Protein AF-A0A942AJ96-F1 (afdb_monomer_lite)

Secondary structure (DSSP, 8-state):
----------------GGGGSB---TTTTPPPBPP---SEEEPPHHHHHHH--SGGGG--B--HHHHHTT--BS-EETTEE-BB-EEEEEE-SSTTEEEEE-TTS-EEEEETTS--B--EEE---SSS-GGGSHHHHHHHHHHHHHHT-HHHHHHHHHHHTTGGGHHHHHHHHHHHHHHHHHHTT-HHHHHHHHHHTTTSTTHHHHHHHHHHHHHHHHHHTT-HHHHHHHHHHHTTSTTHHHHHHHHHHHTT--EEE--PPPEE--TTS-S---BPP-TTSTTTT---EEEEEES-SEEEE-TTS-EEEEE-TT---EEEEEE-S-TTSGGG-TTEEE--BTT--BTTTTBPS---BS-EEEEEEEETTSPBPPPEEETTGGGGGTSTT---EEE--SSEEEEEEEEEEEEETT--SHHHHEEEEEEEEEEEEEE-----EEEETTT-PBPPTT-EETT-EEEE-TT--SEEEEEEEEEEEEETTEEEEEEEEEEE--TT-EE-SSEEEEEEEEETTT--EEEEEEEES--HHHHHHHHTTS-GGGG-

Radius of gyration: 43.88 Å; chains: 1; bounding box: 105×64×114 Å

Sequence (548 aa):
MRGWCWMCRAAIAPVTLADTAADGNPEWQNTDAEPAETHVFLLSYAQVMQYLPEQEQRKVSGTEYARSRGAKFLGFTTIGIGETDWWLRSPGKESYDACFLDVRGVVGTKCVTEKLGVRPALWMDLSADRNAFPYEQQVQAKQFAEQGDYAEATALLDTLGDYAGSAALAKEYRYQQAQVEAASGNYDAAIALYTELAGYADSDALCRASRYEKAVAAQEAGDYAGTMALFADAGQYADSMARLRECCKQQGISIYYFSEDAVNAGVDTGYAKQDTISGDDKHFGWRLGRFFLTGFTRVTVDENQQPVFIKTLGDSVTLWFDLEQDIDALNGNTQLSLAVDANGYDQQFGIPKTNFGRGTLIVRHTDYQNAKNEPAVYTDYLLAKGTTGANTRIVLHEEGDYEVALDYEVQDSELTHITSKFGNYRIFLSFSIRNGNCMVYPFDLLTGAELQNTSVAEAGFSLDLARSRYLDINVRRAVLVETANGVIEDERFNRPAKDGDRYTQEGIYTISVSNRYTGESTTKTIFVGSQELLETYVRNGFSLERLK

Structure (mmCIF, N/CA/C/O backbone):
data_AF-A0A942AJ96-F1
#
_entry.id   AF-A0A942AJ96-F1
#
loop_
_atom_site.group_PDB
_atom_site.id
_atom_site.type_symbol
_atom_site.label_atom_id
_atom_site.label_alt_id
_atom_site.label_comp_id
_atom_site.label_asym_id
_atom_site.label_entity_id
_atom_site.label_seq_id
_atom_site.pdbx_PDB_ins_code
_atom_site.Cartn_x
_atom_site.Cartn_y
_atom_site.Cartn_z
_atom_site.occupancy
_atom_site.B_iso_or_equiv
_atom_site.auth_seq_id
_atom_site.auth_comp_id
_atom_site.auth_asym_id
_atom_site.auth_atom_id
_atom_site.pdbx_PDB_model_num
ATOM 1 N N . MET A 1 1 ? 24.955 9.465 -53.967 1.00 25.56 1 MET A N 1
ATOM 2 C CA . MET A 1 1 ? 26.329 8.918 -54.049 1.00 25.56 1 MET A CA 1
ATOM 3 C C . MET A 1 1 ? 26.229 7.438 -54.377 1.00 25.56 1 MET A C 1
ATOM 5 O O . MET A 1 1 ? 25.478 6.739 -53.713 1.00 25.56 1 MET A O 1
ATOM 9 N N . ARG A 1 2 ? 26.879 6.990 -55.458 1.00 24.42 2 ARG A N 1
ATOM 10 C CA . ARG A 1 2 ? 26.834 5.603 -55.950 1.00 24.42 2 ARG A CA 1
ATOM 11 C C . ARG A 1 2 ? 27.852 4.757 -55.179 1.00 24.42 2 ARG A C 1
ATOM 13 O O . ARG A 1 2 ? 29.033 4.801 -55.503 1.00 24.42 2 ARG A O 1
ATOM 20 N N . GLY A 1 3 ? 27.393 4.022 -54.170 1.00 23.22 3 GLY A N 1
ATOM 21 C CA . GLY A 1 3 ? 28.163 2.957 -53.528 1.00 23.22 3 GLY A CA 1
ATOM 22 C C . GLY A 1 3 ? 28.086 1.693 -54.379 1.00 23.22 3 GLY A C 1
ATOM 23 O O . GLY A 1 3 ? 27.001 1.180 -54.640 1.00 23.22 3 GLY A O 1
ATOM 24 N N . TRP A 1 4 ? 29.233 1.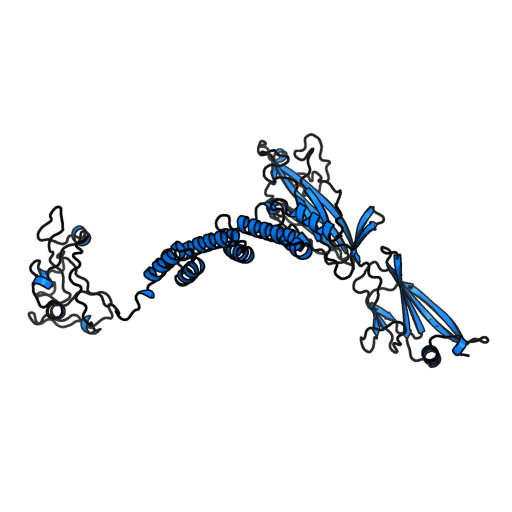236 -54.868 1.00 24.11 4 TRP A N 1
ATOM 25 C CA . TRP A 1 4 ? 29.368 -0.007 -55.614 1.00 24.11 4 TRP A CA 1
ATOM 26 C C . TRP A 1 4 ? 29.247 -1.179 -54.641 1.00 24.11 4 TRP A C 1
ATOM 28 O O . TRP A 1 4 ? 30.168 -1.439 -53.876 1.00 24.11 4 TRP A O 1
ATOM 38 N N . CYS A 1 5 ? 28.122 -1.888 -54.675 1.00 22.58 5 CYS A N 1
ATOM 39 C CA . CYS A 1 5 ? 28.003 -3.196 -54.049 1.00 22.58 5 CYS A CA 1
ATOM 40 C C . CYS A 1 5 ? 28.130 -4.237 -55.165 1.00 22.58 5 CYS A C 1
ATOM 42 O O . CYS A 1 5 ? 27.186 -4.466 -55.919 1.00 22.58 5 CYS A O 1
ATOM 44 N N . TRP A 1 6 ? 29.316 -4.830 -55.314 1.00 26.08 6 TRP A N 1
ATOM 45 C CA . TRP A 1 6 ? 29.497 -6.071 -56.072 1.00 26.08 6 TRP A CA 1
ATOM 46 C C . TRP A 1 6 ? 28.900 -7.229 -55.257 1.00 26.08 6 TRP A C 1
ATOM 48 O O . TRP A 1 6 ? 29.597 -8.117 -54.782 1.00 26.08 6 TRP A O 1
ATOM 58 N N . MET A 1 7 ? 27.582 -7.216 -55.075 1.00 27.22 7 MET A N 1
ATOM 59 C CA . MET A 1 7 ? 26.843 -8.463 -54.971 1.00 27.22 7 MET A CA 1
ATOM 60 C C . MET A 1 7 ? 26.630 -8.916 -56.411 1.00 27.22 7 MET A C 1
ATOM 62 O O . MET A 1 7 ? 26.054 -8.183 -57.216 1.00 27.22 7 MET A O 1
ATOM 66 N N . CYS A 1 8 ? 27.147 -10.097 -56.758 1.00 34.19 8 CYS A N 1
ATOM 67 C CA . CYS A 1 8 ? 26.762 -10.801 -57.979 1.00 34.19 8 CYS A CA 1
ATOM 68 C C . CYS A 1 8 ? 25.247 -10.633 -58.170 1.00 34.19 8 CYS A C 1
ATOM 70 O O . CYS A 1 8 ? 24.521 -10.843 -57.199 1.00 34.19 8 CYS A O 1
ATOM 72 N N . ARG A 1 9 ? 24.773 -10.236 -59.366 1.00 38.31 9 ARG A N 1
ATOM 73 C CA . ARG A 1 9 ? 23.334 -10.219 -59.696 1.00 38.31 9 ARG A CA 1
ATOM 74 C C . ARG A 1 9 ? 22.703 -11.484 -59.109 1.00 38.31 9 ARG A C 1
ATOM 76 O O . ARG A 1 9 ? 23.034 -12.581 -59.556 1.00 38.31 9 ARG A O 1
ATOM 83 N N . ALA A 1 10 ? 21.880 -11.338 -58.073 1.00 48.34 10 ALA A N 1
ATOM 84 C CA . ALA A 1 10 ? 21.179 -12.465 -57.486 1.00 48.34 10 ALA A CA 1
ATOM 85 C C . ALA A 1 10 ? 20.209 -12.972 -58.556 1.00 48.34 10 ALA A C 1
ATOM 87 O O . ALA A 1 10 ? 19.253 -12.283 -58.909 1.00 48.34 10 ALA A O 1
ATOM 88 N N . ALA A 1 11 ? 20.513 -14.122 -59.154 1.00 54.97 11 ALA A N 1
ATOM 89 C CA . ALA A 1 11 ? 19.584 -14.797 -60.041 1.00 54.97 11 ALA A CA 1
ATOM 90 C C . ALA A 1 11 ? 18.508 -15.424 -59.151 1.00 54.97 11 ALA A C 1
ATOM 92 O O . ALA A 1 11 ? 18.771 -16.397 -58.450 1.00 54.97 11 ALA A O 1
ATOM 93 N N . ILE A 1 12 ? 17.328 -14.809 -59.123 1.00 59.09 12 ILE A N 1
ATOM 94 C CA . ILE A 1 12 ? 16.155 -15.364 -58.451 1.00 59.09 12 ILE A CA 1
ATOM 95 C C . ILE A 1 12 ? 15.461 -16.273 -59.463 1.00 59.09 12 ILE A C 1
ATOM 97 O O . ILE A 1 12 ? 14.931 -15.792 -60.464 1.00 59.09 12 ILE A O 1
ATOM 101 N N . ALA A 1 13 ? 15.487 -17.578 -59.210 1.00 60.97 13 ALA A N 1
ATOM 102 C CA . ALA A 1 13 ? 14.778 -18.580 -59.994 1.00 60.97 13 ALA A CA 1
ATOM 103 C C . ALA A 1 13 ? 13.983 -19.499 -59.050 1.00 60.97 13 ALA A C 1
ATOM 105 O O . ALA A 1 13 ? 14.431 -19.727 -57.926 1.00 60.97 13 ALA A O 1
ATOM 106 N N . PRO A 1 14 ? 12.808 -20.006 -59.463 1.00 59.69 14 PRO A N 1
ATOM 107 C CA . PRO A 1 14 ? 12.083 -21.005 -58.688 1.00 59.69 14 PRO A CA 1
ATOM 108 C C . PRO A 1 14 ? 12.906 -22.297 -58.616 1.00 59.69 14 PRO A C 1
ATOM 110 O O . PRO A 1 14 ? 13.309 -22.831 -59.645 1.00 59.69 14 PRO A O 1
ATOM 113 N N . VAL A 1 15 ? 13.146 -22.769 -57.394 1.00 63.09 15 VAL A N 1
ATOM 114 C CA . VAL A 1 15 ? 13.881 -24.000 -57.070 1.00 63.09 15 VAL A CA 1
ATOM 115 C C . VAL A 1 15 ? 12.898 -24.967 -56.401 1.00 63.09 15 VAL A C 1
ATOM 117 O O . VAL A 1 15 ? 12.067 -24.549 -55.595 1.00 63.09 15 VAL A O 1
ATOM 120 N N . THR A 1 16 ? 12.962 -26.247 -56.751 1.00 67.00 16 THR A N 1
ATOM 121 C CA . THR A 1 16 ? 12.123 -27.339 -56.229 1.00 67.00 16 THR A CA 1
ATOM 122 C C . THR A 1 16 ? 12.921 -28.272 -55.314 1.00 67.00 16 THR A C 1
ATOM 124 O O . THR A 1 16 ? 14.141 -28.215 -55.276 1.00 67.00 16 THR A O 1
ATOM 127 N N . LEU A 1 17 ? 12.272 -29.194 -54.595 1.00 62.88 17 LEU A N 1
ATOM 128 C CA . LEU A 1 17 ? 13.005 -30.193 -53.801 1.00 62.88 17 LEU A CA 1
ATOM 129 C C . LEU A 1 17 ? 13.890 -31.110 -54.670 1.00 62.88 17 LEU A C 1
ATOM 131 O O . LEU A 1 17 ? 14.932 -31.565 -54.220 1.00 62.88 17 LEU A O 1
ATOM 135 N N . ALA A 1 18 ? 13.521 -31.350 -55.931 1.00 64.06 18 ALA A N 1
ATOM 136 C CA . ALA A 1 18 ? 14.352 -32.124 -56.855 1.00 64.06 18 ALA A CA 1
ATOM 137 C C . ALA A 1 18 ? 15.699 -31.433 -57.147 1.00 64.06 18 ALA A C 1
ATOM 139 O O . ALA A 1 18 ? 16.691 -32.107 -57.401 1.00 64.06 18 ALA A O 1
ATOM 140 N N . ASP A 1 19 ? 15.768 -30.105 -57.021 1.00 65.44 19 ASP A N 1
ATOM 141 C CA . ASP A 1 19 ? 16.990 -29.325 -57.222 1.00 65.44 19 ASP A CA 1
ATOM 142 C C . ASP A 1 19 ? 18.046 -29.533 -56.119 1.00 65.44 19 ASP A C 1
ATOM 144 O O . ASP A 1 19 ? 19.178 -29.062 -56.242 1.00 65.44 19 ASP A O 1
ATOM 148 N N . THR A 1 20 ? 17.732 -30.238 -55.034 1.00 60.94 20 THR A N 1
ATOM 149 C CA . THR A 1 20 ? 18.719 -30.587 -54.001 1.00 60.94 20 THR A CA 1
ATOM 150 C C . THR A 1 20 ? 19.324 -31.984 -54.201 1.00 60.94 20 THR A C 1
ATOM 152 O O . THR A 1 20 ? 20.311 -32.307 -53.537 1.00 60.94 20 THR A O 1
ATOM 155 N N . ALA A 1 21 ? 18.826 -32.782 -55.159 1.00 62.19 21 ALA A N 1
ATOM 156 C CA . ALA A 1 21 ? 19.347 -34.107 -55.549 1.00 62.19 21 ALA A CA 1
ATOM 157 C C . ALA A 1 21 ? 20.620 -33.977 -56.382 1.00 62.19 21 ALA A C 1
ATOM 159 O O . ALA A 1 21 ? 20.656 -33.102 -57.245 1.00 62.19 21 ALA A O 1
ATOM 160 N N . ALA A 1 22 ? 21.705 -34.705 -56.094 1.00 60.22 22 ALA A N 1
ATOM 161 C CA . ALA A 1 22 ? 22.971 -34.481 -56.806 1.00 60.22 22 ALA A CA 1
ATOM 162 C C . ALA A 1 22 ? 22.794 -34.808 -58.289 1.00 60.22 22 ALA A C 1
ATOM 164 O O . ALA A 1 22 ? 22.678 -35.980 -58.621 1.00 60.22 22 ALA A O 1
ATOM 165 N N . ASP A 1 23 ? 22.797 -33.791 -59.156 1.00 65.44 23 ASP A N 1
ATOM 166 C CA . ASP A 1 23 ? 22.729 -34.035 -60.595 1.00 65.44 23 ASP A CA 1
ATOM 167 C C . ASP A 1 23 ? 24.065 -34.641 -61.034 1.00 65.44 23 ASP A C 1
ATOM 169 O O . ASP A 1 23 ? 25.131 -34.006 -60.923 1.00 65.44 23 ASP A O 1
ATOM 173 N N . GLY A 1 24 ? 24.002 -35.880 -61.509 1.00 62.16 24 GLY A N 1
ATOM 174 C CA . GLY A 1 24 ? 25.080 -36.585 -62.168 1.00 62.16 24 GLY A CA 1
ATOM 175 C C . GLY A 1 24 ? 25.649 -35.750 -63.310 1.00 62.16 24 GLY A C 1
ATOM 176 O O . GLY A 1 24 ? 24.998 -34.868 -63.875 1.00 62.16 24 GLY A O 1
ATOM 177 N N . ASN A 1 25 ? 26.914 -35.991 -63.644 1.00 60.97 25 ASN A N 1
ATOM 178 C CA . ASN A 1 25 ? 27.542 -35.285 -64.750 1.00 60.97 25 ASN A CA 1
ATOM 179 C C . ASN A 1 25 ? 27.409 -36.120 -66.039 1.00 60.97 25 ASN A C 1
ATOM 181 O O . ASN A 1 25 ? 28.051 -37.172 -66.124 1.00 60.97 25 ASN A O 1
ATOM 185 N N . PRO A 1 26 ? 26.637 -35.677 -67.054 1.00 62.53 26 PRO A N 1
ATOM 186 C CA . PRO A 1 26 ? 26.477 -36.417 -68.307 1.00 62.53 26 PRO A CA 1
ATOM 187 C C . PRO A 1 26 ? 27.779 -36.517 -69.115 1.00 62.53 26 PRO A C 1
ATOM 189 O O . PRO A 1 26 ? 27.936 -37.452 -69.896 1.00 62.53 26 PRO A O 1
ATOM 192 N N . GLU A 1 27 ? 28.730 -35.600 -68.903 1.00 65.19 27 GLU A N 1
ATOM 193 C CA . GLU A 1 27 ? 30.071 -35.661 -69.494 1.00 65.19 27 GLU A CA 1
ATOM 194 C C . GLU A 1 27 ? 30.876 -36.860 -68.954 1.00 65.19 27 GLU A C 1
ATOM 196 O O . GLU A 1 27 ? 31.701 -37.418 -69.677 1.00 65.19 27 GLU A O 1
ATOM 201 N N . TRP A 1 28 ? 30.594 -37.307 -67.720 1.00 65.25 28 TRP A N 1
ATOM 202 C CA . TRP A 1 28 ? 31.375 -38.334 -67.009 1.00 65.25 28 TRP A CA 1
ATOM 203 C C . TRP A 1 28 ? 30.575 -39.571 -66.560 1.00 65.25 28 TRP A C 1
ATOM 205 O O . TRP A 1 28 ? 31.145 -40.455 -65.935 1.00 65.25 28 TRP A O 1
ATOM 215 N N . GLN A 1 29 ? 29.288 -39.671 -66.911 1.00 59.31 29 GLN A N 1
ATOM 216 C CA . GLN A 1 29 ? 28.427 -40.852 -66.698 1.00 59.31 29 GLN A CA 1
ATOM 217 C C . GLN A 1 29 ? 28.279 -41.316 -65.230 1.00 59.31 29 GLN A C 1
ATOM 219 O O . GLN A 1 29 ? 28.164 -42.511 -64.961 1.00 59.31 29 GLN A O 1
ATOM 224 N N . ASN A 1 30 ? 28.242 -40.381 -64.277 1.00 62.53 30 ASN A N 1
ATOM 225 C CA . ASN A 1 30 ? 28.020 -40.681 -62.853 1.00 62.53 30 ASN A CA 1
ATOM 226 C C . ASN A 1 30 ? 26.523 -40.637 -62.480 1.00 62.53 30 ASN A C 1
ATOM 228 O O . ASN A 1 30 ? 25.786 -39.827 -63.036 1.00 62.53 30 ASN A O 1
ATOM 232 N N . THR A 1 31 ? 26.085 -41.481 -61.535 1.00 58.94 31 THR A N 1
ATOM 233 C CA . THR A 1 31 ? 24.684 -41.582 -61.066 1.00 58.94 31 THR A CA 1
ATOM 234 C C . THR A 1 31 ? 24.313 -40.531 -60.017 1.00 58.94 31 THR A C 1
ATOM 236 O O . THR A 1 31 ? 25.167 -40.119 -59.230 1.00 58.94 31 THR A O 1
ATOM 239 N N . ASP A 1 32 ? 23.029 -40.166 -59.973 1.00 60.16 32 ASP A N 1
ATOM 240 C CA . ASP A 1 32 ? 22.476 -39.160 -59.059 1.00 60.16 32 ASP A CA 1
ATOM 241 C C . ASP A 1 32 ? 22.453 -39.624 -57.591 1.00 60.16 32 ASP A C 1
ATOM 243 O O . ASP A 1 32 ? 22.367 -40.820 -57.297 1.00 60.16 32 ASP A O 1
ATOM 247 N N . ALA A 1 33 ? 22.493 -38.665 -56.661 1.00 61.16 33 ALA A N 1
ATOM 248 C CA . ALA A 1 33 ? 22.177 -38.902 -55.249 1.00 61.16 33 ALA A CA 1
ATOM 249 C C . ALA A 1 33 ? 20.746 -38.441 -54.939 1.00 61.16 33 ALA A C 1
ATOM 251 O O . ALA A 1 33 ? 20.302 -37.430 -55.482 1.00 61.16 33 ALA A O 1
ATOM 252 N N . GLU A 1 34 ? 20.057 -39.144 -54.036 1.00 60.88 34 GLU A N 1
ATOM 253 C CA . GLU A 1 34 ? 18.670 -38.849 -53.648 1.00 60.88 34 GLU A CA 1
ATOM 254 C C . GLU A 1 34 ? 18.486 -37.397 -53.140 1.00 60.88 34 GLU A C 1
ATOM 256 O O . GLU A 1 34 ? 19.358 -36.887 -52.423 1.00 60.88 34 GLU A O 1
ATOM 261 N N . PRO A 1 35 ? 17.366 -36.722 -53.473 1.00 64.81 35 PRO A N 1
ATOM 262 C CA . PRO A 1 35 ? 17.056 -35.389 -52.960 1.00 64.81 35 PRO A CA 1
ATOM 263 C C . PRO A 1 35 ? 16.956 -35.353 -51.429 1.00 64.81 35 PRO A C 1
ATOM 265 O O . PRO A 1 35 ? 16.460 -36.287 -50.799 1.00 64.81 35 PRO A O 1
ATOM 268 N N . ALA A 1 36 ? 17.364 -34.233 -50.828 1.00 61.38 36 ALA A N 1
ATOM 269 C CA . ALA A 1 36 ? 17.233 -33.973 -49.392 1.00 61.38 36 ALA A CA 1
ATOM 270 C C . ALA A 1 36 ? 16.659 -32.570 -49.143 1.00 61.38 36 ALA A C 1
ATOM 272 O O . ALA A 1 36 ? 17.014 -31.622 -49.840 1.00 61.38 36 ALA A O 1
ATOM 273 N N . GLU A 1 37 ? 15.791 -32.396 -48.145 1.00 66.06 37 GLU A N 1
ATOM 274 C CA . GLU A 1 37 ? 15.260 -31.071 -47.785 1.00 66.06 37 GLU A CA 1
ATOM 275 C C . GLU A 1 37 ? 16.372 -30.180 -47.200 1.00 66.06 37 GLU A C 1
ATOM 277 O O . GLU A 1 37 ? 16.652 -30.191 -46.002 1.00 66.06 37 GLU A O 1
ATOM 282 N N . THR A 1 38 ? 17.040 -29.405 -48.061 1.00 64.56 38 THR A N 1
ATOM 283 C CA . THR A 1 38 ? 18.132 -28.495 -47.686 1.00 64.56 38 THR A CA 1
ATOM 284 C C . THR A 1 38 ? 17.832 -27.064 -48.123 1.00 64.56 38 THR A C 1
ATOM 286 O O . THR A 1 38 ? 17.637 -26.803 -49.306 1.00 64.56 38 THR A O 1
ATOM 289 N N . HIS A 1 39 ? 17.869 -26.119 -47.181 1.00 71.50 39 HIS A N 1
ATOM 290 C CA . HIS A 1 39 ? 17.588 -24.695 -47.430 1.00 71.50 39 HIS A CA 1
ATOM 291 C C . HIS A 1 39 ? 18.836 -23.879 -47.838 1.00 71.50 39 HIS A C 1
ATOM 293 O O . HIS A 1 39 ? 18.719 -22.735 -48.276 1.00 71.50 39 HIS A O 1
ATOM 299 N N . VAL A 1 40 ? 20.032 -24.475 -47.728 1.00 81.25 40 VAL A N 1
ATOM 300 C CA . VAL A 1 40 ? 21.321 -23.936 -48.196 1.00 81.25 40 VAL A CA 1
ATOM 301 C C . VAL A 1 40 ? 22.075 -25.052 -48.916 1.00 81.25 40 VAL A C 1
ATOM 303 O O . VAL A 1 40 ? 22.264 -26.122 -48.338 1.00 81.25 40 VAL A O 1
ATOM 306 N N . PHE A 1 41 ? 22.512 -24.823 -50.154 1.00 78.19 41 PHE A N 1
ATOM 307 C CA . PHE A 1 41 ? 23.150 -25.854 -50.983 1.00 78.19 41 PHE A CA 1
ATOM 308 C C . PHE A 1 41 ? 24.152 -25.266 -51.994 1.00 78.19 41 PHE A C 1
ATOM 310 O O . PHE A 1 41 ? 24.282 -24.053 -52.133 1.00 78.19 41 PHE A O 1
ATOM 317 N N . LEU A 1 42 ? 24.907 -26.127 -52.683 1.00 84.88 42 LEU A N 1
ATOM 318 C CA . LEU A 1 42 ? 25.758 -25.755 -53.822 1.00 84.88 42 LEU A CA 1
ATOM 319 C C . LEU A 1 42 ? 25.019 -26.027 -55.133 1.00 84.88 42 LEU A C 1
ATOM 321 O O . LEU A 1 42 ? 24.312 -27.019 -55.233 1.00 84.88 42 LEU A O 1
ATOM 325 N N . LEU A 1 43 ? 25.210 -25.209 -56.166 1.00 84.88 43 LEU A N 1
ATOM 326 C CA . LEU A 1 43 ? 24.621 -25.512 -57.474 1.00 84.88 43 LEU A CA 1
ATOM 327 C C . LEU A 1 43 ? 25.289 -26.746 -58.105 1.00 84.88 43 LEU A C 1
ATOM 329 O O . LEU A 1 43 ? 26.496 -26.964 -57.960 1.00 84.88 43 LEU A O 1
ATOM 333 N N . SER A 1 44 ? 24.504 -27.559 -58.806 1.00 84.50 44 SER A N 1
ATOM 334 C CA . SER A 1 44 ? 25.002 -28.625 -59.678 1.00 84.50 44 SER A CA 1
ATOM 335 C C . SER A 1 44 ? 25.506 -28.065 -61.011 1.00 84.50 44 SER A C 1
ATOM 337 O O . SER A 1 44 ? 25.287 -26.898 -61.340 1.00 84.50 44 SER A O 1
ATOM 339 N N . TYR A 1 45 ? 26.143 -28.910 -61.823 1.00 85.31 45 TYR A N 1
ATOM 340 C CA . TYR A 1 45 ? 26.479 -28.570 -63.204 1.00 85.31 45 TYR A CA 1
ATOM 341 C C . TYR A 1 45 ? 25.244 -28.124 -63.997 1.00 85.31 45 TYR A C 1
ATOM 343 O O . TYR A 1 45 ? 25.253 -27.037 -64.576 1.00 85.31 45 TYR A O 1
ATOM 351 N N . ALA A 1 46 ? 24.176 -28.930 -63.991 1.00 82.56 46 ALA A N 1
ATOM 352 C CA . ALA A 1 46 ? 22.959 -28.653 -64.752 1.00 82.56 46 ALA A CA 1
ATOM 353 C C . ALA A 1 46 ? 22.319 -27.325 -64.321 1.00 82.56 46 ALA A C 1
ATOM 355 O O . ALA A 1 46 ? 21.986 -26.489 -65.160 1.00 82.56 46 ALA A O 1
ATOM 356 N N . GLN A 1 47 ? 22.263 -27.079 -63.013 1.00 83.56 47 GLN A N 1
ATOM 357 C CA . GLN A 1 47 ? 21.720 -25.852 -62.437 1.00 83.56 47 GLN A CA 1
ATOM 358 C C . GLN A 1 47 ? 22.567 -24.627 -62.758 1.00 83.56 47 GLN A C 1
ATOM 360 O O . GLN A 1 47 ? 22.024 -23.567 -63.054 1.00 83.56 47 GLN A O 1
ATOM 365 N N . VAL A 1 48 ? 23.896 -24.743 -62.748 1.00 87.12 48 VAL A N 1
ATOM 366 C CA . VAL A 1 48 ? 24.759 -23.651 -63.213 1.00 87.12 48 VAL A CA 1
ATOM 367 C C . VAL A 1 48 ? 24.524 -23.376 -64.692 1.00 87.12 48 VAL A C 1
ATOM 369 O O . VAL A 1 48 ? 24.448 -22.212 -65.069 1.00 87.12 48 VAL A O 1
ATOM 372 N N . MET A 1 49 ? 24.381 -24.400 -65.537 1.00 86.81 49 MET A N 1
ATOM 373 C CA . MET A 1 49 ? 24.098 -24.179 -66.960 1.00 86.81 49 MET A CA 1
ATOM 374 C C . MET A 1 49 ? 22.729 -23.520 -67.177 1.00 86.81 49 MET A C 1
ATOM 376 O O . MET A 1 49 ? 22.599 -22.673 -68.058 1.00 86.81 49 MET A O 1
ATOM 380 N N . GLN A 1 50 ? 21.728 -23.879 -66.372 1.00 84.38 50 GLN A N 1
ATOM 381 C CA . GLN A 1 50 ? 20.374 -23.336 -66.456 1.00 84.38 50 GLN A CA 1
ATOM 382 C C . GLN A 1 50 ? 20.275 -21.907 -65.908 1.00 84.38 50 GLN A C 1
ATOM 384 O O . GLN A 1 50 ? 19.739 -21.025 -66.576 1.00 84.38 50 GLN A O 1
ATOM 389 N N . TYR A 1 51 ? 20.770 -21.673 -64.691 1.00 83.94 51 TYR A N 1
ATOM 390 C CA . TYR A 1 51 ? 20.614 -20.402 -63.978 1.00 83.94 51 TYR A CA 1
ATOM 391 C C . TYR A 1 51 ? 21.714 -19.385 -64.313 1.00 83.94 51 TYR A C 1
ATOM 393 O O . TYR A 1 51 ? 21.494 -18.185 -64.160 1.00 83.94 51 TYR A O 1
ATOM 401 N N . LEU A 1 52 ? 22.885 -19.844 -64.773 1.00 88.56 52 LEU A N 1
ATOM 402 C CA . LEU A 1 52 ? 24.040 -19.022 -65.164 1.00 88.56 52 LEU A CA 1
ATOM 403 C C . LEU A 1 52 ? 24.528 -19.414 -66.581 1.00 88.56 52 LEU A C 1
ATOM 405 O O . LEU A 1 52 ? 25.658 -19.899 -66.747 1.00 88.56 52 LEU A O 1
ATOM 409 N N . PRO A 1 53 ? 23.691 -19.249 -67.625 1.00 84.44 53 PRO A N 1
ATOM 410 C CA . PRO A 1 53 ? 23.990 -19.740 -68.972 1.00 84.44 53 PRO A CA 1
ATOM 411 C C . PRO A 1 53 ? 25.215 -19.070 -69.604 1.00 84.44 53 PRO A C 1
ATOM 413 O O . PRO A 1 53 ? 25.937 -19.713 -70.365 1.00 84.44 53 PRO A O 1
ATOM 416 N N . GLU A 1 54 ? 25.503 -17.812 -69.263 1.00 88.19 54 GLU A N 1
ATOM 417 C CA . GLU A 1 54 ? 26.658 -17.087 -69.797 1.00 88.19 54 GLU A CA 1
ATOM 418 C C . GLU A 1 54 ? 27.909 -17.308 -68.938 1.00 88.19 54 GLU A C 1
ATOM 420 O O . GLU A 1 54 ? 27.869 -17.221 -67.710 1.00 88.19 54 GLU A O 1
ATOM 425 N N . GLN A 1 55 ? 29.057 -17.519 -69.586 1.00 87.81 55 GLN A N 1
ATOM 426 C CA . GLN A 1 55 ? 30.334 -17.776 -68.911 1.00 87.81 55 GLN A CA 1
ATOM 427 C C . GLN A 1 55 ? 30.730 -16.668 -67.917 1.00 87.81 55 GLN A C 1
ATOM 429 O O . GLN A 1 55 ? 31.257 -16.957 -66.846 1.00 87.81 55 GLN A O 1
ATOM 434 N N . GLU A 1 56 ? 30.430 -15.403 -68.217 1.00 87.00 56 GLU A N 1
ATOM 435 C CA . GLU A 1 56 ? 30.715 -14.284 -67.308 1.00 87.00 56 GLU A CA 1
ATOM 436 C C . GLU A 1 56 ? 29.903 -14.348 -66.002 1.00 87.00 56 GLU A C 1
ATOM 438 O O . GLU A 1 56 ? 30.406 -13.968 -64.949 1.00 87.00 56 GLU A O 1
ATOM 443 N N . GLN A 1 57 ? 28.680 -14.892 -66.024 1.00 87.44 57 GLN A N 1
ATOM 444 C CA . GLN A 1 57 ? 27.801 -14.992 -64.844 1.00 87.44 57 GLN A CA 1
ATOM 445 C C . GLN A 1 57 ? 28.290 -16.034 -63.820 1.00 87.44 57 GLN A C 1
ATOM 447 O O . GLN A 1 57 ? 27.885 -16.030 -62.650 1.00 87.44 57 GLN A O 1
ATOM 452 N N . ARG A 1 58 ? 29.168 -16.936 -64.272 1.00 89.62 58 ARG A N 1
ATOM 453 C CA . ARG A 1 58 ? 29.760 -18.027 -63.492 1.00 89.62 58 ARG A CA 1
ATOM 454 C C . ARG A 1 58 ? 30.989 -17.596 -62.705 1.00 89.62 58 ARG A C 1
ATOM 456 O O . ARG A 1 58 ? 31.378 -18.303 -61.780 1.00 89.62 58 ARG A O 1
ATOM 463 N N . LYS A 1 59 ? 31.594 -16.457 -63.040 1.00 88.56 59 LYS A N 1
ATOM 464 C CA . LYS A 1 59 ? 32.734 -15.913 -62.297 1.00 88.56 59 LYS A CA 1
ATOM 465 C C . LYS A 1 59 ? 32.281 -15.414 -60.924 1.00 88.56 59 LYS A C 1
ATOM 467 O O . LYS A 1 59 ? 31.166 -14.915 -60.775 1.00 88.56 59 LYS A O 1
ATOM 472 N N . VAL A 1 60 ? 33.144 -15.548 -59.917 1.00 84.44 60 VAL A N 1
ATOM 473 C CA . VAL A 1 60 ? 32.878 -15.059 -58.558 1.00 84.44 60 VAL A CA 1
ATOM 474 C C . VAL A 1 60 ? 34.133 -14.429 -57.962 1.00 84.44 60 VAL A C 1
ATOM 476 O O . VAL A 1 60 ? 35.223 -14.999 -58.027 1.00 84.44 60 VAL A O 1
ATOM 479 N N . SER A 1 61 ? 33.981 -13.239 -57.384 1.00 84.38 61 SER A N 1
ATOM 480 C CA . SER A 1 61 ? 35.047 -12.571 -56.635 1.00 84.38 61 SER A CA 1
ATOM 481 C C . SER A 1 61 ? 35.210 -13.198 -55.252 1.00 84.38 61 SER A C 1
ATOM 483 O O . SER A 1 61 ? 34.237 -13.611 -54.618 1.00 84.38 61 SER A O 1
ATOM 485 N N . GLY A 1 62 ? 36.449 -13.270 -54.774 1.00 80.25 62 GLY A N 1
ATOM 486 C CA . GLY A 1 62 ? 36.764 -13.811 -53.460 1.00 80.25 62 GLY A CA 1
ATOM 487 C C . GLY A 1 62 ? 36.304 -12.947 -52.287 1.00 80.25 62 GLY A C 1
ATOM 488 O O . GLY A 1 62 ? 36.192 -11.729 -52.395 1.00 80.25 62 GLY A O 1
ATOM 489 N N . THR A 1 63 ? 36.122 -13.575 -51.124 1.00 83.62 63 THR A N 1
ATOM 490 C CA . THR A 1 63 ? 35.928 -12.880 -49.841 1.00 83.62 63 THR A CA 1
ATOM 491 C C . THR A 1 63 ? 37.157 -13.035 -48.948 1.00 83.62 63 THR A C 1
ATOM 493 O O . THR A 1 63 ? 37.918 -14.000 -49.070 1.00 83.62 63 THR A O 1
ATOM 496 N N . GLU A 1 64 ? 37.351 -12.112 -48.000 1.00 82.00 64 GLU A N 1
ATOM 497 C CA . GLU A 1 64 ? 38.427 -12.230 -47.004 1.00 82.00 64 GLU A CA 1
ATOM 498 C C . GLU A 1 64 ? 38.311 -13.515 -46.181 1.00 82.00 64 GLU A C 1
ATOM 500 O O . GLU A 1 64 ? 39.327 -14.133 -45.858 1.00 82.00 64 GLU A O 1
ATOM 505 N N . TYR A 1 65 ? 37.078 -13.952 -45.910 1.00 83.31 65 TYR A N 1
ATOM 506 C CA . TYR A 1 65 ? 36.809 -15.223 -45.251 1.00 83.31 65 TYR A CA 1
ATOM 507 C C . TYR A 1 65 ? 37.308 -16.403 -46.091 1.00 83.31 65 TYR A C 1
ATOM 509 O O . TYR A 1 65 ? 38.098 -17.205 -45.607 1.00 83.31 65 TYR A O 1
ATOM 517 N N . ALA A 1 66 ? 36.943 -16.495 -47.375 1.00 83.50 66 ALA A N 1
ATOM 518 C CA . ALA A 1 66 ? 37.434 -17.572 -48.240 1.00 83.50 66 ALA A CA 1
ATOM 519 C C . ALA A 1 66 ? 38.974 -17.596 -48.310 1.00 83.50 66 ALA A C 1
ATOM 521 O O . ALA A 1 66 ? 39.591 -18.665 -48.286 1.00 83.50 66 ALA A O 1
ATOM 522 N N . ARG A 1 67 ? 39.609 -16.416 -48.309 1.00 82.31 67 ARG A N 1
ATOM 523 C CA . ARG A 1 67 ? 41.069 -16.280 -48.278 1.00 82.31 67 ARG A CA 1
ATOM 524 C C . ARG A 1 67 ? 41.686 -16.794 -46.985 1.00 82.31 67 ARG A C 1
ATOM 526 O O . ARG A 1 67 ? 42.650 -17.551 -47.050 1.00 82.31 67 ARG A O 1
ATOM 533 N N . SER A 1 68 ? 41.136 -16.437 -45.826 1.00 84.81 68 SER A N 1
ATOM 534 C CA . SER A 1 68 ? 41.644 -16.932 -44.538 1.00 84.81 68 SER A CA 1
ATOM 535 C C . SER A 1 68 ? 41.479 -18.450 -44.392 1.00 84.81 68 SER A C 1
ATOM 537 O O . SER A 1 68 ? 42.256 -19.095 -43.689 1.00 84.81 68 SER A O 1
ATOM 539 N N . ARG A 1 69 ? 40.519 -19.046 -45.112 1.00 87.56 69 ARG A N 1
ATOM 540 C CA . ARG A 1 69 ? 40.321 -20.502 -45.198 1.00 87.56 69 ARG A CA 1
ATOM 541 C C . ARG A 1 69 ? 41.203 -21.187 -46.254 1.00 87.56 69 ARG A C 1
ATOM 543 O O . ARG A 1 69 ? 41.273 -22.416 -46.273 1.00 87.56 69 ARG A O 1
ATOM 550 N N . GLY A 1 70 ? 41.951 -20.421 -47.052 1.00 85.31 70 GLY A N 1
ATOM 551 C CA . GLY A 1 70 ? 42.988 -20.912 -47.963 1.00 85.31 70 GLY A CA 1
ATOM 552 C C . GLY A 1 70 ? 42.557 -21.107 -49.417 1.00 85.31 70 GLY A C 1
ATOM 553 O O . GLY A 1 70 ? 43.246 -21.833 -50.133 1.00 85.31 70 GLY A O 1
ATOM 554 N N . ALA A 1 71 ? 41.450 -20.496 -49.854 1.00 85.44 71 ALA A N 1
ATOM 555 C CA . ALA A 1 71 ? 41.071 -20.487 -51.267 1.00 85.44 71 ALA A CA 1
ATOM 556 C C . ALA A 1 71 ? 42.126 -19.766 -52.135 1.00 85.44 71 ALA A C 1
ATOM 558 O O . ALA A 1 71 ? 42.813 -18.854 -51.669 1.00 85.44 71 ALA A O 1
ATOM 559 N N . LYS A 1 72 ? 42.277 -20.189 -53.396 1.00 82.44 72 LYS A N 1
ATOM 560 C CA . LYS A 1 72 ? 43.211 -19.590 -54.371 1.00 82.44 72 LYS A CA 1
ATOM 561 C C . LYS A 1 72 ? 42.506 -18.506 -55.202 1.00 82.44 72 LYS A C 1
ATOM 563 O O . LYS A 1 72 ? 41.336 -18.665 -55.541 1.00 82.44 72 LYS A O 1
ATOM 568 N N . PHE A 1 73 ? 43.218 -17.432 -55.557 1.00 82.62 73 PHE A N 1
ATOM 569 C CA . PHE A 1 73 ? 42.670 -16.275 -56.289 1.00 82.62 73 PHE A CA 1
ATOM 570 C C . PHE A 1 73 ? 43.591 -15.841 -57.437 1.00 82.62 73 PHE A C 1
ATOM 572 O O . PHE A 1 73 ? 44.808 -15.993 -57.323 1.00 82.62 73 PHE A O 1
ATOM 579 N N . LEU A 1 74 ? 43.035 -15.236 -58.497 1.00 79.75 74 LEU A N 1
ATOM 580 C CA . LEU A 1 74 ? 43.796 -14.689 -59.642 1.00 79.75 74 LEU A CA 1
ATOM 581 C C . LEU A 1 74 ? 44.642 -13.440 -59.333 1.00 79.75 74 LEU A C 1
ATOM 583 O O . LEU A 1 74 ? 45.318 -12.911 -60.214 1.00 79.75 74 LEU A O 1
ATOM 587 N N . GLY A 1 75 ? 44.634 -12.969 -58.090 1.00 70.81 75 GLY A N 1
ATOM 588 C CA . GLY A 1 75 ? 45.422 -11.832 -57.635 1.00 70.81 75 GLY A CA 1
ATOM 589 C C . GLY A 1 75 ? 44.734 -11.096 -56.491 1.00 70.81 75 GLY A C 1
ATOM 590 O O . GLY A 1 75 ? 43.563 -11.327 -56.186 1.00 70.81 75 GLY A O 1
ATOM 591 N N . PHE A 1 76 ? 45.471 -10.204 -55.842 1.00 66.75 76 PHE A N 1
ATOM 592 C CA . PHE A 1 76 ? 44.937 -9.272 -54.855 1.00 66.75 76 PHE A CA 1
ATOM 593 C C . PHE A 1 76 ? 45.584 -7.910 -55.085 1.00 66.75 76 PHE A C 1
ATOM 595 O O . PHE A 1 76 ? 46.790 -7.807 -55.304 1.00 66.75 76 PHE A O 1
ATOM 602 N N . THR A 1 77 ? 44.772 -6.863 -55.060 1.00 59.12 77 THR A N 1
ATOM 603 C CA . THR A 1 77 ? 45.243 -5.477 -55.116 1.00 59.12 77 THR A CA 1
ATOM 604 C C . THR A 1 77 ? 44.834 -4.773 -53.830 1.00 59.12 77 THR A C 1
ATOM 606 O O . THR A 1 77 ? 44.039 -5.298 -53.051 1.00 59.12 77 THR A O 1
ATOM 609 N N . THR A 1 78 ? 45.325 -3.558 -53.606 1.00 54.91 78 THR A N 1
ATOM 610 C CA . THR A 1 78 ? 44.928 -2.722 -52.461 1.00 54.91 78 THR A CA 1
ATOM 611 C C . THR A 1 78 ? 43.433 -2.363 -52.449 1.00 54.91 78 THR A C 1
ATOM 613 O O . THR A 1 78 ? 42.955 -1.815 -51.463 1.00 54.91 78 THR A O 1
ATOM 616 N N . ILE A 1 79 ? 42.699 -2.650 -53.532 1.00 54.94 79 ILE A N 1
ATOM 617 C CA . ILE A 1 79 ? 41.295 -2.271 -53.747 1.00 54.94 79 ILE A CA 1
ATOM 618 C C . ILE A 1 79 ? 40.336 -3.470 -53.876 1.00 54.94 79 ILE A C 1
ATOM 620 O O . ILE A 1 79 ? 39.138 -3.257 -54.043 1.00 54.94 79 ILE A O 1
ATOM 624 N N . GLY A 1 80 ? 40.811 -4.719 -53.779 1.00 64.69 80 GLY A N 1
ATOM 625 C CA . GLY A 1 80 ? 39.924 -5.889 -53.801 1.00 64.69 80 GLY A CA 1
ATOM 626 C C . GLY A 1 80 ? 40.616 -7.244 -53.982 1.00 64.69 80 GLY A C 1
ATOM 627 O O . GLY A 1 80 ? 41.763 -7.329 -54.434 1.00 64.69 80 GLY A O 1
ATOM 628 N N . ILE A 1 81 ? 39.888 -8.309 -53.629 1.00 75.69 81 ILE A N 1
ATOM 629 C CA . ILE A 1 81 ? 40.269 -9.713 -53.846 1.00 75.69 81 ILE A CA 1
ATOM 630 C C . ILE A 1 81 ? 39.758 -10.144 -55.226 1.00 75.69 81 ILE A C 1
ATOM 632 O O . ILE A 1 81 ? 38.583 -9.947 -55.532 1.00 75.69 81 ILE A O 1
ATOM 636 N N . GLY A 1 82 ? 40.641 -10.712 -56.054 1.00 82.19 82 GLY A N 1
ATOM 637 C CA . GLY A 1 82 ? 40.301 -11.179 -57.399 1.00 82.19 82 GLY A CA 1
ATOM 638 C C . GLY A 1 82 ? 39.375 -12.398 -57.420 1.00 82.19 82 GLY A C 1
ATOM 639 O O . GLY A 1 82 ? 38.918 -12.893 -56.385 1.00 82.19 82 GLY A O 1
ATOM 640 N N . GLU A 1 83 ? 39.096 -12.897 -58.619 1.00 87.25 83 GLU A N 1
ATOM 641 C CA . GLU A 1 83 ? 38.253 -14.067 -58.842 1.00 87.25 83 GLU A CA 1
ATOM 642 C C . GLU A 1 83 ? 38.850 -15.331 -58.214 1.00 87.25 83 GLU A C 1
ATOM 644 O O . GLU A 1 83 ? 40.073 -15.485 -58.114 1.00 87.25 83 GLU A O 1
ATOM 649 N N . THR A 1 84 ? 37.972 -16.252 -57.812 1.00 88.00 84 THR A N 1
ATOM 650 C CA . THR A 1 84 ? 38.337 -17.565 -57.268 1.00 88.00 84 THR A CA 1
ATOM 651 C C . THR A 1 84 ? 37.622 -18.687 -58.005 1.00 88.00 84 THR A C 1
ATOM 653 O O . THR A 1 84 ? 36.496 -18.519 -58.477 1.00 88.00 84 THR A O 1
ATOM 656 N N . ASP A 1 85 ? 38.284 -19.839 -58.079 1.00 91.00 85 ASP A N 1
ATOM 657 C CA . ASP A 1 85 ? 37.634 -21.091 -58.447 1.00 91.00 85 ASP A CA 1
ATOM 658 C C . ASP A 1 85 ? 36.564 -21.417 -57.388 1.00 91.00 85 ASP A C 1
ATOM 660 O O . ASP A 1 85 ? 36.790 -21.169 -56.199 1.00 91.00 85 ASP A O 1
ATOM 664 N N . TRP A 1 86 ? 35.432 -22.017 -57.763 1.00 92.38 86 TRP A N 1
ATOM 665 C CA . TRP A 1 86 ? 34.419 -22.423 -56.782 1.00 92.38 86 TRP A CA 1
ATOM 666 C C . TRP A 1 86 ? 33.738 -23.754 -57.088 1.00 92.38 86 TRP A C 1
ATOM 668 O O . TRP A 1 86 ? 33.548 -24.129 -58.244 1.00 92.38 86 TRP A O 1
ATOM 678 N N . TRP A 1 87 ? 33.393 -24.476 -56.021 1.00 92.50 87 TRP A N 1
ATOM 679 C CA . TRP A 1 87 ? 32.864 -25.838 -56.094 1.00 92.50 87 TRP A CA 1
ATOM 680 C C . TRP A 1 87 ? 31.407 -25.909 -56.555 1.00 92.50 87 TRP A C 1
ATOM 682 O O . TRP A 1 87 ? 30.557 -25.155 -56.081 1.00 92.50 87 TRP A O 1
ATOM 692 N N . LEU A 1 88 ? 31.121 -26.898 -57.403 1.00 89.62 88 LEU A N 1
ATOM 693 C CA . LEU A 1 88 ? 29.780 -27.406 -57.680 1.00 89.62 88 LEU A CA 1
ATOM 694 C C . LEU A 1 88 ? 29.577 -28.711 -56.911 1.00 89.62 88 LEU A C 1
ATOM 696 O O . LEU A 1 88 ? 30.537 -29.416 -56.605 1.00 89.62 88 LEU A O 1
ATOM 700 N N . ARG A 1 89 ? 28.325 -29.070 -56.631 1.00 86.12 89 ARG A N 1
ATOM 701 C CA . ARG A 1 89 ? 28.026 -30.356 -55.974 1.00 86.12 89 ARG A CA 1
ATOM 702 C C . ARG A 1 89 ? 28.056 -31.565 -56.912 1.00 86.12 89 ARG A C 1
ATOM 704 O O . ARG A 1 89 ? 28.073 -32.690 -56.427 1.00 86.12 89 ARG A O 1
ATOM 711 N N . SER A 1 90 ? 28.041 -31.352 -58.231 1.00 85.88 90 SER A N 1
ATOM 712 C CA . SER A 1 90 ? 28.086 -32.454 -59.202 1.00 85.88 90 SER A CA 1
ATOM 713 C C . SER A 1 90 ? 29.423 -33.203 -59.136 1.00 85.88 90 SER A C 1
ATOM 715 O O . SER A 1 90 ? 30.471 -32.564 -58.984 1.00 85.88 90 SER A O 1
ATOM 717 N N . PRO A 1 91 ? 29.418 -34.538 -59.297 1.00 85.06 91 PRO A N 1
ATOM 718 C CA . PRO A 1 91 ? 30.631 -35.348 -59.247 1.00 85.06 91 PRO A CA 1
ATOM 719 C C . PRO A 1 91 ? 31.595 -34.998 -60.388 1.00 85.06 91 PRO A C 1
ATOM 721 O O . PRO A 1 91 ? 31.177 -34.584 -61.473 1.00 85.06 91 PRO A O 1
ATOM 724 N N . GLY A 1 92 ? 32.895 -35.142 -60.131 1.00 84.44 92 GLY A N 1
ATOM 725 C CA . GLY A 1 92 ? 33.953 -34.939 -61.116 1.00 84.44 92 GLY A CA 1
ATOM 726 C C . GLY A 1 92 ? 34.243 -36.188 -61.950 1.00 84.44 92 GLY A C 1
ATOM 727 O O . GLY A 1 92 ? 33.448 -37.124 -61.998 1.00 84.44 92 GLY A O 1
ATOM 728 N N . LYS A 1 93 ? 35.391 -36.189 -62.632 1.00 85.06 93 LYS A N 1
ATOM 729 C CA . LYS A 1 93 ? 35.805 -37.272 -63.530 1.00 85.06 93 LYS A CA 1
ATOM 730 C C . LYS A 1 93 ? 36.217 -38.534 -62.768 1.00 85.06 93 LYS A C 1
ATOM 732 O O . LYS A 1 93 ? 35.871 -39.635 -63.177 1.00 85.06 93 LYS A O 1
ATOM 737 N N . GLU A 1 94 ? 36.962 -38.362 -61.680 1.00 85.00 94 GLU A N 1
ATOM 738 C CA . GLU A 1 94 ? 37.430 -39.447 -60.815 1.00 85.00 94 GLU A CA 1
ATOM 739 C C . GLU A 1 94 ? 36.590 -39.517 -59.531 1.00 85.00 94 GLU A C 1
ATOM 741 O O . GLU A 1 94 ? 35.976 -38.531 -59.124 1.00 85.00 94 GLU A O 1
ATOM 746 N N . SER A 1 95 ? 36.608 -40.655 -58.829 1.00 82.94 95 SER A N 1
ATOM 747 C CA . SER A 1 95 ? 35.802 -40.870 -57.611 1.00 82.94 95 SER A CA 1
ATOM 748 C C . SER A 1 95 ? 36.136 -39.929 -56.441 1.00 82.94 95 SER A C 1
ATOM 750 O O . SER A 1 95 ? 35.401 -39.885 -55.458 1.00 82.94 95 SER A O 1
ATOM 752 N N . TYR A 1 96 ? 37.263 -39.220 -56.513 1.00 86.06 96 TYR A N 1
ATOM 753 C CA . TYR A 1 96 ? 37.714 -38.226 -55.532 1.00 86.06 96 TYR A CA 1
ATOM 754 C C . TYR A 1 96 ? 37.647 -36.781 -56.065 1.00 86.06 96 TYR A C 1
ATOM 756 O O . TYR A 1 96 ? 38.124 -35.859 -55.398 1.00 86.06 96 TYR A O 1
ATOM 764 N N . ASP A 1 97 ? 37.073 -36.567 -57.251 1.00 89.69 97 ASP A N 1
ATOM 765 C CA . AS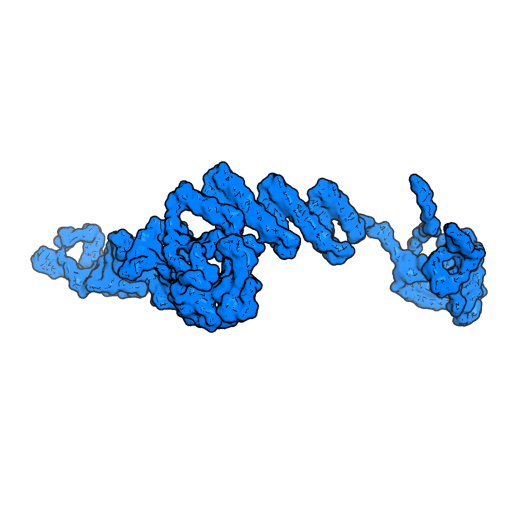P A 1 97 ? 36.909 -35.249 -57.858 1.00 89.69 97 ASP A CA 1
ATOM 766 C C . ASP A 1 97 ? 35.469 -34.735 -57.721 1.00 89.69 97 ASP A C 1
ATOM 768 O O . ASP A 1 97 ? 34.501 -35.494 -57.756 1.00 89.69 97 ASP A O 1
ATOM 772 N N . ALA A 1 98 ? 35.324 -33.411 -57.669 1.00 89.25 98 ALA A N 1
ATOM 773 C CA . ALA A 1 98 ? 34.055 -32.715 -57.871 1.00 89.25 98 ALA A CA 1
ATOM 774 C C . ALA A 1 98 ? 34.158 -31.753 -59.060 1.00 89.25 98 ALA A C 1
ATOM 776 O O . ALA A 1 98 ? 35.253 -31.341 -59.464 1.00 89.25 98 ALA A O 1
ATOM 777 N N . CYS A 1 99 ? 33.010 -31.392 -59.627 1.00 91.50 99 CYS A N 1
ATOM 778 C CA . CYS A 1 99 ? 32.935 -30.305 -60.589 1.00 91.50 99 CYS A CA 1
ATOM 779 C C . CYS A 1 99 ? 33.234 -28.972 -59.900 1.00 91.50 99 CYS A C 1
ATOM 781 O O . CYS A 1 99 ? 32.810 -28.718 -58.774 1.00 91.50 99 CYS A O 1
ATOM 783 N N . PHE A 1 100 ? 33.924 -28.083 -60.598 1.00 92.62 100 PHE A N 1
ATOM 784 C CA . PHE A 1 100 ? 34.147 -26.715 -60.155 1.00 92.62 100 PHE A CA 1
ATOM 785 C C . PHE A 1 100 ? 34.057 -25.767 -61.349 1.00 92.62 100 PHE A C 1
ATOM 787 O O . PHE A 1 100 ? 34.149 -26.189 -62.505 1.00 92.62 100 PHE A O 1
ATOM 794 N N . LEU A 1 101 ? 33.881 -24.483 -61.067 1.00 93.00 101 LEU A N 1
ATOM 795 C CA . LEU A 1 101 ? 34.058 -23.418 -62.042 1.00 93.00 101 LEU A CA 1
ATOM 796 C C . LEU A 1 101 ? 35.380 -22.719 -61.782 1.00 93.00 101 LEU A C 1
ATOM 798 O O . LEU A 1 101 ? 35.638 -22.287 -60.659 1.00 93.00 101 LEU A O 1
ATOM 802 N N . ASP A 1 102 ? 36.206 -22.613 -62.819 1.00 91.50 102 ASP A N 1
ATOM 803 C CA . ASP A 1 102 ? 37.438 -21.851 -62.737 1.00 91.50 102 ASP A CA 1
ATOM 804 C C . ASP A 1 102 ? 37.157 -20.343 -62.683 1.00 91.50 102 ASP A C 1
ATOM 806 O O . ASP A 1 102 ? 36.063 -19.849 -62.969 1.00 91.50 102 ASP A O 1
ATOM 810 N N . VAL A 1 103 ? 38.192 -19.589 -62.352 1.00 88.12 103 VAL A N 1
ATOM 811 C CA . VAL A 1 103 ? 38.226 -18.118 -62.355 1.00 88.12 103 VAL A CA 1
ATOM 812 C C . VAL A 1 103 ? 37.771 -17.447 -63.666 1.00 88.12 103 VAL A C 1
ATOM 814 O O . VAL A 1 103 ? 37.465 -16.256 -63.675 1.00 88.12 103 VAL A O 1
ATOM 817 N N . ARG A 1 104 ? 37.706 -18.179 -64.787 1.00 89.44 104 ARG A N 1
ATOM 818 C CA . ARG A 1 104 ? 37.195 -17.692 -66.080 1.00 89.44 104 ARG A CA 1
ATOM 819 C C . ARG A 1 104 ? 35.737 -18.092 -66.322 1.00 89.44 104 ARG A C 1
ATOM 821 O O . ARG A 1 104 ? 35.205 -17.720 -67.364 1.00 89.44 104 ARG A O 1
ATOM 828 N N . GLY A 1 105 ? 35.094 -18.817 -65.407 1.00 88.88 105 GLY A N 1
ATOM 829 C CA . GLY A 1 105 ? 33.733 -19.337 -65.546 1.00 88.88 105 GLY A CA 1
ATOM 830 C C . GLY A 1 105 ? 33.642 -20.632 -66.363 1.00 88.88 105 GLY A C 1
ATOM 831 O O . GLY A 1 105 ? 32.552 -20.993 -66.814 1.00 88.88 105 GLY A O 1
ATOM 832 N N . VAL A 1 106 ? 34.766 -21.319 -66.588 1.00 92.06 106 VAL A N 1
ATOM 833 C CA . VAL A 1 106 ? 34.820 -22.592 -67.320 1.00 92.06 106 VAL A CA 1
ATOM 834 C C . VAL A 1 106 ? 34.664 -23.750 -66.341 1.00 92.06 106 VAL A C 1
ATOM 836 O O . VAL A 1 106 ? 35.266 -23.752 -65.270 1.00 92.06 106 VAL A O 1
ATOM 839 N N . VAL A 1 107 ? 33.854 -24.742 -66.708 1.00 90.56 107 VAL A N 1
ATOM 840 C CA . VAL A 1 107 ? 33.669 -25.956 -65.903 1.00 90.56 107 VAL A CA 1
ATOM 841 C C . VAL A 1 107 ? 34.900 -26.849 -66.021 1.00 90.56 107 VAL A C 1
ATOM 843 O O . VAL A 1 107 ? 35.415 -27.062 -67.116 1.00 90.56 107 VAL A O 1
ATOM 846 N N . GLY A 1 108 ? 35.341 -27.402 -64.896 1.00 91.38 108 GLY A N 1
ATOM 847 C CA . GLY A 1 108 ? 36.349 -28.455 -64.841 1.00 91.38 108 GLY A CA 1
ATOM 848 C C . GLY A 1 108 ? 36.090 -29.421 -63.689 1.00 91.38 108 GLY A C 1
ATOM 849 O O . GLY A 1 108 ? 35.116 -29.280 -62.949 1.00 91.38 108 GLY A O 1
ATOM 850 N N . THR A 1 109 ? 36.983 -30.394 -63.516 1.00 91.75 109 THR A N 1
ATOM 851 C CA . THR A 1 109 ? 36.969 -31.322 -62.376 1.00 91.75 109 THR A CA 1
ATOM 852 C C . THR A 1 109 ? 38.262 -31.192 -61.589 1.00 91.75 109 THR A C 1
ATOM 854 O O . THR A 1 109 ? 39.323 -30.915 -62.157 1.00 91.75 109 THR A O 1
ATOM 857 N N . LYS A 1 110 ? 38.179 -31.330 -60.267 1.00 91.31 110 LYS A N 1
ATOM 858 C CA . LYS A 1 110 ? 39.340 -31.192 -59.389 1.00 91.31 110 LYS A CA 1
ATOM 859 C C . LYS A 1 110 ? 39.149 -32.010 -58.121 1.00 91.31 110 LYS A C 1
ATOM 861 O O . LYS A 1 110 ? 38.022 -32.166 -57.655 1.00 91.31 110 LYS A O 1
ATOM 866 N N . CYS A 1 111 ? 40.258 -32.470 -57.550 1.00 91.31 111 CYS A N 1
ATOM 867 C CA . CYS A 1 111 ? 40.251 -33.253 -56.321 1.00 91.31 111 CYS A CA 1
ATOM 868 C C . CYS A 1 111 ? 39.634 -32.446 -55.176 1.00 91.31 111 CYS A C 1
ATOM 870 O O . CYS A 1 111 ? 40.060 -31.320 -54.911 1.00 91.31 111 CYS A O 1
ATOM 872 N N . VAL A 1 112 ? 38.673 -33.038 -54.462 1.00 87.50 112 VAL A N 1
ATOM 873 C CA . VAL A 1 112 ? 37.905 -32.376 -53.383 1.00 87.50 112 VAL A CA 1
ATOM 874 C C . VAL A 1 112 ? 38.765 -31.923 -52.197 1.00 87.50 112 VAL A C 1
ATOM 876 O O . VAL A 1 112 ? 38.307 -31.174 -51.338 1.00 87.50 112 VAL A O 1
ATOM 879 N N . THR A 1 113 ? 40.024 -32.364 -52.138 1.00 89.31 113 THR A N 1
ATOM 880 C CA . THR A 1 113 ? 41.008 -31.914 -51.141 1.00 89.31 113 THR A CA 1
ATOM 881 C C . THR A 1 113 ? 41.587 -30.526 -51.443 1.00 89.31 113 THR A C 1
ATOM 883 O O . THR A 1 113 ? 42.221 -29.919 -50.577 1.00 89.31 113 THR A O 1
ATOM 886 N N . GLU A 1 114 ? 41.360 -29.991 -52.647 1.00 89.88 114 GLU A N 1
ATOM 887 C CA . GLU A 1 114 ? 41.752 -28.632 -53.010 1.00 89.88 114 GLU A CA 1
ATOM 888 C C . GLU A 1 114 ? 40.879 -27.581 -52.311 1.00 89.88 114 GLU A C 1
ATOM 890 O O . GLU A 1 114 ? 39.669 -27.723 -52.132 1.00 89.88 114 GLU A O 1
ATOM 895 N N . LYS A 1 115 ? 41.503 -26.464 -51.937 1.00 87.88 115 LYS A N 1
ATOM 896 C CA . LYS A 1 115 ? 40.822 -25.351 -51.270 1.00 87.88 115 LYS A CA 1
ATOM 897 C C . LYS A 1 115 ? 40.333 -24.350 -52.311 1.00 87.88 115 LYS A C 1
ATOM 899 O O . LYS A 1 115 ? 41.115 -23.531 -52.797 1.00 87.88 115 LYS A O 1
ATOM 904 N N . LEU A 1 116 ? 39.053 -24.436 -52.656 1.00 88.38 116 LEU A N 1
ATOM 905 C CA . LEU A 1 116 ? 38.369 -23.506 -53.557 1.00 88.38 116 LEU A CA 1
ATOM 906 C C . LEU A 1 116 ? 37.315 -22.687 -52.799 1.00 88.38 116 LEU A C 1
ATOM 908 O O . LEU A 1 116 ? 36.982 -22.986 -51.650 1.00 88.38 116 LEU A O 1
ATOM 912 N N . GLY A 1 117 ? 36.801 -21.645 -53.446 1.00 87.69 117 GLY A N 1
ATOM 913 C CA . GLY A 1 117 ? 35.644 -20.899 -52.976 1.00 87.69 117 GLY A CA 1
ATOM 914 C C . GLY A 1 117 ? 34.352 -21.722 -53.007 1.00 87.69 117 GLY A C 1
ATOM 915 O O . GLY A 1 117 ? 34.256 -22.793 -53.607 1.00 87.69 117 GLY A O 1
ATOM 916 N N . VAL A 1 118 ? 33.327 -21.187 -52.352 1.00 87.12 118 VAL A N 1
ATOM 917 C CA . VAL A 1 118 ? 31.971 -21.745 -52.308 1.00 87.12 118 VAL A CA 1
ATOM 918 C C . VAL A 1 118 ? 31.018 -20.605 -52.637 1.00 87.12 118 VAL A C 1
ATOM 920 O O . VAL A 1 118 ? 31.124 -19.527 -52.049 1.00 87.12 118 VAL A O 1
ATOM 923 N N . ARG A 1 119 ? 30.085 -20.843 -53.562 1.00 86.75 119 ARG A N 1
ATOM 924 C CA . ARG A 1 119 ? 28.978 -19.930 -53.867 1.00 86.75 119 ARG A CA 1
ATOM 925 C C . ARG A 1 119 ? 27.670 -20.604 -53.439 1.00 86.75 119 ARG A C 1
ATOM 927 O O . ARG A 1 119 ? 27.160 -21.431 -54.193 1.00 86.75 119 ARG A O 1
ATOM 934 N N . PRO A 1 120 ? 27.159 -20.317 -52.231 1.00 84.38 120 PRO A N 1
ATOM 935 C CA . PRO A 1 120 ? 25.939 -20.952 -51.752 1.00 84.38 120 PRO A CA 1
ATOM 936 C C . PRO A 1 120 ? 24.723 -20.477 -52.556 1.00 84.38 120 PRO A C 1
ATOM 938 O O . PRO A 1 120 ? 24.606 -19.299 -52.896 1.00 84.38 120 PRO A O 1
ATOM 941 N N . ALA A 1 121 ? 23.815 -21.408 -52.822 1.00 82.25 121 ALA A N 1
ATOM 942 C CA . ALA A 1 121 ? 22.444 -21.168 -53.238 1.00 82.25 121 ALA A CA 1
ATOM 943 C C . ALA A 1 121 ? 21.523 -21.325 -52.019 1.00 82.25 121 ALA A C 1
ATOM 945 O O . ALA A 1 121 ? 21.760 -22.169 -51.151 1.00 82.25 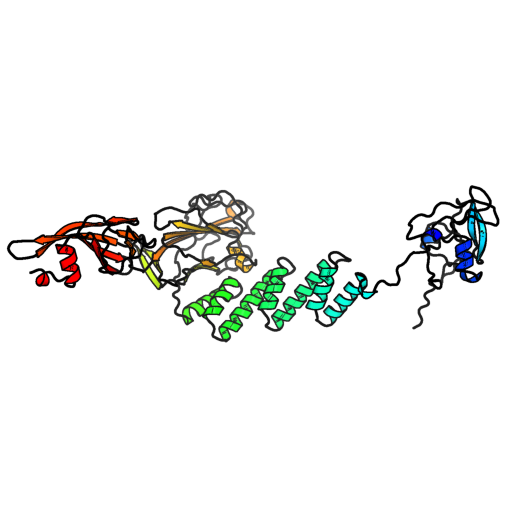121 ALA A O 1
ATOM 946 N N . LEU A 1 122 ? 20.500 -20.477 -51.939 1.00 79.94 122 LEU A N 1
ATOM 947 C CA . LEU A 1 122 ? 19.573 -20.396 -50.814 1.00 79.94 122 LEU A CA 1
ATOM 948 C C . LEU A 1 122 ? 18.158 -20.614 -51.327 1.00 79.94 122 LEU A C 1
ATOM 950 O O . LEU A 1 122 ? 17.765 -20.004 -52.324 1.00 79.94 122 LEU A O 1
ATOM 954 N N . TRP A 1 123 ? 17.389 -21.437 -50.624 1.00 72.62 123 TRP A N 1
ATOM 955 C CA . TRP A 1 123 ? 15.953 -21.504 -50.846 1.00 72.62 123 TRP A CA 1
ATOM 956 C C . TRP A 1 123 ? 15.276 -20.437 -49.984 1.00 72.62 123 TRP A C 1
ATOM 958 O O . TRP A 1 123 ? 15.421 -20.440 -48.763 1.00 72.62 123 TRP A O 1
ATOM 968 N N . MET A 1 124 ? 14.587 -19.490 -50.625 1.00 70.62 124 MET A N 1
ATOM 969 C CA . MET A 1 124 ? 13.902 -18.388 -49.948 1.00 70.62 124 MET A CA 1
ATOM 970 C C . MET A 1 124 ? 12.453 -18.291 -50.420 1.00 70.62 124 MET A C 1
ATOM 972 O O . MET A 1 124 ? 12.193 -18.303 -51.624 1.00 70.62 124 MET A O 1
ATOM 976 N N . ASP A 1 125 ? 11.529 -18.140 -49.475 1.00 69.81 125 ASP A N 1
ATOM 977 C CA . ASP A 1 125 ? 10.163 -17.719 -49.766 1.00 69.81 125 ASP A CA 1
ATOM 978 C C . ASP A 1 125 ? 10.131 -16.196 -49.949 1.00 69.81 125 ASP A C 1
ATOM 980 O O . ASP A 1 125 ? 10.445 -15.435 -49.034 1.00 69.81 125 ASP A O 1
ATOM 984 N N . LEU A 1 126 ? 9.778 -15.753 -51.154 1.00 74.19 126 LEU A N 1
ATOM 985 C CA . LEU A 1 126 ? 9.685 -14.335 -51.511 1.00 74.19 126 LEU A CA 1
ATOM 986 C C . LEU A 1 126 ? 8.268 -13.770 -51.347 1.00 74.19 126 LEU A C 1
ATOM 988 O O . LEU A 1 126 ? 8.056 -12.590 -51.617 1.00 74.19 126 LEU A O 1
ATOM 992 N N . SER A 1 127 ? 7.305 -14.599 -50.938 1.00 78.12 127 SER A N 1
ATOM 993 C CA . SER A 1 127 ? 5.941 -14.171 -50.620 1.00 78.12 127 SER A CA 1
ATOM 994 C C . SER A 1 127 ? 5.796 -13.651 -49.188 1.00 78.12 127 SER A C 1
ATOM 996 O O . SER A 1 127 ? 4.787 -13.023 -48.870 1.00 78.12 127 SER A O 1
ATOM 998 N N . ALA A 1 128 ? 6.808 -13.868 -48.340 1.00 74.56 128 ALA A N 1
ATOM 999 C CA . ALA A 1 128 ? 6.846 -13.337 -46.987 1.00 74.56 128 ALA A CA 1
ATOM 1000 C C . ALA A 1 128 ? 6.826 -11.800 -47.002 1.00 74.56 128 ALA A C 1
ATOM 1002 O O . ALA A 1 128 ? 7.640 -11.157 -47.673 1.00 74.56 128 ALA A O 1
ATOM 1003 N N . ASP A 1 129 ? 5.905 -11.208 -46.239 1.00 81.31 129 ASP A N 1
ATOM 1004 C CA . ASP A 1 129 ? 5.871 -9.762 -46.050 1.00 81.31 129 ASP A CA 1
ATOM 1005 C C . ASP A 1 129 ? 7.137 -9.319 -45.312 1.00 81.31 129 ASP A C 1
ATOM 1007 O O . ASP A 1 129 ? 7.434 -9.784 -44.209 1.00 81.31 129 ASP A O 1
ATOM 1011 N N . ARG A 1 130 ? 7.873 -8.381 -45.912 1.00 81.06 130 ARG A N 1
ATOM 1012 C CA . ARG A 1 130 ? 9.068 -7.803 -45.302 1.00 81.06 130 ARG A CA 1
ATOM 1013 C C . ARG A 1 130 ? 8.763 -7.184 -43.934 1.00 81.06 130 ARG A C 1
ATOM 1015 O O . ARG A 1 130 ? 9.592 -7.268 -43.033 1.00 81.06 130 ARG A O 1
ATOM 1022 N N . ASN A 1 131 ? 7.572 -6.624 -43.750 1.00 82.44 131 ASN A N 1
ATOM 1023 C CA . ASN A 1 131 ? 7.178 -6.004 -42.485 1.00 82.44 131 ASN A CA 1
ATOM 1024 C C . ASN A 1 131 ? 6.931 -7.024 -41.362 1.00 82.44 131 ASN A C 1
ATOM 1026 O O . ASN A 1 131 ? 6.819 -6.638 -40.203 1.00 82.44 131 ASN A O 1
ATOM 1030 N N . ALA A 1 132 ? 6.862 -8.321 -41.678 1.00 83.81 132 ALA A N 1
ATOM 1031 C CA . ALA A 1 132 ? 6.743 -9.380 -40.681 1.00 83.81 132 ALA A CA 1
ATOM 1032 C C . ALA A 1 132 ? 8.101 -9.801 -40.090 1.00 83.81 132 ALA A C 1
ATOM 1034 O O . ALA A 1 132 ? 8.136 -10.585 -39.142 1.00 83.81 132 ALA A O 1
ATOM 1035 N N . PHE A 1 133 ? 9.229 -9.318 -40.629 1.00 87.81 133 PHE A N 1
ATOM 1036 C CA . PHE A 1 133 ? 10.538 -9.649 -40.073 1.00 87.81 133 PHE A CA 1
ATOM 1037 C C . PHE A 1 133 ? 10.783 -8.888 -38.758 1.00 87.81 133 PHE A C 1
ATOM 1039 O O . PHE A 1 133 ? 10.684 -7.658 -38.751 1.00 87.81 133 PHE A O 1
ATOM 1046 N N . PRO A 1 134 ? 11.232 -9.569 -37.682 1.00 92.00 134 PRO A N 1
ATOM 1047 C CA . PRO A 1 134 ? 11.535 -8.934 -36.395 1.00 92.00 134 PRO A CA 1
ATOM 1048 C C . PRO A 1 134 ? 12.488 -7.735 -36.486 1.00 92.00 134 PRO A C 1
ATOM 1050 O O . PRO A 1 134 ? 12.351 -6.766 -35.746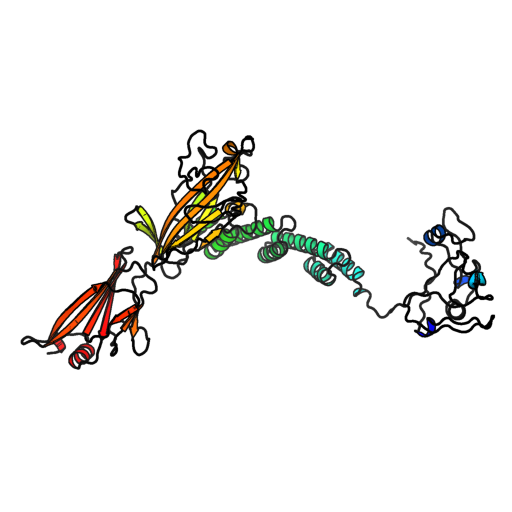 1.00 92.00 134 PRO A O 1
ATOM 1053 N N . TYR A 1 135 ? 13.440 -7.773 -37.426 1.00 90.69 135 TYR A N 1
ATOM 1054 C CA . TYR A 1 135 ? 14.342 -6.652 -37.693 1.00 90.69 135 TYR A CA 1
ATOM 1055 C C . TYR A 1 135 ? 13.592 -5.395 -38.153 1.00 90.69 135 TYR A C 1
ATOM 1057 O O . TYR A 1 135 ? 13.830 -4.312 -37.626 1.00 90.69 135 TYR A O 1
ATOM 1065 N N . GLU A 1 136 ? 12.684 -5.537 -39.120 1.00 92.56 136 GLU A N 1
ATOM 1066 C CA . GLU A 1 136 ? 11.930 -4.414 -39.690 1.00 92.56 136 GLU A CA 1
ATOM 1067 C C . GLU A 1 136 ? 10.935 -3.859 -38.670 1.00 92.56 136 GLU A C 1
ATOM 1069 O O . GLU A 1 136 ? 10.837 -2.646 -38.502 1.00 92.56 136 GLU A O 1
ATOM 1074 N N . GLN A 1 137 ? 10.291 -4.741 -37.903 1.00 94.19 137 GLN A N 1
ATOM 1075 C CA . GLN A 1 137 ? 9.435 -4.355 -36.782 1.00 94.19 137 GLN A CA 1
ATOM 1076 C C . GLN A 1 137 ? 10.225 -3.580 -35.713 1.00 94.19 137 GLN A C 1
ATOM 1078 O O . GLN A 1 137 ? 9.788 -2.528 -35.257 1.00 94.19 137 GLN A O 1
ATOM 1083 N N . GLN A 1 138 ? 11.442 -4.008 -35.362 1.00 94.56 138 GLN A N 1
ATOM 1084 C CA . GLN A 1 138 ? 12.276 -3.256 -34.419 1.00 94.56 138 GLN A CA 1
ATOM 1085 C C . GLN A 1 138 ? 12.709 -1.885 -34.979 1.00 94.56 138 GLN A C 1
ATOM 1087 O O . GLN A 1 138 ? 12.769 -0.906 -34.233 1.00 94.56 138 GLN A O 1
ATOM 1092 N N . VAL A 1 139 ? 13.018 -1.786 -36.279 1.00 95.19 139 VAL A N 1
ATOM 1093 C CA . VAL A 1 139 ? 13.336 -0.503 -36.938 1.00 95.19 139 VAL A CA 1
ATOM 1094 C C . VAL A 1 139 ? 12.134 0.438 -36.899 1.00 95.19 139 VAL A C 1
ATOM 1096 O O . VAL A 1 139 ? 12.289 1.610 -36.559 1.00 95.19 139 VAL A O 1
ATOM 1099 N N . GLN A 1 140 ? 10.939 -0.071 -37.188 1.00 95.19 140 GLN A N 1
ATOM 1100 C CA . GLN A 1 140 ? 9.706 0.704 -37.123 1.00 95.19 140 GLN A CA 1
ATOM 1101 C C . GLN A 1 140 ? 9.402 1.176 -35.692 1.00 95.19 140 GLN A C 1
ATOM 1103 O O . GLN A 1 140 ? 9.050 2.336 -35.499 1.00 95.19 140 GLN A O 1
ATOM 1108 N N . ALA A 1 141 ? 9.612 0.329 -34.679 1.00 96.56 141 ALA A N 1
ATOM 1109 C CA . ALA A 1 141 ? 9.430 0.720 -33.280 1.00 96.56 141 ALA A CA 1
ATOM 1110 C C . ALA A 1 141 ? 10.331 1.902 -32.890 1.00 96.56 141 ALA A C 1
ATOM 1112 O O . ALA A 1 141 ? 9.888 2.831 -32.222 1.00 96.56 141 ALA A O 1
ATOM 1113 N N . LYS A 1 142 ? 11.587 1.907 -33.354 1.00 96.12 142 LYS A N 1
ATOM 1114 C CA . LYS A 1 142 ? 12.511 3.029 -33.128 1.00 96.12 142 LYS A CA 1
ATOM 1115 C C . LYS A 1 142 ? 12.029 4.315 -33.797 1.00 96.12 142 LYS A C 1
ATOM 1117 O O . LYS A 1 142 ? 12.126 5.373 -33.193 1.00 96.12 142 LYS A O 1
ATOM 1122 N N . GLN A 1 143 ? 11.468 4.226 -35.003 1.00 97.12 143 GLN A N 1
ATOM 1123 C CA . GLN A 1 143 ? 10.906 5.390 -35.698 1.00 97.12 143 GLN A CA 1
ATOM 1124 C C . GLN A 1 143 ? 9.689 5.974 -34.973 1.00 97.12 143 GLN A C 1
ATOM 1126 O O . GLN A 1 143 ? 9.545 7.194 -34.944 1.00 97.12 143 GLN A O 1
ATOM 1131 N N . PHE A 1 144 ? 8.828 5.129 -34.397 1.00 97.62 144 PHE A N 1
ATOM 1132 C CA . PHE A 1 144 ? 7.729 5.586 -33.542 1.00 97.62 144 PHE A CA 1
ATOM 1133 C C . PHE A 1 144 ? 8.267 6.305 -32.298 1.00 97.62 144 PHE A C 1
ATOM 1135 O O . PHE A 1 144 ? 7.876 7.436 -32.025 1.00 97.62 144 PHE A O 1
ATOM 1142 N N . ALA A 1 145 ? 9.250 5.722 -31.607 1.00 96.62 145 ALA A N 1
ATOM 1143 C CA . ALA A 1 145 ? 9.868 6.357 -30.443 1.00 96.62 145 ALA A CA 1
ATOM 1144 C C . ALA A 1 145 ? 10.552 7.700 -30.777 1.00 96.62 145 ALA A C 1
ATOM 1146 O O . ALA A 1 145 ? 10.411 8.660 -30.027 1.00 96.62 145 ALA A O 1
ATOM 1147 N N . GLU A 1 146 ? 11.230 7.816 -31.926 1.00 96.06 146 GLU A N 1
ATOM 1148 C CA . GLU A 1 146 ? 11.811 9.082 -32.414 1.00 96.06 146 GLU A CA 1
ATOM 1149 C C . GLU A 1 146 ? 10.757 10.177 -32.664 1.00 96.06 146 GLU A C 1
ATOM 1151 O O . GLU A 1 146 ? 11.081 11.365 -32.619 1.00 96.06 146 GLU A O 1
ATOM 1156 N N . GLN A 1 147 ? 9.503 9.791 -32.911 1.00 96.25 147 GLN A N 1
ATOM 1157 C CA . GLN A 1 147 ? 8.357 10.695 -33.066 1.00 96.25 147 GLN A CA 1
ATOM 1158 C C . GLN A 1 147 ? 7.636 10.985 -31.739 1.00 96.25 147 GLN A C 1
ATOM 1160 O O . GLN A 1 147 ? 6.778 11.863 -31.699 1.00 96.25 147 GLN A O 1
ATOM 1165 N N . GLY A 1 148 ? 8.012 10.305 -30.650 1.00 94.50 148 GLY A N 1
ATOM 1166 C CA . GLY A 1 148 ? 7.339 10.373 -29.351 1.00 94.50 148 GLY A CA 1
ATOM 1167 C C . GLY A 1 148 ? 6.174 9.388 -29.188 1.00 94.50 148 GLY A C 1
ATOM 1168 O O . GLY A 1 148 ? 5.553 9.367 -28.126 1.00 94.50 148 GLY A O 1
ATOM 1169 N N . ASP A 1 149 ? 5.912 8.542 -30.188 1.00 97.06 149 ASP A N 1
ATOM 1170 C CA . ASP A 1 149 ? 4.843 7.534 -30.201 1.00 97.06 149 ASP A CA 1
ATOM 1171 C C . ASP A 1 149 ? 5.291 6.267 -29.445 1.00 97.06 149 ASP A C 1
ATOM 1173 O O . ASP A 1 149 ? 5.479 5.176 -29.995 1.00 97.06 149 ASP A O 1
ATOM 1177 N N . TYR A 1 150 ? 5.564 6.421 -28.148 1.00 97.19 150 TYR A N 1
ATOM 1178 C CA . TYR A 1 150 ? 6.126 5.347 -27.323 1.00 97.19 150 TYR A CA 1
ATOM 1179 C C . TYR A 1 150 ? 5.156 4.176 -27.102 1.00 97.19 150 TYR A C 1
ATOM 1181 O O . TYR A 1 150 ? 5.606 3.038 -26.937 1.00 97.19 150 TYR A O 1
ATOM 1189 N N . ALA A 1 151 ? 3.842 4.415 -27.126 1.00 95.62 151 ALA A N 1
ATOM 1190 C CA . ALA A 1 151 ? 2.842 3.357 -26.980 1.00 95.62 151 ALA A CA 1
ATOM 1191 C C . ALA A 1 151 ? 2.883 2.391 -28.177 1.00 95.62 151 ALA A C 1
ATOM 1193 O O . ALA A 1 151 ? 2.925 1.172 -28.014 1.00 95.62 151 ALA A O 1
ATOM 1194 N N . GLU A 1 152 ? 2.959 2.934 -29.389 1.00 96.94 152 GLU A N 1
ATOM 1195 C CA . GLU A 1 152 ? 3.091 2.193 -30.639 1.00 96.94 152 GLU A CA 1
ATOM 1196 C C . GLU A 1 152 ? 4.439 1.467 -30.704 1.00 96.94 152 GLU A C 1
ATOM 1198 O O . GLU A 1 152 ? 4.503 0.294 -31.087 1.00 96.94 152 GLU A O 1
ATOM 1203 N N . ALA A 1 153 ? 5.517 2.137 -30.282 1.00 97.50 153 ALA A N 1
ATOM 1204 C CA . ALA A 1 153 ? 6.848 1.545 -30.220 1.00 97.50 153 ALA A CA 1
ATOM 1205 C C . ALA A 1 153 ? 6.898 0.329 -29.281 1.00 97.50 153 ALA A C 1
ATOM 1207 O O . ALA A 1 153 ? 7.406 -0.728 -29.657 1.00 97.50 153 ALA A O 1
ATOM 1208 N N . THR A 1 154 ? 6.369 0.459 -28.063 1.00 97.31 154 THR A N 1
ATOM 1209 C CA . THR A 1 154 ? 6.396 -0.605 -27.047 1.00 97.31 154 THR A CA 1
ATOM 1210 C C . THR A 1 154 ? 5.490 -1.771 -27.420 1.00 97.31 154 THR A C 1
ATOM 1212 O O . THR A 1 154 ? 5.941 -2.912 -27.339 1.00 97.31 154 THR A O 1
ATOM 1215 N N . ALA A 1 155 ? 4.290 -1.505 -27.947 1.00 96.44 155 ALA A N 1
ATOM 1216 C CA . ALA A 1 155 ? 3.395 -2.543 -28.454 1.00 96.44 155 ALA A CA 1
ATOM 1217 C C . ALA A 1 155 ? 4.071 -3.405 -29.530 1.00 96.44 155 ALA A C 1
ATOM 1219 O O . ALA A 1 155 ? 3.948 -4.629 -29.512 1.00 96.44 155 ALA A O 1
ATOM 1220 N N . LEU A 1 156 ? 4.825 -2.785 -30.443 1.00 95.69 156 LEU A N 1
ATOM 1221 C CA . LEU A 1 156 ? 5.560 -3.515 -31.471 1.00 95.69 156 LEU A CA 1
ATOM 1222 C C . LEU A 1 156 ? 6.724 -4.317 -30.872 1.00 95.69 156 LEU A C 1
ATOM 1224 O O . LEU A 1 156 ? 6.874 -5.494 -31.194 1.00 95.69 156 LEU A O 1
ATOM 1228 N N . LEU A 1 157 ? 7.514 -3.728 -29.970 1.00 96.75 157 LEU A N 1
ATOM 1229 C CA . LEU A 1 157 ? 8.643 -4.412 -29.324 1.00 96.75 157 LEU A CA 1
ATOM 1230 C C . LEU A 1 157 ? 8.214 -5.598 -28.456 1.00 96.75 157 LEU A C 1
ATOM 1232 O O . LEU A 1 157 ? 8.921 -6.604 -28.426 1.00 96.75 157 LEU A O 1
ATOM 1236 N N . ASP A 1 158 ? 7.058 -5.519 -27.800 1.00 96.12 158 ASP A N 1
ATOM 1237 C CA . ASP A 1 158 ? 6.526 -6.614 -26.988 1.00 96.12 158 ASP A CA 1
ATOM 1238 C C . ASP A 1 158 ? 6.220 -7.857 -27.836 1.00 96.12 158 ASP A C 1
ATOM 1240 O O . ASP A 1 158 ? 6.440 -8.982 -27.384 1.00 96.12 158 ASP A O 1
ATOM 1244 N N . THR A 1 159 ? 5.801 -7.681 -29.099 1.00 95.38 159 THR A N 1
ATOM 1245 C CA . THR A 1 159 ? 5.596 -8.815 -30.025 1.00 95.38 159 THR A CA 1
ATOM 1246 C C . THR A 1 159 ? 6.895 -9.534 -30.396 1.00 95.38 159 THR A C 1
ATOM 1248 O O . THR A 1 159 ? 6.862 -10.698 -30.794 1.00 95.38 159 THR A O 1
ATOM 1251 N N . LEU A 1 160 ? 8.045 -8.867 -30.245 1.00 94.25 160 LEU A N 1
ATOM 1252 C CA . LEU A 1 160 ? 9.360 -9.399 -30.607 1.00 94.25 160 LEU A CA 1
ATOM 1253 C C . LEU A 1 160 ? 10.021 -10.208 -29.485 1.00 94.25 160 LEU A C 1
ATOM 1255 O O . LEU A 1 160 ? 11.001 -10.916 -29.739 1.00 94.25 160 LEU A O 1
ATOM 1259 N N . GLY A 1 161 ? 9.523 -10.095 -28.249 1.00 91.25 161 GLY A N 1
ATOM 1260 C CA . GLY A 1 161 ? 10.121 -10.722 -27.071 1.00 91.25 161 GLY A CA 1
ATOM 1261 C C . GLY A 1 161 ? 11.611 -10.389 -26.923 1.00 91.25 161 GLY A C 1
ATOM 1262 O O . GLY A 1 161 ? 12.021 -9.226 -26.933 1.00 91.25 161 GLY A O 1
ATOM 1263 N N . ASP A 1 162 ? 12.447 -11.423 -26.819 1.00 90.25 162 ASP A N 1
ATOM 1264 C CA . ASP A 1 162 ? 13.892 -11.276 -26.593 1.00 90.25 162 ASP A CA 1
ATOM 1265 C C . ASP A 1 162 ? 14.711 -11.027 -27.873 1.00 90.25 162 ASP A C 1
ATOM 1267 O O . ASP A 1 162 ? 15.943 -10.932 -27.817 1.00 90.25 162 ASP A O 1
ATOM 1271 N N . TYR A 1 163 ? 14.070 -10.900 -29.043 1.00 92.75 163 TYR A N 1
ATOM 1272 C CA . TYR A 1 163 ? 14.783 -10.631 -30.291 1.00 92.75 163 TYR A CA 1
ATOM 1273 C C . TYR A 1 163 ? 15.615 -9.349 -30.174 1.00 92.75 163 TYR A C 1
ATOM 1275 O O . TYR A 1 163 ? 15.076 -8.265 -29.953 1.00 92.75 163 TYR A O 1
ATOM 1283 N N . ALA A 1 164 ? 16.936 -9.471 -30.334 1.00 92.62 164 ALA A N 1
ATOM 1284 C CA . ALA A 1 164 ? 17.884 -8.355 -30.377 1.00 92.62 164 ALA A CA 1
ATOM 1285 C C . ALA A 1 164 ? 17.691 -7.302 -29.259 1.00 92.62 164 ALA A C 1
ATOM 1287 O O . ALA A 1 164 ? 17.841 -6.105 -29.507 1.00 92.62 164 ALA A O 1
ATOM 1288 N N . GLY A 1 165 ? 17.341 -7.737 -28.040 1.00 93.19 165 GLY A N 1
ATOM 1289 C CA . GLY A 1 165 ? 17.159 -6.849 -26.884 1.00 93.19 165 GLY A CA 1
ATOM 1290 C C . GLY A 1 165 ? 15.864 -6.028 -26.889 1.00 93.19 165 GLY A C 1
ATOM 1291 O O . GLY A 1 165 ? 15.779 -5.040 -26.162 1.00 93.19 165 GLY A O 1
ATOM 1292 N N . SER A 1 166 ? 14.858 -6.418 -27.680 1.00 95.69 166 SER A N 1
ATOM 1293 C CA . SER A 1 166 ? 13.593 -5.674 -27.807 1.00 95.69 166 SER A CA 1
ATOM 1294 C C . SER A 1 166 ? 12.865 -5.504 -26.473 1.00 95.69 166 SER A C 1
ATOM 1296 O O . SER A 1 166 ? 12.414 -4.401 -26.186 1.00 95.69 166 SER A O 1
ATOM 1298 N N . ALA A 1 167 ? 12.855 -6.519 -25.603 1.00 95.62 167 ALA A N 1
ATOM 1299 C CA . ALA A 1 167 ? 12.289 -6.408 -24.256 1.00 95.62 167 ALA A CA 1
ATOM 1300 C C . ALA A 1 167 ? 12.952 -5.313 -23.390 1.00 95.62 167 ALA A C 1
ATOM 1302 O O . ALA A 1 167 ? 12.272 -4.615 -22.638 1.00 95.62 167 ALA A O 1
ATOM 1303 N N . ALA A 1 168 ? 14.274 -5.131 -23.489 1.00 96.06 168 ALA A N 1
ATOM 1304 C CA . ALA A 1 168 ? 14.972 -4.074 -22.753 1.00 96.06 168 ALA A CA 1
ATOM 1305 C C . ALA A 1 168 ? 14.634 -2.685 -23.315 1.00 96.06 168 ALA A C 1
ATOM 1307 O O . ALA A 1 168 ? 14.366 -1.761 -22.550 1.00 96.06 168 ALA A O 1
ATOM 1308 N N . LEU A 1 169 ? 14.574 -2.569 -24.645 1.00 96.25 169 LEU A N 1
ATOM 1309 C CA . LEU A 1 169 ? 14.181 -1.337 -25.326 1.00 96.25 169 LEU A CA 1
ATOM 1310 C C . LEU A 1 169 ? 12.721 -0.960 -25.023 1.00 96.25 169 LEU A C 1
ATOM 1312 O O . LEU A 1 169 ? 12.409 0.209 -24.823 1.00 96.25 169 LEU A O 1
ATOM 1316 N N . ALA A 1 170 ? 11.833 -1.950 -24.913 1.00 97.31 170 ALA A N 1
ATOM 1317 C CA . ALA A 1 170 ? 10.437 -1.731 -24.558 1.00 97.31 170 ALA A CA 1
ATOM 1318 C C . ALA A 1 170 ? 10.297 -1.162 -23.136 1.00 97.31 170 ALA A C 1
ATOM 1320 O O . ALA A 1 170 ? 9.454 -0.300 -22.905 1.00 97.31 170 ALA A O 1
ATOM 1321 N N . LYS A 1 171 ? 11.136 -1.594 -22.183 1.00 97.56 171 LYS A N 1
ATOM 1322 C CA . LYS A 1 171 ? 11.179 -0.988 -20.839 1.00 97.56 171 LYS A CA 1
ATOM 1323 C C . LYS A 1 171 ? 11.651 0.465 -20.882 1.00 97.56 171 LYS A C 1
ATOM 1325 O O . LYS A 1 171 ? 11.052 1.313 -20.231 1.00 97.56 171 LYS A O 1
ATOM 1330 N N . GLU A 1 172 ? 12.683 0.755 -21.671 1.00 97.69 172 GLU A N 1
ATOM 1331 C CA . GLU A 1 172 ? 13.201 2.117 -21.844 1.00 97.69 172 GLU A CA 1
ATOM 1332 C C . GLU A 1 172 ? 12.149 3.063 -22.444 1.00 97.69 172 GLU A C 1
ATOM 1334 O O . GLU A 1 172 ? 11.938 4.159 -21.929 1.00 97.69 172 GLU A O 1
ATOM 1339 N N . TYR A 1 173 ? 11.427 2.630 -23.480 1.00 98.12 173 TYR A N 1
ATOM 1340 C CA . TYR A 1 173 ? 10.376 3.444 -24.096 1.00 98.12 173 TYR A CA 1
ATOM 1341 C C . TYR A 1 173 ? 9.137 3.600 -23.213 1.00 98.12 173 TYR A C 1
ATOM 1343 O O . TYR A 1 173 ? 8.591 4.698 -23.151 1.00 98.12 173 TYR A O 1
ATOM 1351 N N . ARG A 1 174 ? 8.734 2.572 -22.451 1.00 98.25 174 ARG A N 1
ATOM 1352 C CA . ARG A 1 174 ? 7.694 2.727 -21.415 1.00 98.25 174 ARG A CA 1
ATOM 1353 C C . ARG A 1 174 ? 8.095 3.769 -20.368 1.00 98.25 174 ARG A C 1
ATOM 1355 O O . ARG A 1 174 ? 7.256 4.550 -19.930 1.00 98.25 174 ARG A O 1
ATOM 1362 N N . TYR A 1 175 ? 9.369 3.798 -19.972 1.00 98.44 175 TYR A N 1
ATOM 1363 C CA . TYR A 1 175 ? 9.872 4.771 -19.000 1.00 98.44 175 TYR A CA 1
ATOM 1364 C C . TYR A 1 175 ? 9.810 6.198 -19.555 1.00 98.44 175 TYR A C 1
ATOM 1366 O O . TYR A 1 175 ? 9.300 7.096 -18.889 1.00 98.44 175 TYR A O 1
ATOM 1374 N N . GLN A 1 176 ? 10.243 6.398 -20.803 1.00 97.94 176 GLN A N 1
ATOM 1375 C CA . GLN A 1 176 ? 10.135 7.693 -21.484 1.00 97.94 176 GLN A CA 1
ATOM 1376 C C . GLN A 1 176 ? 8.670 8.125 -21.656 1.00 97.94 176 GLN A C 1
ATOM 1378 O O . GLN A 1 176 ? 8.340 9.287 -21.419 1.00 97.94 176 GLN A O 1
ATOM 1383 N N . GLN A 1 177 ? 7.770 7.190 -21.976 1.00 98.06 177 GLN A N 1
ATOM 1384 C CA . GLN A 1 177 ? 6.332 7.450 -22.021 1.00 98.06 177 GLN A CA 1
ATOM 1385 C C . GLN A 1 177 ? 5.803 7.927 -20.665 1.00 98.06 177 GLN A C 1
ATOM 1387 O O . GLN A 1 177 ? 5.123 8.946 -20.598 1.00 98.06 177 GLN A O 1
ATOM 1392 N N . ALA A 1 178 ? 6.156 7.242 -19.573 1.00 98.25 178 ALA A N 1
ATOM 1393 C CA . ALA A 1 178 ? 5.726 7.613 -18.227 1.00 98.25 178 ALA A CA 1
ATOM 1394 C C . ALA A 1 178 ? 6.173 9.036 -17.848 1.00 98.25 178 ALA A C 1
ATOM 1396 O O . ALA A 1 178 ? 5.418 9.780 -17.219 1.00 98.25 178 ALA A O 1
ATOM 1397 N N . GLN A 1 179 ? 7.376 9.444 -18.270 1.00 97.94 179 GLN A N 1
ATOM 1398 C CA . GLN A 1 179 ? 7.878 10.807 -18.082 1.00 97.94 179 GLN A CA 1
ATOM 1399 C C . GLN A 1 179 ? 7.064 11.841 -18.868 1.00 97.94 179 GLN A C 1
ATOM 1401 O O . GLN A 1 179 ? 6.731 12.893 -18.320 1.00 97.94 179 GLN A O 1
ATOM 1406 N N . VAL A 1 180 ? 6.704 11.544 -20.120 1.00 97.38 180 VAL A N 1
ATOM 1407 C CA . VAL A 1 180 ? 5.861 12.420 -20.953 1.00 97.38 180 VAL A CA 1
ATOM 1408 C C . VAL A 1 180 ? 4.453 12.560 -20.372 1.00 97.38 180 VAL A C 1
ATOM 1410 O O . VAL A 1 180 ? 3.940 13.678 -20.281 1.00 97.38 180 VAL A O 1
ATOM 1413 N N . GLU A 1 181 ? 3.844 11.458 -19.931 1.00 98.25 181 GLU A N 1
ATOM 1414 C CA . GLU A 1 181 ? 2.517 11.472 -19.307 1.00 98.25 181 GLU A CA 1
ATOM 1415 C C . GLU A 1 181 ? 2.524 12.291 -18.009 1.00 98.25 181 GLU A C 1
ATOM 1417 O O . GLU A 1 181 ? 1.664 13.152 -17.810 1.00 98.25 181 GLU A O 1
ATOM 1422 N N . ALA A 1 182 ? 3.540 12.103 -17.157 1.00 97.44 182 ALA A N 1
ATOM 1423 C CA . ALA A 1 182 ? 3.697 12.878 -15.927 1.00 97.44 182 ALA A CA 1
ATOM 1424 C C . ALA A 1 182 ? 3.884 14.377 -16.215 1.00 97.44 182 ALA A C 1
ATOM 1426 O O . ALA A 1 182 ? 3.235 15.210 -15.583 1.00 97.44 182 ALA A O 1
ATOM 1427 N N . ALA A 1 183 ? 4.722 14.730 -17.197 1.00 96.56 183 ALA A N 1
ATOM 1428 C CA . ALA A 1 183 ? 4.945 16.118 -17.607 1.00 96.56 183 ALA A CA 1
ATOM 1429 C C . ALA A 1 183 ? 3.691 16.778 -18.210 1.00 96.56 183 ALA A C 1
ATOM 1431 O O . ALA A 1 183 ? 3.542 17.998 -18.138 1.00 96.56 183 ALA A O 1
ATOM 1432 N N . SER A 1 184 ? 2.785 15.979 -18.777 1.00 96.25 184 SER A N 1
ATOM 1433 C CA . SER A 1 184 ? 1.511 16.437 -19.345 1.00 96.25 184 SER A CA 1
ATOM 1434 C C . SER A 1 184 ? 0.383 16.537 -18.307 1.00 96.25 184 SER A C 1
ATOM 1436 O O . SER A 1 184 ? -0.718 16.965 -18.646 1.00 96.25 184 SER A O 1
ATOM 1438 N N . GLY A 1 185 ? 0.631 16.148 -17.049 1.00 96.00 185 GLY A N 1
ATOM 1439 C CA . GLY A 1 185 ? -0.384 16.095 -15.991 1.00 96.00 185 GLY A CA 1
ATOM 1440 C C . GLY A 1 185 ? -1.287 14.854 -16.041 1.00 96.00 185 GLY A C 1
ATOM 1441 O O . GLY A 1 185 ? -2.221 14.738 -15.246 1.00 96.00 185 GLY A O 1
ATOM 1442 N N . ASN A 1 186 ? -1.005 13.893 -16.925 1.00 97.06 186 ASN A N 1
ATOM 1443 C CA . ASN A 1 186 ? -1.720 12.620 -17.033 1.00 97.06 186 ASN A CA 1
ATOM 1444 C C . ASN A 1 186 ? -1.193 11.618 -15.992 1.00 97.06 186 ASN A C 1
ATOM 1446 O O . ASN A 1 186 ? -0.689 10.539 -16.313 1.00 97.06 186 ASN A O 1
ATOM 1450 N N . TYR A 1 187 ? -1.297 11.980 -14.712 1.00 95.69 187 TYR A N 1
ATOM 1451 C CA . TYR A 1 187 ? -0.669 11.224 -13.630 1.00 95.69 187 TYR A CA 1
ATOM 1452 C C . TYR A 1 187 ? -1.172 9.782 -13.516 1.00 95.69 187 TYR A C 1
ATOM 1454 O O . TYR A 1 187 ? -0.393 8.912 -13.151 1.00 95.69 187 TYR A O 1
ATOM 1462 N N . ASP A 1 188 ? -2.431 9.492 -13.859 1.00 95.81 188 ASP A N 1
ATOM 1463 C CA . ASP A 1 188 ? -2.955 8.118 -13.845 1.00 95.81 188 ASP A CA 1
ATOM 1464 C C . ASP A 1 188 ? -2.225 7.195 -14.831 1.00 95.81 188 ASP A C 1
ATOM 1466 O O . ASP A 1 188 ? -1.842 6.082 -14.467 1.00 95.81 188 ASP A O 1
ATOM 1470 N N . ALA A 1 189 ? -1.970 7.675 -16.052 1.00 97.25 189 ALA A N 1
ATOM 1471 C CA . ALA A 1 189 ? -1.209 6.931 -17.053 1.00 97.25 189 ALA A CA 1
ATOM 1472 C C . ALA A 1 189 ? 0.258 6.770 -16.624 1.00 97.25 189 ALA A C 1
ATOM 1474 O O . ALA A 1 189 ? 0.807 5.669 -16.685 1.00 97.25 189 ALA A O 1
ATOM 1475 N N . ALA A 1 190 ? 0.867 7.841 -16.105 1.00 97.75 190 ALA A N 1
ATOM 1476 C CA . ALA A 1 190 ? 2.234 7.803 -15.594 1.00 97.75 190 ALA A CA 1
ATOM 1477 C C . ALA A 1 190 ? 2.397 6.804 -14.436 1.00 97.75 190 ALA A C 1
ATOM 1479 O O . ALA A 1 190 ? 3.315 5.989 -14.446 1.00 97.75 190 ALA A O 1
ATOM 1480 N N . ILE A 1 191 ? 1.490 6.824 -13.452 1.00 94.44 191 ILE A N 1
ATOM 1481 C CA . ILE A 1 191 ? 1.501 5.906 -12.304 1.00 94.44 191 ILE A CA 1
ATOM 1482 C C . ILE A 1 191 ? 1.393 4.453 -12.773 1.00 94.44 191 ILE A C 1
ATOM 1484 O O . ILE A 1 191 ? 2.124 3.606 -12.260 1.00 94.44 191 ILE A O 1
ATOM 1488 N N . ALA A 1 192 ? 0.519 4.155 -13.740 1.00 96.69 192 ALA A N 1
ATOM 1489 C CA . ALA A 1 192 ? 0.375 2.807 -14.285 1.00 96.69 192 ALA A CA 1
ATOM 1490 C C . ALA A 1 192 ? 1.680 2.315 -14.935 1.00 96.69 192 ALA A C 1
ATOM 1492 O O . ALA A 1 192 ? 2.163 1.235 -14.590 1.00 96.69 192 ALA A O 1
ATOM 1493 N N . LEU A 1 193 ? 2.294 3.138 -15.793 1.00 97.88 193 LEU A N 1
ATOM 1494 C CA . LEU A 1 193 ? 3.554 2.809 -16.467 1.00 97.88 193 LEU A CA 1
ATOM 1495 C C . LEU A 1 193 ? 4.719 2.658 -15.479 1.00 97.88 193 LEU A C 1
ATOM 1497 O O . LEU A 1 193 ? 5.456 1.677 -15.543 1.00 97.88 193 LEU A O 1
ATOM 1501 N N . TYR A 1 194 ? 4.874 3.577 -14.521 1.00 95.81 194 TYR A N 1
ATOM 1502 C CA . TYR A 1 194 ? 5.922 3.453 -13.504 1.00 95.81 194 TYR A CA 1
ATOM 1503 C C . TYR A 1 194 ? 5.725 2.232 -12.599 1.00 95.81 194 TYR A C 1
ATOM 1505 O O . TYR A 1 194 ? 6.708 1.633 -12.171 1.00 95.81 194 TYR A O 1
ATOM 1513 N N . THR A 1 195 ? 4.476 1.836 -12.329 1.00 93.56 195 THR A N 1
ATOM 1514 C CA . THR A 1 195 ? 4.172 0.619 -11.558 1.00 93.56 195 THR A CA 1
ATOM 1515 C C . THR A 1 195 ? 4.557 -0.645 -12.334 1.00 93.56 195 THR A C 1
ATOM 1517 O O . THR A 1 195 ? 5.105 -1.576 -11.748 1.00 93.56 195 THR A O 1
ATOM 1520 N N . GLU A 1 196 ? 4.332 -0.680 -13.653 1.00 95.62 196 GLU A N 1
ATOM 1521 C CA . GLU A 1 196 ? 4.808 -1.769 -14.525 1.00 95.62 196 GLU A CA 1
ATOM 1522 C C . GLU A 1 196 ? 6.348 -1.854 -14.547 1.00 95.62 196 GLU A C 1
ATOM 1524 O O . GLU A 1 196 ? 6.927 -2.934 -14.674 1.00 95.62 196 GLU A O 1
ATOM 1529 N N . LEU A 1 197 ? 7.015 -0.714 -14.363 1.00 96.06 197 LEU A N 1
ATOM 1530 C CA . LEU A 1 197 ? 8.467 -0.554 -14.346 1.00 96.06 197 LEU A CA 1
ATOM 1531 C C . LEU A 1 197 ? 9.089 -0.638 -12.940 1.00 96.06 197 LEU A C 1
ATOM 1533 O O . LEU A 1 197 ? 10.185 -0.118 -12.729 1.00 96.06 197 LEU A O 1
ATOM 1537 N N . ALA A 1 198 ? 8.436 -1.293 -11.977 1.00 90.75 198 ALA A N 1
ATOM 1538 C CA . ALA A 1 198 ? 8.975 -1.455 -10.624 1.00 90.75 198 ALA A CA 1
ATOM 1539 C C . ALA A 1 198 ? 10.433 -1.973 -10.638 1.00 90.75 198 ALA A C 1
ATOM 1541 O O . ALA A 1 198 ? 10.759 -2.959 -11.308 1.00 90.75 198 ALA A O 1
ATOM 1542 N N . GLY A 1 199 ? 11.327 -1.288 -9.917 1.00 88.69 199 GLY A N 1
ATOM 1543 C CA . GLY A 1 199 ? 12.765 -1.577 -9.880 1.00 88.69 199 GLY A CA 1
ATOM 1544 C C . GLY A 1 199 ? 13.574 -1.174 -11.125 1.00 88.69 199 GLY A C 1
ATOM 1545 O O . GLY A 1 199 ? 14.788 -1.388 -11.148 1.00 88.69 199 GLY A O 1
ATOM 1546 N N . TYR A 1 200 ? 12.955 -0.600 -12.162 1.00 94.56 200 TYR A N 1
ATOM 1547 C CA . TYR A 1 200 ? 13.660 -0.047 -13.321 1.00 94.56 200 TYR A CA 1
ATOM 1548 C C . TYR A 1 200 ? 13.978 1.437 -13.107 1.00 94.56 200 TYR A C 1
ATOM 1550 O O . TYR A 1 200 ? 13.072 2.255 -12.939 1.00 94.56 200 TYR A O 1
ATOM 1558 N N . ALA A 1 201 ? 15.267 1.790 -13.167 1.00 94.50 201 ALA A N 1
ATOM 1559 C CA . ALA A 1 201 ? 15.754 3.153 -12.940 1.00 94.50 201 ALA A CA 1
ATOM 1560 C C . ALA A 1 201 ? 15.189 3.748 -11.630 1.00 94.50 201 ALA A C 1
ATOM 1562 O O . ALA A 1 201 ? 15.271 3.117 -10.579 1.00 94.50 201 ALA A O 1
ATOM 1563 N N . ASP A 1 202 ? 14.621 4.948 -11.684 1.00 92.38 202 ASP A N 1
ATOM 1564 C CA . ASP A 1 202 ? 13.965 5.653 -10.581 1.00 92.38 202 ASP A CA 1
ATOM 1565 C C . ASP A 1 202 ? 12.425 5.610 -10.675 1.00 92.38 202 ASP A C 1
ATOM 1567 O O . ASP A 1 202 ? 11.744 6.422 -10.046 1.00 92.38 202 ASP A O 1
ATOM 1571 N N . SER A 1 203 ? 11.856 4.645 -11.413 1.00 93.56 203 SER A N 1
ATOM 1572 C CA . SER A 1 203 ? 10.402 4.527 -11.642 1.00 93.56 203 SER A CA 1
ATOM 1573 C C . SER A 1 203 ? 9.595 4.499 -10.342 1.00 93.56 203 SER A C 1
ATOM 1575 O O . SER A 1 203 ? 8.561 5.151 -10.241 1.00 93.56 203 SER A O 1
ATOM 1577 N N . ASP A 1 204 ? 10.090 3.826 -9.302 1.00 86.19 204 ASP A N 1
ATOM 1578 C CA . ASP A 1 204 ? 9.440 3.786 -7.988 1.00 86.19 204 ASP A CA 1
ATOM 1579 C C . ASP A 1 204 ? 9.378 5.172 -7.309 1.00 86.19 204 ASP A C 1
ATOM 1581 O O . ASP A 1 204 ? 8.393 5.536 -6.656 1.00 86.19 204 ASP A O 1
ATOM 1585 N N . ALA A 1 205 ? 10.424 5.986 -7.470 1.00 86.00 205 ALA A N 1
ATOM 1586 C CA . ALA A 1 205 ? 10.445 7.357 -6.967 1.00 86.00 205 ALA A CA 1
ATOM 1587 C C . ALA A 1 205 ? 9.515 8.263 -7.788 1.00 86.00 205 ALA A C 1
ATOM 1589 O O . ALA A 1 205 ? 8.719 9.005 -7.208 1.00 86.00 205 ALA A O 1
ATOM 1590 N N . LEU A 1 206 ? 9.549 8.150 -9.118 1.00 92.12 206 LEU A N 1
ATOM 1591 C CA . LEU A 1 206 ? 8.700 8.926 -10.025 1.00 92.12 206 LEU A CA 1
ATOM 1592 C C . LEU A 1 206 ? 7.216 8.546 -9.926 1.00 92.12 206 LEU A C 1
ATOM 1594 O O . LEU A 1 206 ? 6.350 9.412 -10.061 1.00 92.12 206 LEU A O 1
ATOM 1598 N N . CYS A 1 207 ? 6.899 7.291 -9.602 1.00 90.50 207 CYS A N 1
ATOM 1599 C CA . CYS A 1 207 ? 5.539 6.857 -9.302 1.00 90.50 207 CYS A CA 1
ATOM 1600 C C . CYS A 1 207 ? 4.975 7.600 -8.084 1.00 90.50 207 CYS A C 1
ATOM 1602 O O . CYS A 1 207 ? 3.836 8.070 -8.117 1.00 90.50 207 CYS A O 1
ATOM 1604 N N . ARG A 1 208 ? 5.761 7.727 -7.005 1.00 85.25 208 ARG A N 1
ATOM 1605 C CA . ARG A 1 208 ? 5.360 8.476 -5.801 1.00 85.25 208 ARG A CA 1
ATOM 1606 C C . ARG A 1 208 ? 5.264 9.971 -6.069 1.00 85.25 208 ARG A C 1
ATOM 1608 O O . ARG A 1 208 ? 4.282 10.577 -5.655 1.00 85.25 208 ARG A O 1
ATOM 1615 N N . ALA A 1 209 ? 6.216 10.531 -6.817 1.00 90.94 209 ALA A N 1
ATOM 1616 C CA . ALA A 1 209 ? 6.149 11.917 -7.269 1.00 90.94 209 ALA A CA 1
ATOM 1617 C C . ALA A 1 209 ? 4.859 12.180 -8.063 1.00 90.94 209 ALA A C 1
ATOM 1619 O O . ALA A 1 209 ? 4.136 13.120 -7.766 1.00 90.94 209 ALA A O 1
ATOM 1620 N N . SER A 1 210 ? 4.498 11.289 -8.991 1.00 93.50 210 SER A N 1
ATOM 1621 C CA . SER A 1 210 ? 3.267 11.406 -9.784 1.00 93.50 210 SER A CA 1
ATOM 1622 C C . SER A 1 210 ? 2.000 11.304 -8.924 1.00 93.50 210 SER A C 1
ATOM 1624 O O . SER A 1 210 ? 1.057 12.061 -9.138 1.00 93.50 210 SER A O 1
ATOM 1626 N N . ARG A 1 211 ? 1.966 10.412 -7.917 1.00 91.19 211 ARG A N 1
ATOM 1627 C CA . ARG A 1 211 ? 0.858 10.343 -6.938 1.00 91.19 211 ARG A CA 1
ATOM 1628 C C . ARG A 1 211 ? 0.741 11.628 -6.124 1.00 91.19 211 ARG A C 1
ATOM 1630 O O . ARG A 1 211 ? -0.369 12.111 -5.921 1.00 91.19 211 ARG A O 1
ATOM 1637 N N . TYR A 1 212 ? 1.871 12.174 -5.684 1.00 92.81 212 TYR A N 1
ATOM 1638 C CA . TYR A 1 212 ? 1.928 13.431 -4.948 1.00 92.81 212 TYR A CA 1
ATOM 1639 C C . TYR A 1 212 ? 1.428 14.605 -5.794 1.00 92.81 212 TYR A C 1
ATOM 1641 O O . TYR A 1 212 ? 0.521 15.306 -5.361 1.00 92.81 212 TYR A O 1
ATOM 1649 N N . GLU A 1 213 ? 1.928 14.780 -7.017 1.00 95.06 213 GLU A N 1
ATOM 1650 C CA . GLU A 1 213 ? 1.484 15.863 -7.904 1.00 95.06 213 GLU A CA 1
ATOM 1651 C C . GLU A 1 213 ? -0.003 15.727 -8.268 1.00 95.06 213 GLU A C 1
ATOM 1653 O O . GLU A 1 213 ? -0.746 16.710 -8.246 1.00 95.06 213 GLU A O 1
ATOM 1658 N N . LYS A 1 214 ? -0.492 14.494 -8.480 1.00 93.81 214 LYS A N 1
ATOM 1659 C CA . LYS A 1 214 ? -1.930 14.219 -8.626 1.00 93.81 214 LYS A CA 1
ATOM 1660 C C . LYS A 1 214 ? -2.726 14.672 -7.399 1.00 93.81 214 LYS A C 1
ATOM 1662 O O . LYS A 1 214 ? -3.787 15.277 -7.549 1.00 93.81 214 LYS A O 1
ATOM 1667 N N . ALA A 1 215 ? -2.234 14.372 -6.195 1.00 93.38 215 ALA A N 1
ATOM 1668 C CA . ALA A 1 215 ? -2.862 14.782 -4.943 1.00 93.38 215 ALA A CA 1
ATOM 1669 C C . ALA A 1 215 ? -2.877 16.309 -4.792 1.00 93.38 215 ALA A C 1
ATOM 1671 O O . ALA A 1 215 ? -3.899 16.872 -4.415 1.00 93.38 215 ALA A O 1
ATOM 1672 N N . VAL A 1 216 ? -1.776 16.987 -5.125 1.00 94.38 216 VAL A N 1
ATOM 1673 C CA . VAL A 1 216 ? -1.678 18.452 -5.095 1.00 94.38 216 VAL A CA 1
ATOM 1674 C C . VAL A 1 216 ? -2.676 19.083 -6.063 1.00 94.38 216 VAL A C 1
ATOM 1676 O O . VAL A 1 216 ? -3.452 19.939 -5.644 1.00 94.38 216 VAL A O 1
ATOM 1679 N N . ALA A 1 217 ? -2.740 18.615 -7.311 1.00 92.75 217 ALA A N 1
ATOM 1680 C CA . ALA A 1 217 ? -3.693 19.119 -8.299 1.00 92.75 217 ALA A CA 1
ATOM 1681 C C . ALA A 1 217 ? -5.156 18.928 -7.850 1.00 92.75 217 ALA A C 1
ATOM 1683 O O . ALA A 1 217 ? -5.979 19.835 -7.987 1.00 92.75 217 ALA A O 1
ATOM 1684 N N . ALA A 1 218 ? -5.483 17.771 -7.261 1.00 92.12 218 ALA A N 1
ATOM 1685 C CA . ALA A 1 218 ? -6.809 17.507 -6.698 1.00 92.12 218 ALA A CA 1
ATOM 1686 C C . ALA A 1 218 ? -7.116 18.392 -5.472 1.00 92.12 218 ALA A C 1
ATOM 1688 O O . ALA A 1 218 ? -8.238 18.887 -5.327 1.00 92.12 218 ALA A O 1
ATOM 1689 N N . GLN A 1 219 ? -6.113 18.650 -4.626 1.00 93.50 219 GLN A N 1
ATOM 1690 C CA . GLN A 1 219 ? -6.226 19.547 -3.476 1.00 93.50 219 GLN A CA 1
ATOM 1691 C C . GLN A 1 219 ? -6.530 20.981 -3.916 1.00 93.50 219 GLN A C 1
ATOM 1693 O O . GLN A 1 219 ? -7.409 21.628 -3.350 1.00 93.50 219 GLN A O 1
ATOM 1698 N N . GLU A 1 220 ? -5.817 21.475 -4.929 1.00 90.44 220 GLU A N 1
ATOM 1699 C CA . GLU A 1 220 ? -6.001 22.815 -5.498 1.00 90.44 220 GLU A CA 1
ATOM 1700 C C . GLU A 1 220 ? -7.362 22.970 -6.191 1.00 90.44 220 GLU A C 1
ATOM 1702 O O . GLU A 1 220 ? -7.933 24.061 -6.195 1.00 90.44 220 GLU A O 1
ATOM 1707 N N . ALA A 1 221 ? -7.930 21.871 -6.699 1.00 91.81 221 ALA A N 1
ATOM 1708 C CA . ALA A 1 221 ? -9.300 21.818 -7.206 1.00 91.81 221 ALA A CA 1
ATOM 1709 C C . ALA A 1 221 ? -10.378 21.788 -6.097 1.00 91.81 221 ALA A C 1
ATOM 1711 O O . ALA A 1 221 ? -11.567 21.909 -6.397 1.00 91.81 221 ALA A O 1
ATOM 1712 N N . GLY A 1 222 ? -9.986 21.649 -4.824 1.00 89.62 222 GLY A N 1
ATOM 1713 C CA . GLY A 1 222 ? -10.881 21.662 -3.663 1.00 89.62 222 GLY A CA 1
ATOM 1714 C C . GLY A 1 222 ? -11.497 20.308 -3.289 1.00 89.62 222 GLY A C 1
ATOM 1715 O O . GLY A 1 222 ? -12.331 20.258 -2.383 1.00 89.62 222 GLY A O 1
ATOM 1716 N N . ASP A 1 223 ? -11.097 19.205 -3.931 1.00 89.00 223 ASP A N 1
ATOM 1717 C CA . ASP A 1 223 ? -11.555 17.855 -3.572 1.00 89.00 223 ASP A CA 1
ATOM 1718 C C . ASP A 1 223 ? -10.723 17.277 -2.418 1.00 89.00 223 ASP A C 1
ATOM 1720 O O . ASP A 1 223 ? -9.876 16.402 -2.596 1.00 89.00 223 ASP A O 1
ATOM 1724 N N . TYR A 1 224 ? -10.950 17.764 -1.198 1.00 86.69 224 TYR A N 1
ATOM 1725 C CA . TYR A 1 224 ? -10.212 17.291 -0.021 1.00 86.69 224 TYR A CA 1
ATOM 1726 C C . TYR A 1 224 ? -10.481 15.813 0.316 1.00 86.69 224 TYR A C 1
ATOM 1728 O O . TYR A 1 224 ? -9.596 15.149 0.861 1.00 86.69 224 TYR A O 1
ATOM 1736 N N . ALA A 1 225 ? -11.665 15.284 -0.015 1.00 82.56 225 ALA A N 1
ATOM 1737 C CA . ALA A 1 225 ? -12.057 13.908 0.293 1.00 82.56 225 ALA A CA 1
ATOM 1738 C C . ALA A 1 225 ? -11.268 12.894 -0.542 1.00 82.56 225 ALA A C 1
ATOM 1740 O O . ALA A 1 225 ? -10.637 11.997 0.022 1.00 82.56 225 ALA A O 1
ATOM 1741 N N . GLY A 1 226 ? -11.244 13.070 -1.868 1.00 83.75 226 GLY A N 1
ATOM 1742 C CA . GLY A 1 226 ? -10.448 12.232 -2.768 1.00 83.75 226 GLY A CA 1
ATOM 1743 C C . GLY A 1 226 ? -8.943 12.411 -2.551 1.00 83.75 226 GLY A C 1
ATOM 1744 O O . GLY A 1 226 ? -8.181 11.442 -2.558 1.00 83.75 226 GLY A O 1
ATOM 1745 N N . THR A 1 227 ? -8.516 13.640 -2.255 1.00 89.75 227 THR A N 1
ATOM 1746 C CA . THR A 1 227 ? -7.106 13.995 -2.045 1.00 89.75 227 THR A CA 1
ATOM 1747 C C . THR A 1 227 ? -6.471 13.290 -0.844 1.00 89.75 227 THR A C 1
ATOM 1749 O O . THR A 1 227 ? -5.296 12.925 -0.900 1.00 89.75 227 THR A O 1
ATOM 1752 N N . MET A 1 228 ? -7.219 13.045 0.239 1.00 87.56 228 MET A N 1
ATOM 1753 C CA . MET A 1 228 ? -6.684 12.336 1.411 1.00 87.56 228 MET A CA 1
ATOM 1754 C C . MET A 1 228 ? -6.165 10.940 1.068 1.00 87.56 228 MET A C 1
ATOM 1756 O O . MET A 1 228 ? -5.118 10.547 1.577 1.00 87.56 228 MET A O 1
ATOM 1760 N N . ALA A 1 229 ? -6.873 10.204 0.207 1.00 84.62 229 ALA A N 1
ATOM 1761 C CA . ALA A 1 229 ? -6.425 8.892 -0.252 1.00 84.62 229 ALA A CA 1
ATOM 1762 C C . ALA A 1 229 ? -5.144 9.006 -1.092 1.00 84.62 229 ALA A C 1
ATOM 1764 O O . ALA A 1 229 ? -4.219 8.226 -0.905 1.00 84.62 229 ALA A O 1
ATOM 1765 N N . LEU A 1 230 ? -5.045 10.029 -1.944 1.00 87.94 230 LEU A N 1
ATOM 1766 C CA . LEU A 1 230 ? -3.862 10.243 -2.777 1.00 87.94 230 LEU A CA 1
ATOM 1767 C C . LEU A 1 230 ? -2.619 10.612 -1.949 1.00 87.94 230 LEU A C 1
ATOM 1769 O O . LEU A 1 230 ? -1.552 10.046 -2.179 1.00 87.94 230 LEU A O 1
ATOM 1773 N N . PHE A 1 231 ? -2.741 11.494 -0.947 1.00 89.19 231 PHE A N 1
ATOM 1774 C CA . PHE A 1 231 ? -1.624 11.771 -0.030 1.00 89.19 231 PHE A CA 1
ATOM 1775 C C . PHE A 1 231 ? -1.286 10.574 0.859 1.00 89.19 231 PHE A C 1
ATOM 1777 O O . PHE A 1 231 ? -0.117 10.364 1.173 1.00 89.19 231 PHE A O 1
ATOM 1784 N N . ALA A 1 232 ? -2.282 9.771 1.240 1.00 84.50 232 ALA A N 1
ATOM 1785 C CA . ALA A 1 232 ? -2.042 8.529 1.961 1.00 84.50 232 ALA A CA 1
ATOM 1786 C C . ALA A 1 232 ? -1.195 7.549 1.137 1.00 84.50 232 ALA A C 1
ATOM 1788 O O . ALA A 1 232 ? -0.248 6.974 1.667 1.00 84.50 232 ALA A O 1
ATOM 1789 N N . ASP A 1 233 ? -1.504 7.407 -0.152 1.00 81.62 233 ASP A N 1
ATOM 1790 C CA . ASP A 1 233 ? -0.791 6.521 -1.079 1.00 81.62 233 ASP A CA 1
ATOM 1791 C C . ASP A 1 233 ? 0.589 7.071 -1.485 1.00 81.62 233 ASP A C 1
ATOM 1793 O O . ASP A 1 233 ? 1.485 6.307 -1.859 1.00 81.62 233 ASP A O 1
ATOM 1797 N N . ALA A 1 234 ? 0.782 8.393 -1.415 1.00 82.12 234 ALA A N 1
ATOM 1798 C CA . ALA A 1 234 ? 2.093 9.032 -1.538 1.00 82.12 234 ALA A CA 1
ATOM 1799 C C . ALA A 1 234 ? 2.968 8.819 -0.282 1.00 82.12 234 ALA A C 1
ATOM 1801 O O . ALA A 1 234 ? 4.199 8.863 -0.367 1.00 82.12 234 ALA A O 1
ATOM 1802 N N . GLY A 1 235 ? 2.351 8.547 0.873 1.00 80.75 235 GLY A N 1
ATOM 1803 C CA . GLY A 1 235 ? 3.031 8.212 2.123 1.00 80.75 235 GLY A CA 1
ATOM 1804 C C . GLY A 1 235 ? 3.902 9.354 2.653 1.00 80.75 235 GLY A C 1
ATOM 1805 O O . GLY A 1 235 ? 3.462 10.493 2.769 1.00 80.75 235 GLY A O 1
ATOM 1806 N N . GLN A 1 236 ? 5.162 9.055 2.981 1.00 78.94 236 GLN A N 1
ATOM 1807 C CA . GLN A 1 236 ? 6.134 10.021 3.529 1.00 78.94 236 GLN A CA 1
ATOM 1808 C C . GLN A 1 236 ? 6.859 10.849 2.454 1.00 78.94 236 GLN A C 1
ATOM 1810 O O . GLN A 1 236 ? 7.921 11.418 2.716 1.00 78.94 236 GLN A O 1
ATOM 1815 N N . TYR A 1 237 ? 6.349 10.873 1.222 1.00 82.62 237 TYR A N 1
ATOM 1816 C CA . TYR A 1 237 ? 6.961 11.635 0.139 1.00 82.62 237 TYR A CA 1
ATOM 1817 C C . TYR A 1 237 ? 6.707 13.141 0.312 1.00 82.62 237 TYR A C 1
ATOM 1819 O O . TYR A 1 237 ? 5.563 13.559 0.497 1.00 82.62 237 TYR A O 1
ATOM 1827 N N . ALA A 1 238 ? 7.761 13.957 0.219 1.00 86.25 238 ALA A N 1
ATOM 1828 C CA . ALA A 1 238 ? 7.695 15.415 0.374 1.00 86.25 238 ALA A CA 1
ATOM 1829 C C . ALA A 1 238 ? 6.922 15.843 1.648 1.00 86.25 238 ALA A C 1
ATOM 1831 O O . ALA A 1 238 ? 7.220 15.368 2.742 1.00 86.25 238 ALA A O 1
ATOM 1832 N N . ASP A 1 239 ? 5.941 16.737 1.525 1.00 89.25 239 ASP A N 1
ATOM 1833 C CA . ASP A 1 239 ? 5.058 17.211 2.595 1.00 89.25 239 ASP A CA 1
ATOM 1834 C C . ASP A 1 239 ? 3.678 16.514 2.586 1.00 89.25 239 ASP A C 1
ATOM 1836 O O . ASP A 1 239 ? 2.732 17.013 3.201 1.00 89.25 239 ASP A O 1
ATOM 1840 N N . SER A 1 240 ? 3.548 15.341 1.943 1.00 89.12 240 SER A N 1
ATOM 1841 C CA . SER A 1 240 ? 2.276 14.602 1.803 1.00 89.12 240 SER A CA 1
ATOM 1842 C C . SER A 1 240 ? 1.550 14.405 3.132 1.00 89.12 240 SER A C 1
ATOM 1844 O O . SER A 1 240 ? 0.354 14.672 3.229 1.00 89.12 240 SER A O 1
ATOM 1846 N N . MET A 1 241 ? 2.265 14.013 4.191 1.00 87.19 241 MET A N 1
ATOM 1847 C CA . MET A 1 241 ? 1.669 13.829 5.517 1.00 87.19 241 MET A CA 1
ATOM 1848 C C . MET A 1 241 ? 1.161 15.146 6.115 1.00 87.19 241 MET A C 1
ATOM 1850 O O . MET A 1 241 ? 0.096 15.173 6.735 1.00 87.19 241 MET A O 1
ATOM 1854 N N . ALA A 1 242 ? 1.867 16.259 5.902 1.00 90.06 242 ALA A N 1
ATOM 1855 C CA . ALA A 1 242 ? 1.405 17.573 6.338 1.00 90.06 242 ALA A CA 1
ATOM 1856 C C . ALA A 1 242 ? 0.139 17.998 5.576 1.00 90.06 242 ALA A C 1
ATOM 1858 O O . ALA A 1 242 ? -0.819 18.471 6.194 1.00 90.06 242 ALA A O 1
ATOM 1859 N N . ARG A 1 243 ? 0.093 17.759 4.261 1.00 92.81 243 ARG A N 1
ATOM 1860 C CA . ARG A 1 243 ? -1.074 18.056 3.420 1.00 92.81 243 ARG A CA 1
ATOM 1861 C C . ARG A 1 243 ? -2.265 17.150 3.709 1.00 92.81 243 ARG A C 1
ATOM 1863 O O . ARG A 1 243 ? -3.389 17.645 3.736 1.00 92.81 243 ARG A O 1
ATOM 1870 N N . LEU A 1 244 ? -2.044 15.871 4.014 1.00 91.62 244 LEU A N 1
ATOM 1871 C CA . LEU A 1 244 ? -3.082 14.950 4.485 1.00 91.62 244 LEU A CA 1
ATOM 1872 C C . LEU A 1 244 ? -3.739 15.492 5.752 1.00 91.62 244 LEU A C 1
ATOM 1874 O O . LEU A 1 244 ? -4.964 15.569 5.835 1.00 91.62 244 LEU A O 1
ATOM 1878 N N . ARG A 1 245 ? -2.934 15.931 6.725 1.00 91.56 245 ARG A N 1
ATOM 1879 C CA . ARG A 1 245 ? -3.451 16.528 7.963 1.00 91.56 245 ARG A CA 1
ATOM 1880 C C . ARG A 1 245 ? -4.205 17.824 7.711 1.00 91.56 245 ARG A C 1
ATOM 1882 O O . ARG A 1 245 ? -5.185 18.092 8.399 1.00 91.56 245 ARG A O 1
ATOM 1889 N N . GLU A 1 246 ? -3.770 18.623 6.746 1.00 93.12 246 GLU A N 1
ATOM 1890 C CA . GLU A 1 246 ? -4.519 19.806 6.338 1.00 93.12 246 GLU A CA 1
ATOM 1891 C C . GLU A 1 246 ? -5.872 19.426 5.724 1.00 93.12 246 GLU A C 1
ATOM 1893 O O . GLU A 1 246 ? -6.894 19.968 6.136 1.00 93.12 246 GLU A O 1
ATOM 1898 N N . CYS A 1 247 ? -5.918 18.418 4.848 1.00 93.31 247 CYS A N 1
ATOM 1899 C CA . CYS A 1 247 ? -7.174 17.899 4.299 1.00 93.31 247 CYS A CA 1
ATOM 1900 C C . CYS A 1 247 ? -8.118 17.388 5.399 1.00 93.31 247 CYS A C 1
ATOM 1902 O O . CYS A 1 247 ? -9.315 17.668 5.349 1.00 93.31 247 CYS A O 1
ATOM 1904 N N . CYS A 1 248 ? -7.592 16.700 6.422 1.00 92.62 248 CYS A N 1
ATOM 1905 C CA . CYS A 1 248 ? -8.381 16.299 7.587 1.00 92.62 248 CYS A CA 1
ATOM 1906 C C . CYS A 1 248 ? -9.021 17.512 8.275 1.00 92.62 248 CYS A C 1
ATOM 1908 O O . CYS A 1 248 ? -10.223 17.504 8.526 1.00 92.62 248 CYS A O 1
ATOM 1910 N N . LYS A 1 249 ? -8.250 18.576 8.540 1.00 92.38 249 LYS A N 1
ATOM 1911 C CA . LYS A 1 249 ? -8.776 19.792 9.181 1.00 92.38 249 LYS A CA 1
ATOM 1912 C C . LYS A 1 249 ? -9.854 20.467 8.338 1.00 92.38 249 LYS A C 1
ATOM 1914 O O . LYS A 1 249 ? -10.883 20.843 8.890 1.00 92.38 249 LYS A O 1
ATOM 1919 N N . GLN A 1 250 ? -9.643 20.589 7.025 1.00 92.81 250 GLN A N 1
ATOM 1920 C CA . GLN A 1 250 ? -10.617 21.200 6.110 1.00 92.81 250 GLN A CA 1
ATOM 1921 C C . GLN A 1 250 ? -11.940 20.425 6.074 1.00 92.81 250 GLN A C 1
ATOM 1923 O O . GLN A 1 250 ? -13.006 21.020 5.945 1.00 92.81 250 GLN A O 1
ATOM 1928 N N . GLN A 1 251 ? -11.886 19.106 6.262 1.00 91.06 251 GLN A N 1
ATOM 1929 C CA . GLN A 1 251 ? -13.071 18.251 6.352 1.00 91.06 251 GLN A CA 1
ATOM 1930 C C . GLN A 1 251 ? -13.636 18.102 7.772 1.00 91.06 251 GLN A C 1
ATOM 1932 O O . GLN A 1 251 ? -14.590 17.356 7.974 1.00 91.06 251 GLN A O 1
ATOM 1937 N N . GLY A 1 252 ? -13.060 18.777 8.773 1.00 91.00 252 GLY A N 1
ATOM 1938 C CA . GLY A 1 252 ? -13.473 18.623 10.171 1.00 91.00 252 GLY A CA 1
ATOM 1939 C C . GLY A 1 252 ? -13.178 17.235 10.755 1.00 91.00 252 GLY A C 1
ATOM 1940 O O . GLY A 1 252 ? -13.756 16.861 11.774 1.00 91.00 252 GLY A O 1
ATOM 1941 N N . ILE A 1 253 ? -12.285 16.464 10.130 1.00 91.44 253 ILE A N 1
ATOM 1942 C CA . ILE A 1 253 ? -11.849 15.157 10.618 1.00 91.44 253 ILE A CA 1
ATOM 1943 C C . ILE A 1 253 ? -10.880 15.374 11.777 1.00 91.44 253 ILE A C 1
ATOM 1945 O O . ILE A 1 253 ? -9.834 16.014 11.637 1.00 91.44 253 ILE A O 1
ATOM 1949 N N . SER A 1 254 ? -11.223 14.805 12.931 1.00 92.06 254 SER A N 1
ATOM 1950 C CA . SER A 1 254 ? -10.403 14.902 14.134 1.00 92.06 254 SER A CA 1
ATOM 1951 C C . SER A 1 254 ? -9.069 14.174 13.965 1.00 92.06 254 SER A C 1
ATOM 1953 O O . SER A 1 254 ? -9.006 13.069 13.421 1.00 92.06 254 SER A O 1
ATOM 1955 N N . ILE A 1 255 ? -8.004 14.798 14.474 1.00 95.44 255 ILE A N 1
ATOM 1956 C CA . ILE A 1 255 ? -6.661 14.223 14.556 1.00 95.44 255 ILE A CA 1
ATOM 1957 C C . ILE A 1 255 ? -6.292 14.129 16.031 1.00 95.44 255 ILE A C 1
ATOM 1959 O O . ILE A 1 255 ? -6.317 15.136 16.741 1.00 95.44 255 ILE A O 1
ATOM 1963 N N . TYR A 1 256 ? -5.921 12.937 16.483 1.00 96.19 256 TYR A N 1
ATOM 1964 C CA . TYR A 1 256 ? -5.359 12.729 17.812 1.00 96.19 256 TYR A CA 1
ATOM 1965 C C . TYR A 1 256 ? -3.889 12.376 17.690 1.00 96.19 256 TYR A C 1
ATOM 1967 O O . TYR A 1 256 ? -3.544 11.468 16.942 1.00 96.19 256 TYR A O 1
ATOM 1975 N N . TYR A 1 257 ? -3.031 13.061 18.436 1.00 94.75 257 TYR A N 1
ATOM 1976 C CA . TYR A 1 257 ? -1.615 12.735 18.477 1.00 94.75 257 TYR A CA 1
ATOM 1977 C C . TYR A 1 257 ? -1.262 12.036 19.776 1.00 94.75 257 TYR A C 1
ATOM 1979 O O . TYR A 1 257 ? -1.603 12.524 20.851 1.00 94.75 257 TYR A O 1
ATOM 1987 N N . PHE A 1 258 ? -0.514 10.953 19.642 1.00 95.25 258 PHE A N 1
ATOM 1988 C CA . PHE A 1 258 ? 0.092 10.254 20.761 1.00 95.25 258 PHE A CA 1
ATOM 1989 C C . PHE A 1 258 ? 1.259 11.063 21.338 1.00 95.25 258 PHE A C 1
ATOM 1991 O O . PHE A 1 258 ? 1.918 11.823 20.616 1.00 95.25 258 PHE A O 1
ATOM 1998 N N . SER A 1 259 ? 1.466 10.932 22.647 1.00 91.56 259 SER A N 1
ATOM 1999 C CA . SER A 1 259 ? 2.509 11.629 23.416 1.00 91.56 259 SER A CA 1
ATOM 2000 C C . SER A 1 259 ? 3.660 10.715 23.831 1.00 91.56 259 SER A C 1
ATOM 2002 O O . SER A 1 259 ? 4.605 11.167 24.463 1.00 91.56 259 SER A O 1
ATOM 2004 N N . GLU A 1 260 ? 3.553 9.430 23.520 1.00 93.44 260 GLU A N 1
ATOM 2005 C CA . GLU A 1 260 ? 4.518 8.394 23.829 1.00 93.44 260 GLU A CA 1
ATOM 2006 C C . GLU A 1 260 ? 5.796 8.619 23.015 1.00 93.44 260 GLU A C 1
ATOM 2008 O O . GLU A 1 260 ? 5.787 8.586 21.782 1.00 93.44 260 GLU A O 1
ATOM 2013 N N . ASP A 1 261 ? 6.894 8.856 23.727 1.00 92.94 261 ASP A N 1
ATOM 2014 C CA . ASP A 1 261 ? 8.223 9.027 23.151 1.00 92.94 261 ASP A CA 1
ATOM 2015 C C . ASP A 1 261 ? 8.981 7.694 23.085 1.00 92.94 261 ASP A C 1
ATOM 2017 O O . ASP A 1 261 ? 8.601 6.686 23.688 1.00 92.94 261 ASP A O 1
ATOM 2021 N N . ALA A 1 262 ? 10.083 7.697 22.337 1.00 96.81 262 ALA A N 1
ATOM 2022 C CA . ALA A 1 262 ? 10.960 6.544 22.246 1.00 96.81 262 ALA A CA 1
ATOM 2023 C C . ALA A 1 262 ? 11.678 6.264 23.574 1.00 96.81 262 ALA A C 1
ATOM 2025 O O . ALA A 1 262 ? 12.103 7.179 24.282 1.00 96.81 262 ALA A O 1
ATOM 2026 N N . VAL A 1 263 ? 11.886 4.983 23.863 1.00 97.44 263 VAL A N 1
ATOM 2027 C CA . VAL A 1 263 ? 12.759 4.497 24.937 1.00 97.44 263 VAL A CA 1
ATOM 2028 C C . VAL A 1 263 ? 13.961 3.773 24.345 1.00 97.44 263 VAL A C 1
ATOM 2030 O O . VAL A 1 263 ? 13.878 3.225 23.243 1.00 97.44 263 VAL A O 1
ATOM 2033 N N . ASN A 1 264 ? 15.074 3.734 25.078 1.00 97.06 264 ASN A N 1
ATOM 2034 C CA . ASN A 1 264 ? 16.182 2.852 24.733 1.00 97.06 264 ASN A CA 1
ATOM 2035 C C . ASN A 1 264 ? 15.793 1.419 25.127 1.00 97.06 264 ASN A C 1
ATOM 2037 O O . ASN A 1 264 ? 15.599 1.090 26.300 1.00 97.06 264 ASN A O 1
ATOM 2041 N N . ALA A 1 265 ? 15.648 0.572 24.116 1.00 96.81 265 ALA A N 1
ATOM 2042 C CA . ALA A 1 265 ? 15.200 -0.802 24.259 1.00 96.81 265 ALA A CA 1
ATOM 2043 C C . ALA A 1 265 ? 16.358 -1.777 24.534 1.00 96.81 265 ALA A C 1
ATOM 2045 O O . ALA A 1 265 ? 16.129 -2.937 24.879 1.00 96.81 265 ALA A O 1
ATOM 2046 N N . GLY A 1 266 ? 17.602 -1.301 24.465 1.00 92.69 266 GLY A N 1
ATOM 2047 C CA . GLY A 1 266 ? 18.819 -2.073 24.677 1.00 92.69 266 GLY A CA 1
ATOM 2048 C C . GLY A 1 266 ? 19.155 -2.993 23.505 1.00 92.69 266 GLY A C 1
ATOM 2049 O O . GLY A 1 266 ? 18.293 -3.674 22.956 1.00 92.69 266 GLY A O 1
ATOM 2050 N N . VAL A 1 267 ? 20.440 -3.053 23.160 1.00 90.75 267 VAL A N 1
ATOM 2051 C CA . VAL A 1 267 ? 20.940 -3.910 22.075 1.00 90.75 267 VAL A CA 1
ATOM 2052 C C . VAL A 1 267 ? 20.747 -5.390 22.418 1.00 90.75 267 VAL A C 1
ATOM 2054 O O . VAL A 1 267 ? 21.013 -5.803 23.550 1.00 90.75 267 VAL A O 1
ATOM 2057 N N . ASP A 1 268 ? 20.283 -6.176 21.441 1.00 86.44 268 ASP A N 1
ATOM 2058 C CA . ASP A 1 268 ? 20.080 -7.634 21.515 1.00 86.44 268 ASP A CA 1
ATOM 2059 C C . ASP A 1 268 ? 19.076 -8.133 22.576 1.00 86.44 268 ASP A C 1
ATOM 2061 O O . ASP A 1 268 ? 19.031 -9.327 22.888 1.00 86.44 268 ASP A O 1
ATOM 2065 N N . THR A 1 269 ? 18.226 -7.264 23.124 1.00 94.31 269 THR A N 1
ATOM 2066 C CA . THR A 1 269 ? 17.260 -7.626 24.183 1.00 94.31 269 THR A CA 1
ATOM 2067 C C . THR A 1 269 ? 15.912 -8.116 23.654 1.00 94.31 269 THR A C 1
ATOM 2069 O O . THR A 1 269 ? 15.069 -8.535 24.443 1.00 94.31 269 THR A O 1
ATOM 2072 N N . GLY A 1 270 ? 15.688 -8.022 22.341 1.00 95.00 270 GLY A N 1
ATOM 2073 C CA . GLY A 1 270 ? 14.370 -8.223 21.744 1.00 95.00 270 GLY A CA 1
ATOM 2074 C C . GLY A 1 270 ? 13.410 -7.074 22.043 1.00 95.00 270 GLY A C 1
ATOM 2075 O O . GLY A 1 270 ? 12.259 -7.318 22.402 1.00 95.00 270 GLY A O 1
ATOM 2076 N N . TYR A 1 271 ? 13.925 -5.840 22.002 1.00 97.06 271 TYR A N 1
ATOM 2077 C CA . TYR A 1 271 ? 13.195 -4.595 22.262 1.00 97.06 271 TYR A CA 1
ATOM 2078 C C . TYR A 1 271 ? 12.446 -4.551 23.611 1.00 97.06 271 TYR A C 1
ATOM 2080 O O . TYR A 1 271 ? 11.391 -3.924 23.747 1.00 97.06 271 TYR A O 1
ATOM 2088 N N . ALA A 1 272 ? 12.996 -5.225 24.627 1.00 95.94 272 ALA A N 1
ATOM 2089 C CA . ALA A 1 272 ? 12.314 -5.472 25.896 1.00 95.94 272 ALA A CA 1
ATOM 2090 C C . ALA A 1 272 ? 12.604 -4.437 26.996 1.00 95.94 272 ALA A C 1
ATOM 2092 O O . ALA A 1 272 ? 11.835 -4.339 27.956 1.00 95.94 272 ALA A O 1
ATOM 2093 N N . LYS A 1 273 ? 13.717 -3.692 26.912 1.00 96.44 273 LYS A N 1
ATOM 2094 C CA . LYS A 1 273 ? 14.019 -2.662 27.919 1.00 96.44 273 LYS A CA 1
ATOM 2095 C C . LYS A 1 273 ? 13.226 -1.384 27.663 1.00 96.44 273 LYS A C 1
ATOM 2097 O O . LYS A 1 273 ? 12.699 -1.158 26.580 1.00 96.44 273 LYS A O 1
ATOM 2102 N N . GLN A 1 274 ? 13.154 -0.553 28.695 1.00 96.12 274 GLN A N 1
ATOM 2103 C CA . GLN A 1 274 ? 12.487 0.747 28.671 1.00 96.12 274 GLN A CA 1
ATOM 2104 C C . GLN A 1 274 ? 13.388 1.792 29.338 1.00 96.12 274 GLN A C 1
ATOM 2106 O O . GLN A 1 274 ? 12.965 2.535 30.222 1.00 96.12 274 GLN A O 1
ATOM 2111 N N . ASP A 1 275 ? 14.669 1.784 28.971 1.00 96.25 275 ASP A N 1
ATOM 2112 C CA . ASP A 1 275 ? 15.666 2.659 29.575 1.00 96.25 275 ASP A CA 1
ATOM 2113 C C . ASP A 1 275 ? 15.441 4.106 29.096 1.00 96.25 275 ASP A C 1
ATOM 2115 O O . ASP A 1 275 ? 15.130 4.367 27.928 1.00 96.25 275 ASP A O 1
ATOM 2119 N N . THR A 1 276 ? 15.591 5.075 30.002 1.00 95.00 276 THR A N 1
ATOM 2120 C CA . THR A 1 276 ? 15.464 6.499 29.665 1.00 95.00 276 THR A CA 1
ATOM 2121 C C . THR A 1 276 ? 16.587 6.935 28.724 1.00 95.00 276 THR A C 1
ATOM 2123 O O . THR A 1 276 ? 17.768 6.766 29.031 1.00 95.00 276 THR A O 1
ATOM 2126 N N . ILE A 1 277 ? 16.223 7.586 27.619 1.00 95.75 277 ILE A N 1
ATOM 2127 C CA . ILE A 1 277 ? 17.178 8.237 26.718 1.00 95.75 277 ILE A CA 1
ATOM 2128 C C . ILE A 1 277 ? 17.749 9.475 27.429 1.00 95.75 277 ILE A C 1
ATOM 2130 O O . ILE A 1 277 ? 17.010 10.375 27.828 1.00 95.75 277 ILE A O 1
ATOM 2134 N N . SER A 1 278 ? 19.067 9.524 27.617 1.00 92.88 278 SER A N 1
ATOM 2135 C CA . SER A 1 278 ? 19.755 10.599 28.352 1.00 92.88 278 SER A CA 1
ATOM 2136 C C . SER A 1 278 ? 21.121 10.920 27.732 1.00 92.88 278 SER A C 1
ATOM 2138 O O . SER A 1 278 ? 21.504 10.271 26.773 1.00 92.88 278 SER A O 1
ATOM 2140 N N . GLY A 1 279 ? 21.825 11.934 28.249 1.00 87.38 279 GLY A N 1
ATOM 2141 C CA . GLY A 1 279 ? 22.886 12.712 27.578 1.00 87.38 279 GLY A CA 1
ATOM 2142 C C . GLY A 1 279 ? 23.889 12.013 26.646 1.00 87.38 279 GLY A C 1
ATOM 2143 O O . GLY A 1 279 ? 24.250 12.614 25.640 1.00 87.38 279 GLY A O 1
ATOM 2144 N N . ASP A 1 280 ? 24.323 10.788 26.948 1.00 86.25 280 ASP A N 1
ATOM 2145 C CA . ASP A 1 280 ? 25.308 10.051 26.132 1.00 86.25 280 ASP A CA 1
ATOM 2146 C C . ASP A 1 280 ? 24.662 9.138 25.068 1.00 86.25 280 ASP A C 1
ATOM 2148 O O . ASP A 1 280 ? 25.346 8.511 24.258 1.00 86.25 280 ASP A O 1
ATOM 2152 N N . ASP A 1 281 ? 23.336 9.020 25.078 1.00 92.38 281 ASP A N 1
ATOM 2153 C CA . ASP A 1 281 ? 22.573 8.216 24.136 1.00 92.38 281 ASP A CA 1
ATOM 2154 C C . ASP A 1 281 ? 22.521 8.899 22.758 1.00 92.38 281 ASP A C 1
ATOM 2156 O O . ASP A 1 281 ? 22.221 10.085 22.642 1.00 92.38 281 ASP A O 1
ATOM 2160 N N . LYS A 1 282 ? 22.762 8.145 21.681 1.00 92.50 282 LYS A N 1
ATOM 2161 C CA . LYS A 1 282 ? 22.744 8.657 20.295 1.00 92.50 282 LYS A CA 1
ATOM 2162 C C . LYS A 1 282 ? 21.374 9.193 19.845 1.00 92.50 282 LYS A C 1
ATOM 2164 O O . LYS A 1 282 ? 21.297 9.975 18.898 1.00 92.50 282 LYS A O 1
ATOM 2169 N N . HIS A 1 283 ? 20.298 8.811 20.528 1.00 94.81 283 HIS A N 1
ATOM 2170 C CA . HIS A 1 283 ? 18.948 9.328 20.313 1.00 94.81 283 HIS A CA 1
ATOM 2171 C C . HIS A 1 283 ? 18.628 10.553 21.200 1.00 94.81 283 HIS A C 1
ATOM 2173 O O . HIS A 1 283 ? 17.537 11.123 21.144 1.00 94.81 283 HIS A O 1
ATOM 2179 N N . PHE A 1 284 ? 19.559 10.987 22.052 1.00 95.06 284 PHE A N 1
ATOM 2180 C CA . PHE A 1 284 ? 19.321 12.087 22.976 1.00 95.06 284 PHE A CA 1
ATOM 2181 C C . PHE A 1 284 ? 19.083 13.419 22.255 1.00 95.06 284 PHE A C 1
ATOM 2183 O O . PHE A 1 284 ? 19.834 13.823 21.368 1.00 95.06 284 PHE A O 1
ATOM 2190 N N . GLY A 1 285 ? 18.043 14.138 22.687 1.00 93.75 285 GLY A N 1
ATOM 2191 C CA . GLY A 1 285 ? 17.754 15.501 22.236 1.00 93.75 285 GLY A CA 1
ATOM 2192 C C . GLY A 1 285 ? 16.971 15.616 20.926 1.00 93.75 285 GLY A C 1
ATOM 2193 O O . GLY A 1 285 ? 16.729 16.736 20.483 1.00 93.75 285 GLY A O 1
ATOM 2194 N N . TRP A 1 286 ? 16.544 14.506 20.320 1.00 94.88 286 TRP A N 1
ATOM 2195 C CA . TRP A 1 286 ? 15.728 14.520 19.105 1.00 94.88 286 TRP A CA 1
ATOM 2196 C C . TRP A 1 286 ? 14.671 13.410 19.103 1.00 94.88 286 TRP A C 1
ATOM 2198 O O . TRP A 1 286 ? 14.724 12.461 19.885 1.00 94.88 286 TRP A O 1
ATOM 2208 N N . ARG A 1 287 ? 13.680 13.552 18.218 1.00 93.88 287 ARG A N 1
ATOM 2209 C CA . ARG A 1 287 ? 12.574 12.607 18.034 1.00 93.88 287 ARG A CA 1
ATOM 2210 C C . ARG A 1 287 ? 12.560 12.102 16.597 1.00 93.88 287 ARG A C 1
ATOM 2212 O O . ARG A 1 287 ? 12.669 12.901 15.669 1.00 93.88 287 ARG A O 1
ATOM 2219 N N . LEU A 1 288 ? 12.385 10.792 16.424 1.00 93.25 288 LEU A N 1
ATOM 2220 C CA . LEU A 1 288 ? 12.277 10.160 15.108 1.00 93.25 288 LEU A CA 1
ATOM 2221 C C . LEU A 1 288 ? 11.009 10.591 14.356 1.00 93.25 288 LEU A C 1
ATOM 2223 O O . LEU A 1 288 ? 11.054 10.928 13.175 1.00 93.25 288 LEU A O 1
ATOM 2227 N N . GLY A 1 289 ? 9.875 10.565 15.045 1.00 91.12 289 GLY A N 1
ATOM 2228 C CA . GLY A 1 289 ? 8.561 10.869 14.499 1.00 91.12 289 GLY A CA 1
ATOM 2229 C C . GLY A 1 289 ? 7.480 10.689 15.556 1.00 91.12 289 GLY A C 1
ATOM 2230 O O . GLY A 1 289 ? 7.786 10.513 16.737 1.00 91.12 289 GLY A O 1
ATOM 2231 N N . ARG A 1 290 ? 6.214 10.734 15.145 1.00 90.94 290 ARG A N 1
ATOM 2232 C CA . ARG A 1 290 ? 5.067 10.648 16.062 1.00 90.94 290 ARG A CA 1
ATOM 2233 C C . ARG A 1 290 ? 3.909 9.868 15.462 1.00 90.94 290 ARG A C 1
ATOM 2235 O O . ARG A 1 290 ? 3.604 10.009 14.280 1.00 90.94 290 ARG A O 1
ATOM 2242 N N . PHE A 1 291 ? 3.209 9.114 16.300 1.00 93.94 291 PHE A N 1
ATOM 2243 C CA . PHE A 1 291 ? 1.951 8.495 15.905 1.00 93.94 291 PHE A CA 1
ATOM 2244 C C . PHE A 1 291 ? 0.784 9.477 15.988 1.00 93.94 291 PHE A C 1
ATOM 2246 O O . PHE A 1 291 ? 0.716 10.334 16.877 1.00 93.94 291 PHE A O 1
ATOM 2253 N N . PHE A 1 292 ? -0.173 9.315 15.080 1.00 93.81 292 PHE A N 1
ATOM 2254 C CA . PHE A 1 292 ? -1.464 9.982 15.166 1.00 93.81 292 PHE A CA 1
ATOM 2255 C C . PHE A 1 292 ? -2.594 9.119 14.605 1.00 93.81 292 PHE A C 1
ATOM 2257 O O . PHE A 1 292 ? -2.383 8.253 13.759 1.00 93.81 292 PHE A O 1
ATOM 2264 N N . LEU A 1 293 ? -3.807 9.373 15.084 1.00 95.25 293 LEU A N 1
ATOM 2265 C CA . LEU A 1 293 ? -5.040 8.725 14.651 1.00 95.25 293 LEU A CA 1
ATOM 2266 C C . LEU A 1 293 ? -5.961 9.728 13.968 1.00 95.25 293 LEU A C 1
ATOM 2268 O O . LEU A 1 293 ? -6.036 10.892 14.366 1.00 95.25 293 LEU A O 1
ATOM 2272 N N . THR A 1 294 ? -6.698 9.249 12.972 1.00 94.06 294 THR A N 1
ATOM 2273 C CA . THR A 1 294 ? -7.768 9.987 12.284 1.00 94.06 294 THR A CA 1
ATOM 2274 C C . THR A 1 294 ? -9.001 9.110 12.110 1.00 94.06 294 THR A C 1
ATOM 2276 O O . THR A 1 294 ? -8.921 7.895 12.276 1.00 94.06 294 THR A O 1
ATOM 2279 N N . GLY A 1 295 ? -10.127 9.704 11.705 1.00 90.81 295 GLY A N 1
ATOM 2280 C CA . GLY A 1 295 ? -11.320 8.949 11.294 1.00 90.81 295 GLY A CA 1
ATOM 2281 C C . GLY A 1 295 ? -12.128 8.356 12.450 1.00 90.81 295 GLY A C 1
ATOM 2282 O O . GLY A 1 295 ? -12.827 7.369 12.252 1.00 90.81 295 GLY A O 1
ATOM 2283 N N . PHE A 1 296 ? -12.008 8.937 13.646 1.00 93.38 296 PHE A N 1
ATOM 2284 C CA . PHE A 1 296 ? -12.844 8.645 14.812 1.00 93.38 296 PHE A CA 1
ATOM 2285 C C . PHE A 1 296 ? -13.846 9.785 15.054 1.00 93.38 296 PHE A C 1
ATOM 2287 O O . PHE A 1 296 ? -13.563 10.942 14.738 1.00 93.38 296 PHE A O 1
ATOM 2294 N N . THR A 1 297 ? -14.985 9.474 15.679 1.00 91.31 297 THR A N 1
ATOM 2295 C CA . THR A 1 297 ? -16.021 10.461 16.029 1.00 91.31 297 THR A CA 1
ATOM 2296 C C . THR A 1 297 ? -15.641 11.270 17.274 1.00 91.31 297 THR A C 1
ATOM 2298 O O . THR A 1 297 ? -15.814 12.487 17.316 1.00 91.31 297 THR A O 1
ATOM 2301 N N . ARG A 1 298 ? -15.141 10.606 18.325 1.00 91.25 298 ARG A N 1
ATOM 2302 C CA . ARG A 1 298 ? -14.761 11.250 19.596 1.00 91.25 298 ARG A CA 1
ATOM 2303 C C . ARG A 1 298 ? -13.648 10.476 20.292 1.00 91.25 298 ARG A C 1
ATOM 2305 O O . ARG A 1 298 ? -13.533 9.272 20.100 1.00 91.25 298 ARG A O 1
ATOM 2312 N N . VAL A 1 299 ? -12.872 11.146 21.138 1.00 94.19 299 VAL A N 1
ATOM 2313 C CA . VAL A 1 299 ? -11.912 10.512 22.050 1.00 94.19 299 VAL A CA 1
ATOM 2314 C C . VAL A 1 299 ? -12.304 10.792 23.503 1.00 94.19 299 VAL A C 1
ATOM 2316 O O . VAL A 1 299 ? -12.750 11.890 23.832 1.00 94.19 299 VAL A O 1
ATOM 2319 N N . THR A 1 300 ? -12.170 9.785 24.358 1.00 91.06 300 THR A N 1
ATOM 2320 C CA . THR A 1 300 ? -12.232 9.882 25.824 1.00 91.06 300 THR A CA 1
ATOM 2321 C C . THR A 1 300 ? -11.020 9.161 26.412 1.00 91.06 300 THR A C 1
ATOM 2323 O O . THR A 1 300 ? -10.193 8.643 25.666 1.00 91.06 300 THR A O 1
ATOM 2326 N N . VAL A 1 301 ? -10.891 9.126 27.733 1.00 91.12 301 VAL A N 1
ATOM 2327 C CA . VAL A 1 301 ? -9.898 8.302 28.430 1.00 91.12 301 VAL A CA 1
ATOM 2328 C C . VAL A 1 301 ? -10.588 7.253 29.295 1.00 91.12 301 VAL A C 1
ATOM 2330 O O . VAL A 1 301 ? -11.727 7.460 29.724 1.00 91.12 301 VAL A O 1
ATOM 2333 N N . ASP A 1 302 ? -9.922 6.124 29.510 1.00 86.94 302 ASP A N 1
ATOM 2334 C CA . ASP A 1 302 ? -10.347 5.106 30.467 1.00 86.94 302 ASP A CA 1
ATOM 2335 C C . ASP A 1 302 ? -9.830 5.395 31.893 1.00 86.94 302 ASP A C 1
ATOM 2337 O O . ASP A 1 302 ? -9.222 6.433 32.167 1.00 86.94 302 ASP A O 1
ATOM 2341 N N . GLU A 1 303 ? -10.075 4.463 32.817 1.00 85.44 303 GLU A N 1
ATOM 2342 C CA . GLU A 1 303 ? -9.642 4.553 34.219 1.00 85.44 303 GLU A CA 1
ATOM 2343 C C . GLU A 1 303 ? -8.111 4.617 34.383 1.00 85.44 303 GLU A C 1
ATOM 2345 O O . GLU A 1 303 ? -7.620 5.159 35.373 1.00 85.44 303 GLU A O 1
ATOM 2350 N N . ASN A 1 304 ? -7.357 4.116 33.401 1.00 87.12 304 ASN A N 1
ATOM 2351 C CA . ASN A 1 304 ? -5.895 4.113 33.373 1.00 87.12 304 ASN A CA 1
ATOM 2352 C C . ASN A 1 304 ? -5.317 5.301 32.585 1.00 87.12 304 ASN A C 1
ATOM 2354 O O . ASN A 1 304 ? -4.117 5.327 32.321 1.00 87.12 304 ASN A O 1
ATOM 2358 N N . GLN A 1 305 ? -6.151 6.283 32.216 1.00 87.69 305 GLN A N 1
ATOM 2359 C CA . GLN A 1 305 ? -5.802 7.414 31.349 1.00 87.69 305 GLN A CA 1
ATOM 2360 C C . GLN A 1 305 ? -5.396 7.016 29.918 1.00 87.69 305 GLN A C 1
ATOM 2362 O O . GLN A 1 305 ? -4.820 7.832 29.198 1.00 87.69 305 GLN A O 1
ATOM 2367 N N . GLN A 1 306 ? -5.718 5.799 29.471 1.00 91.62 306 GLN A N 1
ATOM 2368 C CA . GLN A 1 306 ? -5.489 5.388 28.088 1.00 91.62 306 GLN A CA 1
ATOM 2369 C C . GLN A 1 306 ? -6.572 5.960 27.168 1.00 91.62 306 GLN A C 1
ATOM 2371 O O . GLN A 1 306 ? -7.750 5.988 27.543 1.00 91.62 306 GLN A O 1
ATOM 2376 N N . PRO A 1 307 ? -6.217 6.408 25.953 1.00 95.81 307 PRO A N 1
ATOM 2377 C CA . PRO A 1 307 ? -7.186 6.967 25.028 1.00 95.81 307 PRO A CA 1
ATOM 2378 C C . PRO A 1 307 ? -8.141 5.893 24.491 1.00 95.81 307 PRO A C 1
ATOM 2380 O O . PRO A 1 307 ? -7.745 4.809 24.052 1.00 95.81 307 PRO A O 1
ATOM 2383 N N . VAL A 1 308 ? -9.426 6.236 24.487 1.00 94.38 308 VAL A N 1
ATOM 2384 C CA . VAL A 1 308 ? -10.525 5.428 23.964 1.00 94.38 308 VAL A CA 1
ATOM 2385 C C . VAL A 1 308 ? -11.203 6.199 22.837 1.00 94.38 308 VAL A C 1
ATOM 2387 O O . VAL A 1 308 ? -11.834 7.236 23.055 1.00 94.38 308 VAL A O 1
ATOM 2390 N N . PHE A 1 309 ? -11.087 5.677 21.623 1.00 94.88 309 PHE A N 1
ATOM 2391 C CA . PHE A 1 309 ? -11.653 6.249 20.411 1.00 94.88 309 PHE A CA 1
ATOM 2392 C C . PHE A 1 309 ? -13.032 5.662 20.141 1.00 94.88 309 PHE A C 1
ATOM 2394 O O . PHE A 1 309 ? -13.204 4.450 20.013 1.00 94.88 309 PHE A O 1
ATOM 2401 N N . ILE A 1 310 ? -14.024 6.538 20.041 1.00 91.25 310 ILE A N 1
ATOM 2402 C CA . ILE A 1 310 ? -15.404 6.187 19.734 1.00 91.25 310 ILE A CA 1
ATOM 2403 C C . ILE A 1 310 ? -15.607 6.294 18.231 1.00 91.25 310 ILE A C 1
ATOM 2405 O O . ILE A 1 310 ? -15.378 7.360 17.651 1.00 91.25 310 ILE A O 1
ATOM 2409 N N . LYS A 1 311 ? -16.060 5.198 17.622 1.00 88.25 311 LYS A N 1
ATOM 2410 C CA . LYS A 1 311 ? -16.401 5.128 16.201 1.00 88.25 311 LYS A CA 1
ATOM 2411 C C . LYS A 1 311 ? -17.897 4.928 15.982 1.00 88.25 311 LYS A C 1
ATOM 2413 O O . LYS A 1 311 ? -18.559 4.273 16.787 1.00 88.25 311 LYS A O 1
ATOM 2418 N N . THR A 1 312 ? -18.417 5.442 14.876 1.00 84.75 312 THR A N 1
ATOM 2419 C CA . THR A 1 312 ? -19.798 5.223 14.417 1.00 84.75 312 THR A CA 1
ATOM 2420 C C . THR A 1 312 ? -19.831 4.557 13.033 1.00 84.75 312 THR A C 1
ATOM 2422 O O . THR A 1 312 ? -18.795 4.160 12.495 1.00 84.75 312 THR A O 1
ATOM 2425 N N . LEU A 1 313 ? -21.024 4.326 12.472 1.00 79.50 313 LEU A N 1
ATOM 2426 C CA . LEU A 1 313 ? -21.161 3.735 11.137 1.00 79.50 313 LEU A CA 1
ATOM 2427 C C . LEU A 1 313 ? -20.595 4.691 10.077 1.00 79.50 313 LEU A C 1
ATOM 2429 O O . LEU A 1 313 ? -21.047 5.825 9.969 1.00 79.50 313 LEU A O 1
ATOM 2433 N N . GLY A 1 314 ? -19.639 4.207 9.281 1.00 77.88 314 GLY A N 1
ATOM 2434 C CA . GLY A 1 314 ? -18.949 4.993 8.251 1.00 77.88 314 GLY A CA 1
ATOM 2435 C C . GLY A 1 314 ? -17.576 5.524 8.675 1.00 77.88 314 GLY A C 1
ATOM 2436 O O . GLY A 1 314 ? -16.787 5.884 7.805 1.00 77.88 314 GLY A O 1
ATOM 2437 N N . ASP A 1 315 ? -17.250 5.498 9.971 1.00 87.31 315 ASP A N 1
ATOM 2438 C CA . ASP A 1 315 ? -15.918 5.866 10.455 1.00 87.31 315 ASP A CA 1
ATOM 2439 C C . ASP A 1 315 ? -14.856 4.853 10.002 1.00 87.31 315 ASP A C 1
ATOM 2441 O O . ASP A 1 315 ? -15.047 3.634 10.066 1.00 87.31 315 ASP A O 1
ATOM 2445 N N . SER A 1 316 ? -13.695 5.373 9.606 1.00 88.62 316 SER A N 1
ATOM 2446 C CA . SER A 1 316 ? -12.514 4.591 9.239 1.00 88.62 316 SER A CA 1
ATOM 2447 C C . SER A 1 316 ? -11.327 5.038 10.082 1.00 88.62 316 SER A C 1
ATOM 2449 O O . SER A 1 316 ? -10.491 5.836 9.640 1.00 88.62 316 SER A O 1
ATOM 2451 N N . VAL A 1 317 ? -11.252 4.511 11.304 1.00 93.25 317 VAL A N 1
ATOM 2452 C CA . VAL A 1 317 ? -10.161 4.819 12.230 1.00 93.25 317 VAL A CA 1
ATOM 2453 C C . VAL A 1 317 ? -8.841 4.369 11.609 1.00 93.25 317 VAL A C 1
ATOM 2455 O O . VAL A 1 317 ? -8.685 3.214 11.223 1.00 93.25 317 VAL A O 1
ATOM 2458 N N . THR A 1 318 ? -7.900 5.295 11.454 1.00 92.94 318 THR A N 1
ATOM 2459 C CA . THR A 1 318 ? -6.635 5.039 10.758 1.00 92.94 318 THR A CA 1
ATOM 2460 C C . THR A 1 318 ? -5.472 5.546 11.591 1.00 92.94 318 THR A C 1
ATOM 2462 O O . THR A 1 318 ? -5.461 6.714 11.983 1.00 92.94 318 THR A O 1
ATOM 2465 N N . LEU A 1 319 ? -4.518 4.658 11.864 1.00 93.75 319 LEU A N 1
ATOM 2466 C CA . LEU A 1 319 ? -3.265 4.954 12.541 1.00 93.75 319 LEU A CA 1
ATOM 2467 C C . LEU A 1 319 ? -2.191 5.298 11.510 1.00 93.75 319 LEU A C 1
ATOM 2469 O O . LEU A 1 319 ? -2.012 4.599 10.508 1.00 93.75 319 LEU A O 1
ATOM 2473 N N . TRP A 1 320 ? -1.457 6.358 11.813 1.00 91.50 320 TRP A N 1
ATOM 2474 C CA . TRP A 1 320 ? -0.392 6.902 10.992 1.00 91.50 320 TRP A CA 1
ATOM 2475 C C . TRP A 1 320 ? 0.858 7.114 11.831 1.00 91.50 320 TRP A C 1
ATOM 2477 O O . TRP A 1 320 ? 0.764 7.466 13.009 1.00 91.50 320 TRP A O 1
ATOM 2487 N N . PHE A 1 321 ? 2.018 7.001 11.195 1.00 90.56 321 PHE A N 1
ATOM 2488 C CA . PHE A 1 321 ? 3.274 7.510 11.730 1.00 90.56 321 PHE A CA 1
ATOM 2489 C C . PHE A 1 321 ? 3.731 8.696 10.881 1.00 90.56 321 PHE A C 1
ATOM 2491 O O . PHE A 1 321 ? 3.765 8.594 9.660 1.00 90.56 321 PHE A O 1
ATOM 2498 N N . ASP A 1 322 ? 4.057 9.824 11.501 1.00 86.50 322 ASP A N 1
ATOM 2499 C CA . ASP A 1 322 ? 4.648 11.000 10.854 1.00 86.50 322 ASP A CA 1
ATOM 2500 C C . ASP A 1 322 ? 6.158 10.969 11.104 1.00 86.50 322 ASP A C 1
ATOM 2502 O O . ASP A 1 322 ? 6.594 11.169 12.240 1.00 86.50 322 ASP A O 1
ATOM 2506 N N . LEU A 1 323 ? 6.948 10.651 10.075 1.00 88.31 323 LEU A N 1
ATOM 2507 C CA . LEU A 1 323 ? 8.402 10.536 10.179 1.00 88.31 323 LEU A CA 1
ATOM 2508 C C . LEU A 1 323 ? 9.035 11.923 10.018 1.00 88.31 323 LEU A C 1
ATOM 2510 O O . LEU A 1 323 ? 9.015 12.507 8.936 1.00 88.31 323 LEU A O 1
ATOM 2514 N N . GLU A 1 324 ? 9.631 12.434 11.091 1.00 88.25 324 GLU A N 1
ATOM 2515 C CA . GLU A 1 324 ? 10.129 13.814 11.166 1.00 88.25 324 GLU A CA 1
ATOM 2516 C C . GLU A 1 324 ? 11.620 13.934 10.814 1.00 88.25 324 GLU A C 1
ATOM 2518 O O . GLU A 1 324 ? 12.118 15.041 10.618 1.00 88.25 324 GLU A O 1
ATOM 2523 N N . GLN A 1 325 ? 12.331 12.810 10.705 1.00 90.12 325 GLN A N 1
ATOM 2524 C CA . GLN A 1 325 ? 13.766 12.770 10.420 1.00 90.12 325 GLN A CA 1
ATOM 2525 C C . GLN A 1 325 ? 14.082 12.289 8.996 1.00 90.12 325 GLN A C 1
ATOM 2527 O O . GLN A 1 325 ? 13.249 11.710 8.285 1.00 90.12 325 GLN A O 1
ATOM 2532 N N . ASP A 1 326 ? 15.320 12.543 8.580 1.00 89.00 326 ASP A N 1
ATOM 2533 C CA . ASP A 1 326 ? 15.981 11.796 7.515 1.00 89.00 326 ASP A CA 1
ATOM 2534 C C . ASP A 1 326 ? 16.590 10.528 8.124 1.00 89.00 326 ASP A C 1
ATOM 2536 O O . ASP A 1 326 ? 17.380 10.604 9.063 1.00 89.00 326 ASP A O 1
ATOM 2540 N N . ILE A 1 327 ? 16.199 9.359 7.618 1.00 90.56 327 ILE A N 1
ATOM 2541 C CA . ILE A 1 327 ? 16.633 8.070 8.167 1.00 90.56 327 ILE A CA 1
ATOM 2542 C C . ILE A 1 327 ? 18.096 7.758 7.851 1.00 90.56 327 ILE A C 1
ATOM 2544 O O . ILE A 1 327 ? 18.665 6.889 8.503 1.00 90.56 327 ILE A O 1
ATOM 2548 N N . ASP A 1 328 ? 18.696 8.440 6.876 1.00 91.88 328 ASP A N 1
ATOM 2549 C CA . ASP A 1 328 ? 20.109 8.292 6.519 1.00 91.88 328 ASP A CA 1
ATOM 2550 C C . ASP A 1 328 ? 20.982 9.423 7.108 1.00 91.88 328 ASP A C 1
ATOM 2552 O O . ASP A 1 328 ? 22.206 9.384 6.993 1.00 91.88 328 ASP A O 1
ATOM 2556 N N . ALA A 1 329 ? 20.365 10.416 7.762 1.00 93.44 329 ALA A N 1
ATOM 2557 C CA . ALA A 1 329 ? 21.042 11.538 8.415 1.00 93.44 329 ALA A CA 1
ATOM 2558 C C . ALA A 1 329 ? 20.244 12.043 9.636 1.00 93.44 329 ALA A C 1
ATOM 2560 O O . ALA A 1 329 ? 19.740 13.173 9.670 1.00 93.44 329 ALA A O 1
ATOM 2561 N N . LEU A 1 330 ? 20.109 11.186 10.648 1.00 94.56 330 LEU A N 1
ATOM 2562 C CA . LEU A 1 330 ? 19.287 11.432 11.834 1.00 94.56 330 LEU A CA 1
ATOM 2563 C C . LEU A 1 330 ? 19.786 12.658 12.602 1.00 94.56 330 LEU A C 1
ATOM 2565 O O . LEU A 1 330 ? 20.987 12.835 12.808 1.00 94.56 330 LEU A O 1
ATOM 2569 N N . ASN A 1 331 ? 18.858 13.515 13.038 1.00 94.69 331 ASN A N 1
ATOM 2570 C CA . ASN A 1 331 ? 19.167 14.785 13.701 1.00 94.69 331 ASN A CA 1
ATOM 2571 C C . ASN A 1 331 ? 20.111 15.694 12.879 1.00 94.69 331 ASN A C 1
ATOM 2573 O O . ASN A 1 331 ? 20.901 16.458 13.432 1.00 94.69 331 ASN A O 1
ATOM 2577 N N . GLY A 1 332 ? 20.080 15.572 11.545 1.00 93.81 332 GLY A N 1
ATOM 2578 C CA . GLY A 1 332 ? 20.988 16.278 10.638 1.00 93.81 332 GLY A CA 1
ATOM 2579 C C . GLY A 1 332 ? 22.432 15.763 10.661 1.00 93.81 332 GLY A C 1
ATOM 2580 O O . GLY A 1 332 ? 23.312 16.398 10.080 1.00 93.81 332 GLY A O 1
ATOM 2581 N N . ASN A 1 333 ? 22.696 14.633 11.321 1.00 94.56 333 ASN A N 1
ATOM 2582 C CA . ASN A 1 333 ? 24.011 14.017 11.394 1.00 94.56 333 ASN A CA 1
ATOM 2583 C C . ASN A 1 333 ? 24.116 12.847 10.408 1.00 94.56 333 ASN A C 1
ATOM 2585 O O . ASN A 1 333 ? 23.562 11.780 10.640 1.00 94.56 333 ASN A O 1
ATOM 2589 N N . THR A 1 334 ? 24.913 13.015 9.350 1.00 94.56 334 THR A N 1
ATOM 2590 C CA . THR A 1 334 ? 25.178 11.975 8.331 1.00 94.56 334 THR A CA 1
ATOM 2591 C C . THR A 1 334 ? 25.872 10.713 8.858 1.00 94.56 334 THR A C 1
ATOM 2593 O O . THR A 1 334 ? 26.000 9.741 8.123 1.00 94.56 334 THR A O 1
ATOM 2596 N N . GLN A 1 335 ? 26.365 10.731 10.101 1.00 94.50 335 GLN A N 1
ATOM 2597 C CA . GLN A 1 335 ? 26.943 9.555 10.754 1.00 94.50 335 GLN A CA 1
ATOM 2598 C C . GLN A 1 335 ? 25.894 8.709 11.484 1.00 94.50 335 GLN A C 1
ATOM 2600 O O . GLN A 1 335 ? 26.162 7.555 11.810 1.00 94.50 335 GLN A O 1
ATOM 2605 N N . LEU A 1 336 ? 24.706 9.267 11.742 1.00 95.50 336 LEU A N 1
ATOM 2606 C CA . LEU A 1 336 ? 23.604 8.574 12.396 1.00 95.50 336 LEU A CA 1
ATOM 2607 C C . LEU A 1 336 ? 22.549 8.192 11.361 1.00 95.50 336 LEU A C 1
ATOM 2609 O O . LEU A 1 336 ? 21.977 9.048 10.693 1.00 95.50 336 LEU A O 1
ATOM 2613 N N . SER A 1 337 ? 22.257 6.900 11.255 1.00 95.19 337 SER A N 1
ATOM 2614 C CA . SER A 1 337 ? 21.251 6.376 10.324 1.00 95.19 337 SER A CA 1
ATOM 2615 C C . SER A 1 337 ? 20.456 5.234 10.945 1.00 95.19 337 SER A C 1
ATOM 2617 O O . SER A 1 337 ? 20.879 4.640 11.938 1.00 95.19 337 SER A O 1
ATOM 2619 N N . LEU A 1 338 ? 19.294 4.917 10.376 1.00 94.50 338 LEU A N 1
ATOM 2620 C CA . LEU A 1 338 ? 18.578 3.695 10.717 1.00 94.50 338 LEU A CA 1
ATOM 2621 C C . LEU A 1 338 ? 19.293 2.489 10.105 1.00 94.50 338 LEU A C 1
ATOM 2623 O O . LEU A 1 338 ? 19.505 2.411 8.892 1.00 94.50 338 LEU A O 1
ATOM 2627 N N . ALA A 1 339 ? 19.645 1.536 10.958 1.00 94.31 339 ALA A N 1
ATOM 2628 C CA . ALA A 1 339 ? 20.257 0.284 10.555 1.00 94.31 339 ALA A CA 1
ATOM 2629 C C . ALA A 1 339 ? 19.208 -0.690 10.009 1.00 94.31 339 ALA A C 1
ATOM 2631 O O . ALA A 1 339 ? 18.021 -0.603 10.325 1.00 94.31 339 ALA A O 1
ATOM 2632 N N . VAL A 1 340 ? 19.669 -1.637 9.191 1.00 93.88 340 VAL A N 1
ATOM 2633 C CA . VAL A 1 340 ? 18.880 -2.827 8.858 1.00 93.88 340 VAL A CA 1
ATOM 2634 C C . VAL A 1 340 ? 19.062 -3.834 9.987 1.00 93.88 340 VAL A C 1
ATOM 2636 O O . VAL A 1 340 ? 20.161 -4.366 10.148 1.00 93.88 340 VAL A O 1
ATOM 2639 N N . ASP A 1 341 ? 17.988 -4.130 10.711 1.00 94.44 341 ASP A N 1
ATOM 2640 C CA . ASP A 1 341 ? 17.975 -5.188 11.719 1.00 94.44 341 ASP A CA 1
ATOM 2641 C C . ASP A 1 341 ? 17.582 -6.527 11.069 1.00 94.44 341 ASP A C 1
ATOM 2643 O O . ASP A 1 341 ? 16.410 -6.876 10.926 1.00 94.44 341 ASP A O 1
ATOM 2647 N N . ALA A 1 342 ? 18.586 -7.283 10.619 1.00 94.81 342 ALA A N 1
ATOM 2648 C CA . ALA A 1 342 ? 18.383 -8.519 9.861 1.00 94.81 342 ALA A CA 1
ATOM 2649 C C . ALA A 1 342 ? 17.899 -9.713 10.710 1.00 94.81 342 ALA A C 1
ATOM 2651 O O . ALA A 1 342 ? 17.516 -10.744 10.150 1.00 94.81 342 ALA A O 1
ATOM 2652 N N . ASN A 1 343 ? 17.963 -9.616 12.040 1.00 94.38 343 ASN A N 1
ATOM 2653 C CA . ASN A 1 343 ? 17.643 -10.698 12.974 1.00 94.38 343 ASN A CA 1
ATOM 2654 C C . ASN A 1 343 ? 16.835 -10.225 14.195 1.00 94.38 343 ASN A C 1
ATOM 2656 O O . ASN A 1 343 ? 16.851 -10.899 15.236 1.00 94.38 343 ASN A O 1
ATOM 2660 N N . GLY A 1 344 ? 16.124 -9.112 14.032 1.00 95.25 344 GLY A N 1
ATOM 2661 C CA . GLY A 1 344 ? 15.236 -8.505 15.005 1.00 95.25 344 GLY A CA 1
ATOM 2662 C C . GLY A 1 344 ? 14.154 -9.456 15.491 1.00 95.25 344 GLY A C 1
ATOM 2663 O O . GLY A 1 344 ? 13.711 -10.374 14.798 1.00 95.25 344 GLY A O 1
ATOM 2664 N N . TYR A 1 345 ? 13.766 -9.268 16.742 1.00 97.38 345 TYR A N 1
ATOM 2665 C CA . TYR A 1 345 ? 12.724 -10.030 17.417 1.00 97.38 345 TYR A CA 1
ATOM 2666 C C . TYR A 1 345 ? 12.116 -9.150 18.505 1.00 97.38 345 TYR A C 1
ATOM 2668 O O . TYR A 1 345 ? 12.812 -8.294 19.043 1.00 97.38 345 TYR A O 1
ATOM 2676 N N . ASP A 1 346 ? 10.855 -9.374 18.865 1.00 98.25 346 ASP A N 1
ATOM 2677 C CA . ASP A 1 346 ? 10.212 -8.647 19.965 1.00 98.25 346 ASP A CA 1
ATOM 2678 C C . ASP A 1 346 ? 9.715 -9.632 21.028 1.00 98.25 346 ASP A C 1
ATOM 2680 O O . ASP A 1 346 ? 8.949 -10.563 20.753 1.00 98.25 346 ASP A O 1
ATOM 2684 N N . GLN A 1 347 ? 10.165 -9.424 22.266 1.00 97.06 347 GLN A N 1
ATOM 2685 C CA . GLN A 1 347 ? 9.854 -10.304 23.388 1.00 97.06 347 GLN A CA 1
ATOM 2686 C C . GLN A 1 347 ? 8.410 -10.146 23.900 1.00 97.06 347 GLN A C 1
ATOM 2688 O O . GLN A 1 347 ? 7.809 -11.132 24.329 1.00 97.06 347 GLN A O 1
ATOM 2693 N N . GLN A 1 348 ? 7.839 -8.937 23.875 1.00 96.31 348 GLN A N 1
ATOM 2694 C CA . GLN A 1 348 ? 6.494 -8.647 24.400 1.00 96.31 348 GLN A CA 1
ATOM 2695 C C . GLN A 1 348 ? 5.377 -9.192 23.495 1.00 96.31 348 GLN A C 1
ATOM 2697 O O . GLN A 1 348 ? 4.305 -9.597 23.965 1.00 96.31 348 GLN A O 1
ATOM 2702 N N . PHE A 1 349 ? 5.606 -9.175 22.190 1.00 97.00 349 PHE A N 1
ATOM 2703 C CA . PHE A 1 349 ? 4.707 -9.676 21.163 1.00 97.00 349 PHE A CA 1
ATOM 2704 C C . PHE A 1 349 ? 5.017 -11.120 20.771 1.00 97.00 349 PHE A C 1
ATOM 2706 O O . PHE A 1 349 ? 4.187 -11.746 20.122 1.00 97.00 349 PHE A O 1
ATOM 2713 N N . GLY A 1 350 ? 6.148 -11.675 21.219 1.00 96.56 350 GLY A N 1
ATOM 2714 C CA . GLY A 1 350 ? 6.535 -13.055 20.930 1.00 96.56 350 GLY A CA 1
ATOM 2715 C C . GLY A 1 350 ? 6.953 -13.259 19.475 1.00 96.56 350 GLY A C 1
ATOM 2716 O O . GLY A 1 350 ? 6.800 -14.359 18.945 1.00 96.56 350 GLY A O 1
ATOM 2717 N N . ILE A 1 351 ? 7.466 -12.212 18.823 1.00 97.69 351 ILE A N 1
ATOM 2718 C CA . ILE A 1 351 ? 7.908 -12.282 17.431 1.00 97.69 351 ILE A CA 1
ATOM 2719 C C . ILE A 1 351 ? 9.254 -13.011 17.389 1.00 97.69 351 ILE A C 1
ATOM 2721 O O . ILE A 1 351 ? 10.194 -12.569 18.053 1.00 97.69 351 ILE A O 1
ATOM 2725 N N . PRO A 1 352 ? 9.383 -14.128 16.651 1.00 96.75 352 PRO A N 1
ATOM 2726 C CA . PRO A 1 352 ? 10.657 -14.820 16.512 1.00 96.75 352 PRO A CA 1
ATOM 2727 C C . PRO A 1 352 ? 11.642 -13.993 15.678 1.00 96.75 352 PRO A C 1
ATOM 2729 O O . PRO A 1 352 ? 11.243 -13.109 14.925 1.00 96.75 352 PRO A O 1
ATOM 2732 N N . LYS A 1 353 ? 12.933 -14.332 15.767 1.00 96.62 353 LYS A N 1
ATOM 2733 C CA . LYS A 1 353 ? 13.988 -13.684 14.975 1.00 96.62 353 LYS A CA 1
ATOM 2734 C C . LYS A 1 353 ? 13.659 -13.699 13.485 1.00 96.62 353 LYS A C 1
ATOM 2736 O O . LYS A 1 353 ? 13.513 -14.769 12.896 1.00 96.62 353 LYS A O 1
ATOM 2741 N N . THR A 1 354 ? 13.581 -12.515 12.897 1.00 95.12 354 THR A N 1
ATOM 2742 C CA . THR A 1 354 ? 13.278 -12.276 11.487 1.00 95.12 354 THR A CA 1
ATOM 2743 C C . THR A 1 354 ? 13.935 -10.971 11.033 1.00 95.12 354 THR A C 1
ATOM 2745 O O . THR A 1 354 ? 14.533 -10.261 11.833 1.00 95.12 354 THR A O 1
ATOM 2748 N N . ASN A 1 355 ? 13.864 -10.656 9.744 1.00 94.88 355 ASN A N 1
ATOM 2749 C CA . ASN A 1 355 ? 14.389 -9.397 9.230 1.00 94.88 355 ASN A CA 1
ATOM 2750 C C . ASN A 1 355 ? 13.402 -8.262 9.533 1.00 94.88 355 ASN A C 1
ATOM 2752 O O . ASN A 1 355 ? 12.371 -8.162 8.874 1.00 94.88 355 ASN A O 1
ATOM 2756 N N . PHE A 1 356 ? 13.718 -7.424 10.518 1.00 94.19 356 PHE A N 1
ATOM 2757 C CA . PHE A 1 356 ? 12.960 -6.218 10.860 1.00 94.19 356 PHE A CA 1
ATOM 2758 C C . PHE A 1 356 ? 13.227 -5.060 9.884 1.00 94.19 356 PHE A C 1
ATOM 2760 O O . PHE A 1 356 ? 12.478 -4.077 9.860 1.00 94.19 356 PHE A O 1
ATOM 2767 N N . GLY A 1 357 ? 14.251 -5.171 9.034 1.00 93.12 357 GLY A N 1
ATOM 2768 C CA . GLY A 1 357 ? 14.552 -4.137 8.053 1.00 93.12 357 GLY A CA 1
ATOM 2769 C C . GLY A 1 357 ? 14.957 -2.823 8.723 1.00 93.12 357 GLY A C 1
ATOM 2770 O O . GLY A 1 357 ? 15.455 -2.822 9.852 1.00 93.12 357 GLY A O 1
ATOM 2771 N N . ARG A 1 358 ? 14.729 -1.683 8.060 1.00 91.88 358 ARG A N 1
ATOM 2772 C CA . ARG A 1 358 ? 14.854 -0.371 8.725 1.00 91.88 358 ARG A CA 1
ATOM 2773 C C . ARG A 1 358 ? 13.545 0.004 9.410 1.00 91.88 358 ARG A C 1
ATOM 2775 O O . ARG A 1 358 ? 12.731 0.756 8.873 1.00 91.88 358 ARG A O 1
ATOM 2782 N N . GLY A 1 359 ? 13.375 -0.528 10.613 1.00 93.38 359 GLY A N 1
ATOM 2783 C CA . GLY A 1 359 ? 12.229 -0.279 11.478 1.00 93.38 359 GLY A CA 1
ATOM 2784 C C . GLY A 1 359 ? 11.041 -1.196 11.196 1.00 93.38 359 GLY A C 1
ATOM 2785 O O . GLY A 1 359 ? 10.661 -1.407 10.046 1.00 93.38 359 GLY A O 1
ATOM 2786 N N . THR A 1 360 ? 10.426 -1.710 12.257 1.00 94.38 360 THR A N 1
ATOM 2787 C CA . THR A 1 360 ? 9.276 -2.616 12.193 1.00 94.38 360 THR A CA 1
ATOM 2788 C C . THR A 1 360 ? 8.131 -2.103 13.051 1.00 94.38 360 THR A C 1
ATOM 2790 O O . THR A 1 360 ? 8.314 -1.814 14.232 1.00 94.38 360 THR A O 1
ATOM 2793 N N . LEU A 1 361 ? 6.937 -2.014 12.461 1.00 95.25 361 LEU A N 1
ATOM 2794 C CA . LEU A 1 361 ? 5.701 -1.769 13.199 1.00 95.25 361 LEU A CA 1
ATOM 2795 C C . LEU A 1 361 ? 5.055 -3.109 13.562 1.00 95.25 361 LEU A C 1
ATOM 2797 O O . LEU A 1 361 ? 4.839 -3.952 12.693 1.00 95.25 361 LEU A O 1
ATOM 2801 N N . ILE A 1 362 ? 4.691 -3.284 14.825 1.00 96.69 362 ILE A N 1
ATOM 2802 C CA . ILE A 1 362 ? 3.972 -4.450 15.333 1.00 96.69 362 ILE A CA 1
ATOM 2803 C C . ILE A 1 362 ? 2.647 -3.965 15.906 1.00 96.69 362 ILE A C 1
ATOM 2805 O O . ILE A 1 362 ? 2.626 -3.064 16.741 1.00 96.69 362 ILE A O 1
ATOM 2809 N N . VAL A 1 363 ? 1.539 -4.558 15.466 1.00 96.62 363 VAL A N 1
ATOM 2810 C CA . VAL A 1 363 ? 0.189 -4.220 15.933 1.00 96.62 363 VAL A CA 1
ATOM 2811 C C . VAL A 1 363 ? -0.494 -5.484 16.434 1.00 96.62 363 VAL A C 1
ATOM 2813 O O . VAL A 1 363 ? -0.729 -6.410 15.661 1.00 96.62 363 VAL A O 1
ATOM 2816 N N . ARG A 1 364 ? -0.864 -5.521 17.716 1.00 97.06 364 ARG A N 1
ATOM 2817 C CA . ARG A 1 364 ? -1.715 -6.575 18.282 1.00 97.06 364 ARG A CA 1
ATOM 2818 C C . ARG A 1 364 ? -3.093 -6.017 18.577 1.00 97.06 364 ARG A C 1
ATOM 2820 O O . ARG A 1 364 ? -3.221 -4.978 19.218 1.00 97.06 364 ARG A O 1
ATOM 2827 N N . HIS A 1 365 ? -4.105 -6.748 18.132 1.00 95.69 365 HIS A N 1
ATOM 2828 C CA . HIS A 1 365 ? -5.502 -6.476 18.429 1.00 95.69 365 HIS A CA 1
ATOM 2829 C C . HIS A 1 365 ? -6.013 -7.503 19.446 1.00 95.69 365 HIS A C 1
ATOM 2831 O O . HIS A 1 365 ? -5.793 -8.704 19.285 1.00 95.69 365 HIS A O 1
ATOM 2837 N N . THR A 1 366 ? -6.679 -7.029 20.494 1.00 94.12 366 THR A N 1
ATOM 2838 C CA . THR A 1 366 ? -7.475 -7.855 21.403 1.00 94.12 366 THR A CA 1
ATOM 2839 C C . THR A 1 366 ? -8.938 -7.572 21.128 1.00 94.12 366 THR A C 1
ATOM 2841 O O . THR A 1 366 ? -9.389 -6.442 21.306 1.00 94.12 366 THR A O 1
ATOM 2844 N N . ASP A 1 367 ? -9.667 -8.589 20.689 1.00 87.44 367 ASP A N 1
ATOM 2845 C CA . ASP A 1 367 ? -11.025 -8.417 20.197 1.00 87.44 367 ASP A CA 1
ATOM 2846 C C . ASP A 1 367 ? -12.069 -8.201 21.309 1.00 87.44 367 ASP A C 1
ATOM 2848 O O . ASP A 1 367 ? -11.813 -8.274 22.518 1.00 87.44 367 ASP A O 1
ATOM 2852 N N . TYR A 1 368 ? -13.313 -8.002 20.876 1.00 78.19 368 TYR A N 1
ATOM 2853 C CA . TYR A 1 368 ? -14.484 -7.866 21.737 1.00 78.19 368 TYR A CA 1
ATOM 2854 C C . TYR A 1 368 ? -14.741 -9.095 22.647 1.00 78.19 368 TYR A C 1
ATOM 2856 O O . TYR A 1 368 ? -15.471 -8.983 23.633 1.00 78.19 368 TYR A O 1
ATOM 2864 N N . GLN A 1 369 ? -14.118 -10.254 22.408 1.00 81.75 369 GLN A N 1
ATOM 2865 C CA . GLN A 1 369 ? -14.197 -11.459 23.248 1.00 81.75 369 GLN A CA 1
ATOM 2866 C C . GLN A 1 369 ? -13.004 -11.624 24.203 1.00 81.75 369 GLN A C 1
ATOM 2868 O O . GLN A 1 369 ? -12.990 -12.557 25.003 1.00 81.75 369 GLN A O 1
ATOM 2873 N N . ASN A 1 370 ? -12.064 -10.669 24.226 1.00 84.94 370 ASN A N 1
ATOM 2874 C CA . ASN A 1 370 ? -10.826 -10.698 25.016 1.00 84.94 370 ASN A CA 1
ATOM 2875 C C . ASN A 1 370 ? -9.788 -11.667 24.445 1.00 84.94 370 ASN A C 1
ATOM 2877 O O . ASN A 1 370 ? -8.837 -12.027 25.146 1.00 84.94 370 ASN A O 1
ATOM 2881 N N . ALA A 1 371 ? -9.987 -12.126 23.212 1.00 90.62 371 ALA A N 1
ATOM 2882 C CA . ALA A 1 371 ? -9.025 -12.955 22.526 1.00 90.62 371 ALA A CA 1
ATOM 2883 C C . ALA A 1 371 ? -7.931 -12.046 21.963 1.00 90.62 371 ALA A C 1
ATOM 2885 O O . ALA A 1 371 ? -8.195 -11.112 21.207 1.00 90.62 371 ALA A O 1
ATOM 2886 N N . LYS A 1 372 ? -6.688 -12.304 22.376 1.00 94.06 372 LYS A N 1
ATOM 2887 C CA . LYS A 1 372 ? -5.516 -11.655 21.790 1.00 94.06 372 LYS A CA 1
ATOM 2888 C C . LYS A 1 372 ? -5.229 -12.320 20.453 1.00 94.06 372 LYS A C 1
ATOM 2890 O O . LYS A 1 372 ? -4.932 -13.513 20.427 1.00 94.06 372 LYS A O 1
ATOM 2895 N N . ASN A 1 373 ? -5.306 -11.552 19.376 1.00 93.75 373 ASN A N 1
ATOM 2896 C CA . ASN A 1 373 ? -4.971 -12.036 18.046 1.00 93.75 373 ASN A CA 1
ATOM 2897 C C . ASN A 1 373 ? -3.451 -12.109 17.861 1.00 93.75 373 ASN A C 1
ATOM 2899 O O . ASN A 1 373 ? -2.688 -11.441 18.567 1.00 93.75 373 ASN A O 1
ATOM 2903 N N . GLU A 1 374 ? -3.026 -12.903 16.879 1.00 95.50 374 GLU A N 1
ATOM 2904 C CA . GLU A 1 374 ? -1.638 -12.904 16.416 1.00 95.50 374 GLU A CA 1
ATOM 2905 C C . GLU A 1 374 ? -1.237 -11.488 15.955 1.00 95.50 374 GLU A C 1
ATOM 2907 O O . GLU A 1 374 ? -2.018 -10.840 15.246 1.00 95.50 374 GLU A O 1
ATOM 2912 N N . PRO A 1 375 ? -0.060 -10.971 16.354 1.00 96.12 375 PRO A N 1
ATOM 2913 C CA . PRO A 1 375 ? 0.362 -9.631 15.964 1.00 96.12 375 PRO A CA 1
ATOM 2914 C C . PRO A 1 375 ? 0.594 -9.512 14.452 1.00 96.12 375 PRO A C 1
ATOM 2916 O O . PRO A 1 375 ? 1.243 -10.356 13.836 1.00 96.12 375 PRO A O 1
ATOM 2919 N N . ALA A 1 376 ? 0.126 -8.414 13.861 1.00 94.81 376 ALA A N 1
ATOM 2920 C CA . ALA A 1 376 ? 0.496 -8.019 12.508 1.00 94.81 376 ALA A CA 1
ATOM 2921 C C . ALA A 1 376 ? 1.867 -7.327 12.529 1.00 94.81 376 ALA A C 1
ATOM 2923 O O . ALA A 1 376 ? 2.073 -6.397 13.310 1.00 94.81 376 ALA A O 1
ATOM 2924 N N . VAL A 1 377 ? 2.786 -7.767 11.665 1.00 94.12 377 VAL A N 1
ATOM 2925 C CA . VAL A 1 377 ? 4.175 -7.283 11.601 1.00 94.12 377 VAL A CA 1
ATOM 2926 C C . VAL A 1 377 ? 4.431 -6.631 10.244 1.00 94.12 377 VAL A C 1
ATOM 2928 O O . VAL A 1 377 ? 4.222 -7.256 9.205 1.00 94.12 377 VAL A O 1
ATOM 2931 N N . TYR A 1 378 ? 4.904 -5.386 10.258 1.00 91.38 378 TYR A N 1
ATOM 2932 C CA . TYR A 1 378 ? 5.229 -4.596 9.072 1.00 91.38 378 TYR A CA 1
ATOM 2933 C C . TYR A 1 378 ? 6.719 -4.242 9.105 1.00 91.38 378 TYR A C 1
ATOM 2935 O O . TYR A 1 378 ? 7.121 -3.330 9.823 1.00 91.38 378 TYR A O 1
ATOM 2943 N N . THR A 1 379 ? 7.534 -4.982 8.355 1.00 91.31 379 THR A N 1
ATOM 2944 C CA . THR A 1 379 ? 8.989 -4.781 8.251 1.00 91.31 379 THR A CA 1
ATOM 2945 C C . THR A 1 379 ? 9.319 -3.649 7.280 1.00 91.31 379 THR A C 1
ATOM 2947 O O . THR A 1 379 ? 8.503 -3.330 6.415 1.00 91.31 379 THR A O 1
ATOM 2950 N N . ASP A 1 380 ? 10.511 -3.053 7.394 1.00 88.00 380 ASP A N 1
ATOM 2951 C CA . ASP A 1 380 ? 10.925 -1.907 6.562 1.00 88.00 380 ASP A CA 1
ATOM 2952 C C . ASP A 1 380 ? 9.932 -0.728 6.606 1.00 88.00 380 ASP A C 1
ATOM 2954 O O . ASP A 1 380 ? 9.819 0.073 5.674 1.00 88.00 380 ASP A O 1
ATOM 2958 N N . TYR A 1 381 ? 9.214 -0.594 7.722 1.00 88.12 381 TYR A N 1
ATOM 2959 C CA . TYR A 1 381 ? 8.147 0.384 7.900 1.00 88.12 381 TYR A CA 1
ATOM 2960 C C . TYR A 1 381 ? 8.646 1.828 7.735 1.00 88.12 381 TYR A C 1
ATOM 2962 O O . TYR A 1 381 ? 7.914 2.689 7.245 1.00 88.12 381 TYR A O 1
ATOM 2970 N N . LEU A 1 382 ? 9.908 2.102 8.095 1.00 87.69 382 LEU A N 1
ATOM 2971 C CA . LEU A 1 382 ? 10.507 3.438 7.995 1.00 87.69 382 LEU A CA 1
ATOM 2972 C C . LEU A 1 382 ? 11.253 3.678 6.674 1.00 87.69 382 LEU A C 1
ATOM 2974 O O . LEU A 1 382 ? 11.566 4.829 6.370 1.00 87.69 382 LEU A O 1
ATOM 2978 N N . LEU A 1 383 ? 11.447 2.653 5.827 1.00 78.88 383 LEU A N 1
ATOM 2979 C CA . LEU A 1 383 ? 11.934 2.830 4.446 1.00 78.88 383 LEU A CA 1
ATOM 2980 C C . LEU A 1 383 ? 10.913 3.521 3.529 1.00 78.88 383 LEU A C 1
ATOM 2982 O O . LEU A 1 383 ? 11.204 3.741 2.356 1.00 78.88 383 LEU A O 1
ATOM 2986 N N . ALA A 1 384 ? 9.745 3.922 4.036 1.00 60.28 384 ALA A N 1
ATOM 2987 C CA . ALA A 1 384 ? 8.674 4.561 3.272 1.00 60.28 384 ALA A CA 1
ATOM 2988 C C . ALA A 1 384 ? 9.074 5.807 2.481 1.00 60.28 384 ALA A C 1
ATOM 2990 O O . ALA A 1 384 ? 8.487 6.078 1.432 1.00 60.28 384 ALA A O 1
ATOM 2991 N N . LYS A 1 385 ? 10.103 6.541 2.920 1.00 53.19 385 LYS A N 1
ATOM 2992 C CA . LYS A 1 385 ? 10.678 7.635 2.120 1.00 53.19 385 LYS A CA 1
ATOM 2993 C C . LYS A 1 385 ? 11.426 7.136 0.873 1.00 53.19 385 LYS A C 1
ATOM 2995 O O . LYS A 1 385 ? 11.487 7.851 -0.119 1.00 53.19 385 LYS A O 1
ATOM 3000 N N . GLY A 1 386 ? 11.924 5.897 0.869 1.00 48.88 386 GLY A N 1
ATOM 3001 C CA . GLY A 1 386 ? 12.813 5.316 -0.145 1.00 48.88 386 GLY A CA 1
ATOM 3002 C C . GLY A 1 386 ? 12.202 4.260 -1.080 1.00 48.88 386 GLY A C 1
ATOM 3003 O O . GLY A 1 386 ? 12.599 4.229 -2.239 1.00 48.88 386 GLY A O 1
ATOM 3004 N N . THR A 1 387 ? 11.184 3.490 -0.675 1.00 51.06 387 THR A N 1
ATOM 3005 C CA . THR A 1 387 ? 10.595 2.406 -1.504 1.00 51.06 387 THR A CA 1
ATOM 3006 C C . THR A 1 387 ? 9.070 2.508 -1.686 1.00 51.06 387 THR A C 1
ATOM 3008 O O . THR A 1 387 ? 8.359 3.080 -0.863 1.00 51.06 387 THR A O 1
ATOM 3011 N N . THR A 1 388 ? 8.545 1.950 -2.781 1.00 43.56 388 THR A N 1
ATOM 3012 C CA . THR A 1 388 ? 7.131 1.978 -3.228 1.00 43.56 388 THR A CA 1
ATOM 3013 C C . THR A 1 388 ? 6.144 1.146 -2.395 1.00 43.56 388 THR A C 1
ATOM 3015 O O . THR A 1 388 ? 4.992 1.013 -2.804 1.00 43.56 388 THR A O 1
ATOM 3018 N N . GLY A 1 389 ? 6.541 0.606 -1.235 1.00 42.34 389 GLY A N 1
ATOM 3019 C CA . GLY A 1 389 ? 5.754 -0.419 -0.529 1.00 42.34 389 GLY A CA 1
ATOM 3020 C C . GLY A 1 389 ? 5.639 -0.319 0.994 1.00 42.34 389 GLY A C 1
ATOM 3021 O O . GLY A 1 389 ? 5.008 -1.188 1.590 1.00 42.34 389 GLY A O 1
ATOM 3022 N N . ALA A 1 390 ? 6.215 0.686 1.658 1.00 52.00 390 ALA A N 1
ATOM 3023 C CA . ALA A 1 390 ? 6.067 0.778 3.111 1.00 52.00 390 ALA A CA 1
ATOM 3024 C C . ALA A 1 390 ? 4.721 1.428 3.471 1.00 52.00 390 ALA A C 1
ATOM 3026 O O . ALA A 1 390 ? 4.507 2.631 3.304 1.00 52.00 390 ALA A O 1
ATOM 3027 N N . ASN A 1 391 ? 3.804 0.601 3.963 1.00 53.97 391 ASN A N 1
ATOM 3028 C CA . ASN A 1 391 ? 2.483 1.020 4.408 1.00 53.97 391 ASN A CA 1
ATOM 3029 C C . ASN A 1 391 ? 2.589 1.859 5.687 1.00 53.97 391 ASN A C 1
ATOM 3031 O O . ASN A 1 391 ? 2.514 1.313 6.778 1.00 53.97 391 ASN A O 1
ATOM 3035 N N . THR A 1 392 ? 2.683 3.185 5.592 1.00 66.81 392 THR A N 1
ATOM 3036 C CA . THR A 1 392 ? 2.612 4.079 6.772 1.00 66.81 392 THR A CA 1
ATOM 3037 C C . THR A 1 392 ? 1.185 4.333 7.261 1.00 66.81 392 THR A C 1
ATOM 3039 O O . THR A 1 392 ? 0.958 5.151 8.154 1.00 66.81 392 THR A O 1
ATOM 3042 N N . ARG A 1 393 ? 0.221 3.621 6.674 1.00 78.94 393 ARG A N 1
ATOM 3043 C CA . ARG A 1 393 ? -1.207 3.684 6.957 1.00 78.94 393 ARG A CA 1
ATOM 3044 C C . ARG A 1 393 ? -1.682 2.331 7.462 1.00 78.94 393 ARG A C 1
ATOM 3046 O O . ARG A 1 393 ? -1.689 1.367 6.703 1.00 78.94 393 ARG A O 1
ATOM 3053 N N . ILE A 1 394 ? -2.169 2.285 8.697 1.00 86.81 394 ILE A N 1
ATOM 3054 C CA . ILE A 1 394 ? -2.836 1.102 9.243 1.00 86.81 394 ILE A CA 1
ATOM 3055 C C . ILE A 1 394 ? -4.300 1.446 9.495 1.00 86.81 394 ILE A C 1
ATOM 3057 O O . ILE A 1 394 ? -4.613 2.277 10.347 1.00 86.81 394 ILE A O 1
ATOM 3061 N N . VAL A 1 395 ? -5.208 0.821 8.747 1.00 86.50 395 VAL A N 1
ATOM 3062 C CA . VAL A 1 395 ? -6.648 1.007 8.958 1.00 86.50 395 VAL A CA 1
ATOM 3063 C C . VAL A 1 395 ? -7.141 0.021 10.015 1.00 86.50 395 VAL A C 1
ATOM 3065 O O . VAL A 1 395 ? -6.904 -1.181 9.918 1.00 86.50 395 VAL A O 1
ATOM 3068 N N . LEU A 1 396 ? -7.816 0.542 11.036 1.00 89.25 396 LEU A N 1
ATOM 3069 C CA . LEU A 1 396 ? -8.258 -0.183 12.222 1.00 89.25 396 LEU A CA 1
ATOM 3070 C C . LEU A 1 396 ? -9.787 -0.233 12.232 1.00 89.25 396 LEU A C 1
ATOM 3072 O O . LEU A 1 396 ? -10.466 0.707 12.643 1.00 89.25 396 LEU A O 1
ATOM 3076 N N . HIS A 1 397 ? -10.349 -1.325 11.722 1.00 76.19 397 HIS A N 1
ATOM 3077 C CA . HIS A 1 397 ? -11.800 -1.446 11.550 1.00 76.19 397 HIS A CA 1
ATOM 3078 C C . HIS A 1 397 ? -12.528 -2.015 12.774 1.00 76.19 397 HIS A C 1
ATOM 3080 O O . HIS A 1 397 ? -13.740 -1.807 12.927 1.00 76.19 397 HIS A O 1
ATOM 3086 N N . GLU A 1 398 ? -11.808 -2.744 13.624 1.00 82.94 398 GLU A N 1
ATOM 3087 C CA . GLU A 1 398 ? -12.387 -3.594 14.658 1.00 82.94 398 GLU A CA 1
ATOM 3088 C C . GLU A 1 398 ? -12.536 -2.857 15.996 1.00 82.94 398 GLU A C 1
ATOM 3090 O O . GLU A 1 398 ? -11.791 -1.939 16.333 1.00 82.94 398 GLU A O 1
ATOM 3095 N N . GLU A 1 399 ? -13.581 -3.220 16.738 1.00 87.38 399 GLU A N 1
ATOM 3096 C CA . GLU A 1 399 ? -13.717 -2.827 18.138 1.00 87.38 399 GLU A CA 1
ATOM 3097 C C . GLU A 1 399 ? -12.813 -3.722 18.984 1.00 87.38 399 GLU A C 1
ATOM 3099 O O . GLU A 1 399 ? -12.880 -4.947 18.868 1.00 87.38 399 GLU A O 1
ATOM 3104 N N . GLY A 1 400 ? -12.028 -3.103 19.863 1.00 91.25 400 GLY A N 1
ATOM 3105 C CA . GLY A 1 400 ? -11.109 -3.819 20.731 1.00 91.25 400 GLY A CA 1
ATOM 3106 C C . GLY A 1 400 ? -9.955 -2.958 21.218 1.00 91.25 400 GLY A C 1
ATOM 3107 O O . GLY A 1 400 ? -9.960 -1.729 21.077 1.00 91.25 400 GLY A O 1
ATOM 3108 N N . ASP A 1 401 ? -8.988 -3.622 21.835 1.00 93.94 401 ASP A N 1
ATOM 3109 C CA . ASP A 1 401 ? -7.799 -3.004 22.414 1.00 93.94 401 ASP A CA 1
ATOM 3110 C C . ASP A 1 401 ? -6.608 -3.207 21.485 1.00 93.94 401 ASP A C 1
ATOM 3112 O O . ASP A 1 401 ? -6.377 -4.307 20.979 1.00 93.94 401 ASP A O 1
ATOM 3116 N N . TYR A 1 402 ? -5.851 -2.141 21.264 1.00 96.44 402 TYR A N 1
ATOM 3117 C CA . TYR A 1 402 ? -4.716 -2.115 20.360 1.00 96.44 402 TYR A CA 1
ATOM 3118 C C . TYR A 1 402 ? -3.440 -1.835 21.137 1.00 96.44 402 TYR A C 1
ATOM 3120 O O . TYR A 1 402 ? -3.353 -0.865 21.889 1.00 96.44 402 TYR A O 1
ATOM 3128 N N . GLU A 1 403 ? -2.440 -2.678 20.915 1.00 97.38 403 GLU A N 1
ATOM 3129 C CA . GLU A 1 403 ? -1.069 -2.480 21.369 1.00 97.38 403 GLU A CA 1
ATOM 3130 C C . GLU A 1 403 ? -0.188 -2.327 20.133 1.00 97.38 403 GLU A C 1
ATOM 3132 O O . GLU A 1 403 ? -0.220 -3.177 19.239 1.00 97.38 403 GLU A O 1
ATOM 3137 N N . VAL A 1 404 ? 0.592 -1.250 20.080 1.00 97.44 404 VAL A N 1
ATOM 3138 C CA . VAL A 1 404 ? 1.431 -0.922 18.929 1.00 97.44 404 VAL A CA 1
ATOM 3139 C C . VAL A 1 404 ? 2.856 -0.666 19.392 1.00 97.44 404 VAL A C 1
ATOM 3141 O O . VAL A 1 404 ? 3.073 0.127 20.308 1.00 97.44 404 VAL A O 1
ATOM 3144 N N . ALA A 1 405 ? 3.823 -1.312 18.745 1.00 97.81 405 ALA A N 1
ATOM 3145 C CA . ALA A 1 405 ? 5.242 -1.012 18.888 1.00 97.81 405 ALA A CA 1
ATOM 3146 C C . ALA A 1 405 ? 5.848 -0.619 17.544 1.00 97.81 405 ALA A C 1
ATOM 3148 O O . ALA A 1 405 ? 5.557 -1.241 16.525 1.00 97.81 405 ALA A O 1
ATOM 3149 N N . LEU A 1 406 ? 6.698 0.400 17.557 1.00 97.06 406 LEU A N 1
ATOM 3150 C CA . LEU A 1 406 ? 7.634 0.692 16.483 1.00 97.06 406 LEU A CA 1
ATOM 3151 C C . LEU A 1 406 ? 9.044 0.472 17.006 1.00 97.06 406 LEU A C 1
ATOM 3153 O O . LEU A 1 406 ? 9.541 1.275 17.799 1.00 97.06 406 LEU A O 1
ATOM 3157 N N . ASP A 1 407 ? 9.659 -0.591 16.518 1.00 97.94 407 ASP A N 1
ATOM 3158 C CA . ASP A 1 407 ? 10.997 -1.026 16.886 1.00 97.94 407 ASP A CA 1
ATOM 3159 C C . ASP A 1 407 ? 11.975 -0.615 15.791 1.00 97.94 407 ASP A C 1
ATOM 3161 O O . ASP A 1 407 ? 11.724 -0.852 14.609 1.00 97.94 407 ASP A O 1
ATOM 3165 N N . TYR A 1 408 ? 13.079 0.033 16.152 1.00 96.62 408 TYR A N 1
ATOM 3166 C CA . TYR A 1 408 ? 14.085 0.479 15.188 1.00 96.62 408 TYR A CA 1
ATOM 3167 C C . TYR A 1 408 ? 15.484 0.515 15.794 1.00 96.62 408 TYR A C 1
ATOM 3169 O O . TYR A 1 408 ? 15.667 0.657 17.002 1.00 96.62 408 TYR A O 1
ATOM 3177 N N . GLU A 1 409 ? 16.491 0.368 14.941 1.00 96.38 409 GLU A N 1
ATOM 3178 C CA . GLU A 1 409 ? 17.896 0.395 15.332 1.00 96.38 409 GLU A CA 1
ATOM 3179 C C . GLU A 1 409 ? 18.586 1.609 14.706 1.00 96.38 409 GLU A C 1
ATOM 3181 O O . GLU A 1 409 ? 18.453 1.866 13.511 1.00 96.38 409 GLU A O 1
ATOM 3186 N N . VAL A 1 410 ? 19.314 2.372 15.519 1.00 96.19 410 VAL A N 1
ATOM 3187 C CA . VAL A 1 410 ? 20.157 3.485 15.076 1.00 96.19 410 VAL A CA 1
ATOM 3188 C C . VAL A 1 410 ? 21.606 3.025 15.056 1.00 96.19 410 VAL A C 1
ATOM 3190 O O . VAL A 1 410 ? 22.115 2.502 16.049 1.00 96.19 410 VAL A O 1
ATOM 3193 N N . GLN A 1 411 ? 22.284 3.281 13.946 1.00 95.06 411 GLN A N 1
ATOM 3194 C CA . GLN A 1 411 ? 23.708 3.064 13.762 1.00 95.06 411 GLN A CA 1
ATOM 3195 C C . GLN A 1 411 ? 24.462 4.392 13.772 1.00 95.06 411 GLN A C 1
ATOM 3197 O O . GLN A 1 411 ? 24.068 5.332 13.088 1.00 95.06 411 GLN A O 1
ATOM 3202 N N . ASP A 1 412 ? 25.593 4.409 14.472 1.00 94.88 412 ASP A N 1
ATOM 3203 C CA . ASP A 1 412 ? 26.631 5.434 14.380 1.00 94.88 412 ASP A CA 1
ATOM 3204 C C . ASP A 1 412 ? 27.825 4.901 13.571 1.00 94.88 412 ASP A C 1
ATOM 3206 O O . ASP A 1 412 ? 28.487 3.941 13.977 1.00 94.88 412 ASP A O 1
ATOM 3210 N N . SER A 1 413 ? 28.089 5.474 12.395 1.00 91.62 413 SER A N 1
ATOM 3211 C CA . SER A 1 413 ? 29.186 5.034 11.527 1.00 91.62 413 SER A CA 1
ATOM 3212 C C . SER A 1 413 ? 30.581 5.446 11.997 1.00 91.62 413 SER A C 1
ATOM 3214 O O . SER A 1 413 ? 31.549 4.857 11.509 1.00 91.62 413 SER A O 1
ATOM 3216 N N . GLU A 1 414 ? 30.719 6.377 12.945 1.00 89.44 414 GLU A N 1
ATOM 3217 C CA . GLU A 1 414 ? 32.026 6.739 13.517 1.00 89.44 414 GLU A CA 1
ATOM 3218 C C . GLU A 1 414 ? 32.535 5.679 14.504 1.00 89.44 414 GLU A C 1
ATOM 3220 O O . GLU A 1 414 ? 33.740 5.555 14.744 1.00 89.44 414 GLU A O 1
ATOM 3225 N N . LEU A 1 415 ? 31.627 4.876 15.062 1.00 86.44 415 LEU A N 1
ATOM 3226 C CA . LEU A 1 415 ? 31.942 3.881 16.077 1.00 86.44 415 LEU A CA 1
ATOM 3227 C C . LEU A 1 415 ? 32.204 2.498 15.467 1.00 86.44 415 LEU A C 1
ATOM 3229 O O . LEU A 1 415 ? 31.437 1.966 14.664 1.00 86.44 415 LEU A O 1
ATOM 3233 N N . THR A 1 416 ? 33.287 1.858 15.911 1.00 77.81 416 THR A N 1
ATOM 3234 C CA . THR A 1 416 ? 33.711 0.539 15.410 1.00 77.81 416 THR A CA 1
ATOM 3235 C C . THR A 1 416 ? 33.281 -0.626 16.301 1.00 77.81 416 THR A C 1
ATOM 3237 O O . THR A 1 416 ? 33.156 -1.752 15.821 1.00 77.81 416 THR A O 1
ATOM 3240 N N . HIS A 1 417 ? 33.062 -0.390 17.599 1.00 77.50 417 HIS A N 1
ATOM 3241 C CA . HIS A 1 417 ? 32.626 -1.423 18.541 1.00 77.50 417 HIS A CA 1
ATOM 3242 C C . HIS A 1 417 ? 31.115 -1.646 18.449 1.00 77.50 417 HIS A C 1
ATOM 3244 O O . HIS A 1 417 ? 30.345 -0.704 18.594 1.00 77.50 417 HIS A O 1
ATOM 3250 N N . ILE A 1 418 ? 30.682 -2.898 18.260 1.00 66.69 418 ILE A N 1
ATOM 3251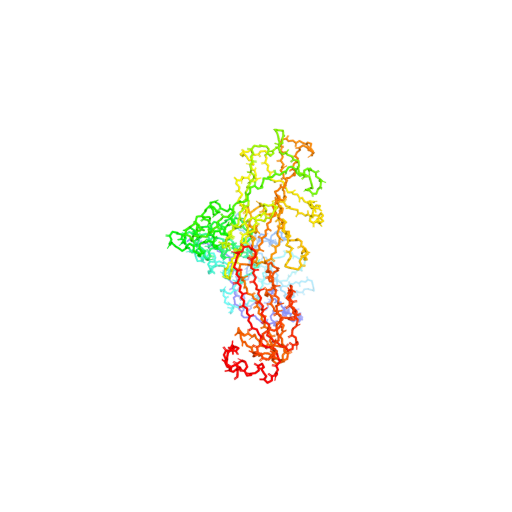 C CA . ILE A 1 418 ? 29.274 -3.234 17.979 1.00 66.69 418 ILE A CA 1
ATOM 3252 C C . ILE A 1 418 ? 28.293 -2.713 19.045 1.00 66.69 418 ILE A C 1
ATOM 3254 O O . ILE A 1 418 ? 27.270 -2.133 18.704 1.00 66.69 418 ILE A O 1
ATOM 3258 N N . THR A 1 419 ? 28.650 -2.821 20.327 1.00 70.00 419 THR A N 1
ATOM 3259 C CA . THR A 1 419 ? 27.797 -2.426 21.460 1.00 70.00 419 THR A CA 1
ATOM 3260 C C . THR A 1 419 ? 27.627 -0.916 21.611 1.00 70.00 419 THR A C 1
ATOM 3262 O O . THR A 1 419 ? 26.691 -0.479 22.267 1.00 70.00 419 THR A O 1
ATOM 3265 N N . SER A 1 420 ? 28.543 -0.115 21.060 1.00 77.81 420 SER A N 1
ATOM 3266 C CA . SER A 1 420 ? 28.430 1.348 21.049 1.00 77.81 420 SER A CA 1
ATOM 3267 C C . SER A 1 420 ? 27.873 1.855 19.719 1.00 77.81 420 SER A C 1
ATOM 3269 O O . SER A 1 420 ? 27.125 2.831 19.698 1.00 77.81 420 SER A O 1
ATOM 3271 N N . LYS A 1 421 ? 28.213 1.155 18.629 1.00 88.94 421 LYS A N 1
ATOM 3272 C CA . LYS A 1 421 ? 27.813 1.439 17.251 1.00 88.94 421 LYS A CA 1
ATOM 3273 C C . LYS A 1 421 ? 26.302 1.435 17.071 1.00 88.94 421 LYS A C 1
ATOM 3275 O O . LYS A 1 421 ? 25.781 2.334 16.422 1.00 88.94 421 LYS A O 1
ATOM 3280 N N . PHE A 1 422 ? 25.612 0.457 17.648 1.00 93.25 422 PHE A N 1
ATOM 3281 C CA . PHE A 1 422 ? 24.164 0.326 17.516 1.00 93.25 422 PHE A CA 1
ATOM 3282 C C . PHE A 1 422 ? 23.431 0.782 18.778 1.00 93.25 422 PHE A C 1
ATOM 3284 O O . PHE A 1 422 ? 23.995 0.851 19.873 1.00 93.25 422 PHE A O 1
ATOM 3291 N N . GLY A 1 423 ? 22.178 1.184 18.621 1.00 94.31 423 GLY A N 1
ATOM 3292 C CA . GLY A 1 423 ? 21.237 1.418 19.707 1.00 94.31 423 GLY A CA 1
ATOM 3293 C C . GLY A 1 423 ? 19.843 1.031 19.239 1.00 94.31 423 GLY A C 1
ATOM 3294 O O . GLY A 1 423 ? 19.420 1.471 18.173 1.00 94.31 423 GLY A O 1
ATOM 3295 N N . ASN A 1 424 ? 19.145 0.215 20.019 1.00 96.56 424 ASN A N 1
ATOM 3296 C CA . ASN A 1 424 ? 17.801 -0.251 19.694 1.00 96.56 424 ASN A CA 1
ATOM 3297 C C . ASN A 1 424 ? 16.805 0.581 20.493 1.00 96.56 424 ASN A C 1
ATOM 3299 O O . ASN A 1 424 ? 16.984 0.789 21.695 1.00 96.56 424 ASN A O 1
ATOM 3303 N N . TYR A 1 425 ? 15.767 1.056 19.821 1.00 97.81 425 TYR A N 1
ATOM 3304 C CA . TYR A 1 425 ? 14.774 1.960 20.375 1.00 97.81 425 TYR A CA 1
ATOM 3305 C C . TYR A 1 425 ? 13.380 1.474 20.048 1.00 97.81 425 TYR A C 1
ATOM 3307 O O . TYR A 1 425 ? 13.157 0.792 19.046 1.00 97.81 425 TYR A O 1
ATOM 3315 N N . ARG A 1 426 ? 12.444 1.857 20.907 1.00 98.00 426 ARG A N 1
ATOM 3316 C CA . ARG A 1 426 ? 11.048 1.473 20.782 1.00 98.00 426 ARG A CA 1
ATOM 3317 C C . ARG A 1 426 ? 10.139 2.639 21.110 1.00 98.00 426 ARG A C 1
ATOM 3319 O O . ARG A 1 426 ? 10.319 3.283 22.139 1.00 98.00 426 ARG A O 1
ATOM 3326 N N . ILE A 1 427 ? 9.130 2.862 20.275 1.00 97.69 427 ILE A N 1
ATOM 3327 C CA . ILE A 1 427 ? 7.950 3.661 20.628 1.00 97.69 427 ILE A CA 1
ATOM 3328 C C . ILE A 1 427 ? 6.811 2.678 20.866 1.00 97.69 427 ILE A C 1
ATOM 3330 O O . ILE A 1 427 ? 6.516 1.864 19.994 1.00 97.69 427 ILE A O 1
ATOM 3334 N N . PHE A 1 428 ? 6.180 2.732 22.036 1.00 97.44 428 PHE A N 1
ATOM 3335 C CA . PHE A 1 428 ? 5.063 1.857 22.380 1.00 97.44 428 PHE A CA 1
ATOM 3336 C C . PHE A 1 428 ? 3.851 2.680 22.786 1.00 97.44 428 PHE A C 1
ATOM 3338 O O . PHE A 1 428 ? 3.972 3.577 23.614 1.00 97.44 428 PHE A O 1
ATOM 3345 N N . LEU A 1 429 ? 2.688 2.341 22.239 1.00 95.81 429 LEU A N 1
ATOM 3346 C CA . LEU A 1 429 ? 1.417 2.960 22.593 1.00 95.81 429 LEU A CA 1
ATOM 3347 C C . LEU A 1 429 ? 0.315 1.910 22.695 1.00 95.81 429 LEU A C 1
ATOM 3349 O O . LEU A 1 429 ? 0.357 0.856 22.053 1.00 95.81 429 LEU A O 1
ATOM 3353 N N . SER A 1 430 ? -0.691 2.222 23.502 1.00 96.06 430 SER A N 1
ATOM 3354 C CA . SER A 1 430 ? -1.874 1.391 23.680 1.00 96.06 430 SER A CA 1
ATOM 3355 C C . SER A 1 430 ? -3.122 2.251 23.714 1.00 96.06 430 SER A C 1
ATOM 3357 O O . SER A 1 430 ? -3.144 3.298 24.362 1.00 96.06 430 SER A O 1
ATOM 3359 N N . PHE A 1 431 ? -4.165 1.806 23.029 1.00 96.25 431 PHE A N 1
ATOM 3360 C CA . PHE A 1 431 ? -5.431 2.518 22.971 1.00 96.25 431 PHE A CA 1
ATOM 3361 C C . PHE A 1 431 ? -6.581 1.568 22.683 1.00 96.25 431 PHE A C 1
ATOM 3363 O O . PHE A 1 431 ? -6.404 0.409 22.321 1.00 96.25 431 PHE A O 1
ATOM 3370 N N . SER A 1 432 ? -7.787 2.087 22.831 1.00 94.38 432 SER A N 1
ATOM 3371 C CA . SER A 1 432 ? -9.019 1.340 22.637 1.00 94.38 432 SER A CA 1
ATOM 3372 C C . SER A 1 432 ? -9.834 1.930 21.499 1.00 94.38 432 SER A C 1
ATOM 3374 O O . SER A 1 432 ? -9.974 3.147 21.413 1.00 94.38 432 SER A O 1
ATOM 3376 N N . ILE A 1 433 ? -10.441 1.085 20.671 1.00 92.75 433 ILE A N 1
ATOM 3377 C CA . ILE A 1 433 ? -11.506 1.488 19.749 1.00 92.75 433 ILE A CA 1
ATOM 3378 C C . ILE A 1 433 ? -12.814 0.885 20.251 1.00 92.75 433 ILE A C 1
ATOM 3380 O O . ILE A 1 433 ? -12.873 -0.303 20.571 1.00 92.75 433 ILE A O 1
ATOM 3384 N N . ARG A 1 434 ? -13.863 1.706 20.338 1.00 88.81 434 ARG A N 1
ATOM 3385 C CA . ARG A 1 434 ? -15.190 1.324 20.836 1.00 88.81 434 ARG A CA 1
ATOM 3386 C C . ARG A 1 434 ? -16.270 1.790 19.884 1.00 88.81 434 ARG A C 1
ATOM 3388 O O . ARG A 1 434 ? -16.215 2.913 19.381 1.00 88.81 434 ARG A O 1
ATOM 3395 N N . ASN A 1 435 ? -17.281 0.960 19.664 1.00 84.88 43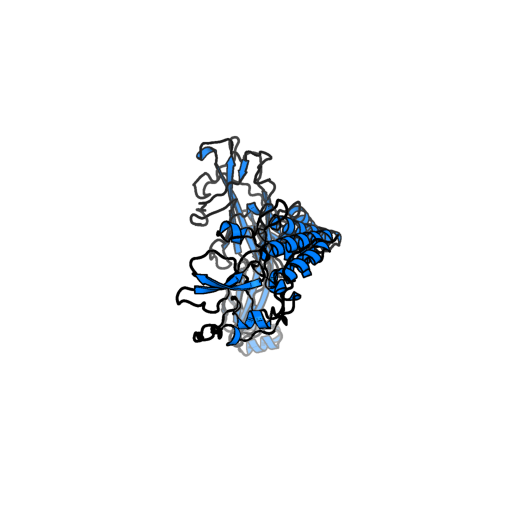5 ASN A N 1
ATOM 3396 C CA . ASN A 1 435 ? -18.467 1.401 18.953 1.00 84.88 435 ASN A CA 1
ATOM 3397 C C . ASN A 1 435 ? -19.277 2.362 19.837 1.00 84.88 435 ASN A C 1
ATOM 3399 O O . ASN A 1 435 ? -19.569 2.073 20.997 1.00 84.88 435 ASN A O 1
ATOM 3403 N N . GLY A 1 436 ? -19.622 3.527 19.293 1.00 80.75 436 GLY A N 1
ATOM 3404 C CA . GLY A 1 436 ? -20.500 4.496 19.946 1.00 80.75 436 GLY A CA 1
ATOM 3405 C C . GLY A 1 436 ? -21.977 4.109 19.886 1.00 80.75 436 GLY A C 1
ATOM 3406 O O . GLY A 1 436 ? -22.785 4.693 20.605 1.00 80.75 436 GLY A O 1
ATOM 3407 N N . ASN A 1 437 ? -22.340 3.135 19.045 1.00 79.25 437 ASN A N 1
ATOM 3408 C CA . ASN A 1 437 ? -23.713 2.668 18.923 1.00 79.25 437 ASN A CA 1
ATOM 3409 C C . ASN A 1 437 ? -24.184 2.005 20.228 1.00 79.25 437 ASN A C 1
ATOM 3411 O O . ASN A 1 437 ? -23.445 1.249 20.851 1.00 79.25 437 ASN A O 1
ATOM 3415 N N . CYS A 1 438 ? -25.424 2.280 20.630 1.00 79.75 438 CYS A N 1
ATOM 3416 C CA . CYS A 1 438 ? -26.050 1.754 21.844 1.00 79.75 438 CYS A CA 1
ATOM 3417 C C . CYS A 1 438 ? -27.284 0.919 21.477 1.00 79.75 438 CYS A C 1
ATOM 3419 O O . CYS A 1 438 ? -28.399 1.167 21.940 1.00 79.75 438 CYS A O 1
ATOM 3421 N N . MET A 1 439 ? -27.095 -0.030 20.561 1.00 81.56 439 MET A N 1
ATOM 3422 C CA . MET A 1 439 ? -28.170 -0.859 20.025 1.00 81.56 439 MET A CA 1
ATOM 3423 C C . MET A 1 439 ? -27.873 -2.333 20.253 1.00 81.56 439 MET A C 1
ATOM 3425 O O . MET A 1 439 ? -26.753 -2.792 20.057 1.00 81.56 439 MET A O 1
ATOM 3429 N N . VAL A 1 440 ? -28.920 -3.055 20.640 1.00 87.62 440 VAL A N 1
ATOM 3430 C CA . VAL A 1 440 ? -28.972 -4.515 20.688 1.00 87.62 440 VAL A CA 1
ATOM 3431 C C . VAL A 1 440 ? -30.157 -4.970 19.845 1.00 87.62 440 VAL A C 1
ATOM 3433 O O . VAL A 1 440 ? -31.198 -4.297 19.816 1.00 87.62 440 VAL A O 1
ATOM 3436 N N . TYR A 1 441 ? -30.000 -6.097 19.165 1.00 91.50 441 TYR A N 1
ATOM 3437 C CA . TYR A 1 441 ? -30.961 -6.606 18.198 1.00 91.50 441 TYR A CA 1
ATOM 3438 C C . TYR A 1 441 ? -31.598 -7.889 18.742 1.00 91.50 441 TYR A C 1
ATOM 3440 O O . TYR A 1 441 ? -30.938 -8.926 18.814 1.00 91.50 441 TYR A O 1
ATOM 3448 N N . PRO A 1 442 ? -32.860 -7.837 19.202 1.00 95.19 442 PRO A N 1
ATOM 3449 C CA . PRO A 1 442 ? -33.592 -9.041 19.553 1.00 95.19 442 PRO A CA 1
ATOM 3450 C C . PRO A 1 442 ? -34.039 -9.772 18.281 1.00 95.19 442 PRO A C 1
ATOM 3452 O O . PRO A 1 442 ? -34.554 -9.146 17.361 1.00 95.19 442 PRO A O 1
ATOM 3455 N N . PHE A 1 443 ? -33.881 -11.092 18.241 1.00 97.25 443 PHE A N 1
ATOM 3456 C CA . PHE A 1 443 ? -34.297 -11.948 17.128 1.00 97.25 443 PHE A CA 1
ATOM 3457 C C . PHE A 1 443 ? -35.289 -13.002 17.597 1.00 97.25 443 PHE A C 1
ATOM 3459 O O . PHE A 1 443 ? -35.077 -13.649 18.624 1.00 97.25 443 PHE A O 1
ATOM 3466 N N . ASP A 1 444 ? -36.364 -13.181 16.840 1.00 96.62 444 ASP A N 1
ATOM 3467 C CA . ASP A 1 444 ? -37.389 -14.182 17.110 1.00 96.62 444 ASP A CA 1
ATOM 3468 C C . ASP A 1 444 ? -36.826 -15.602 16.950 1.00 96.62 444 ASP A C 1
ATOM 3470 O O . ASP A 1 444 ? -36.209 -15.927 15.934 1.00 96.62 444 ASP A O 1
ATOM 3474 N N . LEU A 1 445 ? -37.041 -16.468 17.944 1.00 96.69 445 LEU A N 1
ATOM 3475 C CA . LEU A 1 445 ? -36.463 -17.817 17.942 1.00 96.69 445 LEU A CA 1
ATOM 3476 C C . LEU A 1 445 ? -37.116 -18.773 16.934 1.00 96.69 445 LEU A C 1
ATOM 3478 O O . LEU A 1 445 ? -36.516 -19.802 16.619 1.00 96.69 445 LEU A O 1
ATOM 3482 N N . LEU A 1 446 ? -38.327 -18.475 16.453 1.00 94.88 446 LEU A N 1
ATOM 3483 C CA . LEU A 1 446 ? -39.054 -19.327 15.512 1.00 94.88 446 LEU A CA 1
ATOM 3484 C C . LEU A 1 446 ? -38.737 -18.953 14.062 1.00 94.88 446 LEU A C 1
ATOM 3486 O O . LEU A 1 446 ? -38.480 -19.821 13.231 1.00 94.88 446 LEU A O 1
ATOM 3490 N N . THR A 1 447 ? -38.776 -17.659 13.762 1.00 95.00 447 THR A N 1
ATOM 3491 C CA . THR A 1 447 ? -38.652 -17.119 12.402 1.00 95.00 447 THR A CA 1
ATOM 3492 C C . THR A 1 447 ? -37.239 -16.652 12.068 1.00 95.00 447 THR A C 1
ATOM 3494 O O . THR A 1 447 ? -36.900 -16.549 10.891 1.00 95.00 447 THR A O 1
ATOM 3497 N N . GLY A 1 448 ? -36.414 -16.357 13.077 1.00 94.12 448 GLY A N 1
ATOM 3498 C CA . GLY A 1 448 ? -35.104 -15.732 12.896 1.00 94.12 448 GLY A CA 1
ATOM 3499 C C . GLY A 1 448 ? -35.171 -14.270 12.445 1.00 94.12 448 GLY A C 1
ATOM 3500 O O . GLY A 1 448 ? -34.144 -13.710 12.071 1.00 94.12 448 GLY A O 1
ATOM 3501 N N . ALA A 1 449 ? -36.354 -13.647 12.444 1.00 95.38 449 ALA A N 1
ATOM 3502 C CA . ALA A 1 449 ? -36.520 -12.248 12.067 1.00 95.38 449 ALA A CA 1
ATOM 3503 C C . ALA A 1 449 ? -36.110 -11.305 13.210 1.00 95.38 449 ALA A C 1
ATOM 3505 O O . ALA A 1 449 ? -36.321 -11.610 14.387 1.00 95.38 449 ALA A O 1
ATOM 3506 N N . GLU A 1 450 ? -35.551 -10.141 12.867 1.00 96.00 450 GLU A N 1
ATOM 3507 C CA . GLU A 1 450 ? -35.283 -9.078 13.841 1.00 96.00 450 GLU A CA 1
ATOM 3508 C C . GLU A 1 450 ? -36.606 -8.540 14.403 1.00 96.00 450 GLU A C 1
ATOM 3510 O O . GLU A 1 450 ? -37.520 -8.164 13.663 1.00 96.00 450 GLU A O 1
ATOM 3515 N N . LEU A 1 451 ? -36.696 -8.472 15.727 1.00 94.38 451 LEU A N 1
ATOM 3516 C CA . LEU A 1 451 ? -37.846 -7.964 16.452 1.00 94.38 451 LEU A CA 1
ATOM 3517 C C . LEU A 1 451 ? -37.727 -6.450 16.654 1.00 94.38 451 LEU A C 1
ATOM 3519 O O . LEU A 1 451 ? -36.773 -5.927 17.238 1.00 94.38 451 LEU A O 1
ATOM 3523 N N . GLN A 1 452 ? -38.761 -5.729 16.230 1.00 92.81 452 GLN A N 1
ATOM 3524 C CA . GLN A 1 452 ? -38.897 -4.303 16.513 1.00 92.81 452 GLN A CA 1
ATOM 3525 C C . GLN A 1 452 ? -39.304 -4.071 17.974 1.00 92.81 452 GLN A C 1
ATOM 3527 O O . GLN A 1 452 ? -39.793 -4.977 18.656 1.00 92.81 452 GLN A O 1
ATOM 3532 N N . ASN A 1 453 ? -39.130 -2.842 18.469 1.00 91.62 453 ASN A N 1
ATOM 3533 C CA . ASN A 1 453 ? -39.604 -2.493 19.810 1.00 91.62 453 ASN A CA 1
ATOM 3534 C C . ASN A 1 453 ? -41.105 -2.798 19.925 1.00 91.62 453 ASN A C 1
ATOM 3536 O O . ASN A 1 453 ? -41.856 -2.475 19.009 1.00 91.62 453 ASN A O 1
ATOM 3540 N N . THR A 1 454 ? -41.537 -3.368 21.046 1.00 90.69 454 THR A N 1
ATOM 3541 C CA . THR A 1 454 ? -42.915 -3.806 21.336 1.00 90.69 454 THR A CA 1
ATOM 3542 C C . THR A 1 454 ? -43.433 -5.007 20.535 1.00 90.69 454 THR A C 1
ATOM 3544 O O . THR A 1 454 ? -44.626 -5.299 20.580 1.00 90.69 454 THR A O 1
ATOM 3547 N N . SER A 1 455 ? -42.557 -5.745 19.844 1.00 91.69 455 SER A N 1
ATOM 3548 C CA . SER A 1 455 ? -42.946 -6.971 19.130 1.00 91.69 455 SER A CA 1
ATOM 3549 C C . SER A 1 455 ? -43.306 -8.119 20.077 1.00 91.69 455 SER A C 1
ATOM 3551 O O . SER A 1 455 ? -42.817 -8.196 21.208 1.00 91.69 455 SER A O 1
ATOM 3553 N N . VAL A 1 456 ? -44.133 -9.036 19.574 1.00 91.19 456 VAL A N 1
ATOM 3554 C CA . VAL A 1 456 ? -44.493 -10.294 20.237 1.00 91.19 456 VAL A CA 1
ATOM 3555 C C . VAL A 1 456 ? -43.678 -11.429 19.622 1.00 91.19 456 VAL A C 1
ATOM 3557 O O . VAL A 1 456 ? -43.654 -11.571 18.403 1.00 91.19 456 VAL A O 1
ATOM 3560 N N . ALA A 1 457 ? -43.031 -12.222 20.469 1.00 93.75 457 ALA A N 1
ATOM 3561 C CA . ALA A 1 457 ? -42.256 -13.400 20.109 1.00 93.75 457 ALA A CA 1
ATOM 3562 C C . ALA A 1 457 ? -42.797 -14.604 20.892 1.00 93.75 457 ALA A C 1
ATOM 3564 O O . ALA A 1 457 ? -42.396 -14.852 22.032 1.00 93.75 457 ALA A O 1
ATOM 3565 N N . GLU A 1 458 ? -43.738 -15.345 20.303 1.00 92.06 458 GLU A N 1
ATOM 3566 C CA . GLU A 1 458 ? -44.445 -16.445 20.983 1.00 92.06 458 GLU A CA 1
ATOM 3567 C C . GLU A 1 458 ? -43.480 -17.500 21.545 1.00 92.06 458 GLU A C 1
ATOM 3569 O O . GLU A 1 458 ? -43.629 -17.940 22.682 1.00 92.06 458 GLU A O 1
ATOM 3574 N N . ALA A 1 459 ? -42.449 -17.858 20.773 1.00 93.56 459 ALA A N 1
ATOM 3575 C CA . ALA A 1 459 ? -41.433 -18.840 21.159 1.00 93.56 459 ALA A CA 1
ATOM 3576 C C . ALA A 1 459 ? -40.267 -18.243 21.975 1.00 93.56 459 ALA A C 1
ATOM 3578 O O . ALA A 1 459 ? -39.354 -18.972 22.376 1.00 93.56 459 ALA A O 1
ATOM 3579 N N . GLY A 1 460 ? -40.277 -16.930 22.217 1.00 95.88 460 GLY A N 1
ATOM 3580 C CA . GLY A 1 460 ? -39.169 -16.188 22.809 1.00 95.88 460 GLY A CA 1
ATOM 3581 C C . GLY A 1 460 ? -38.194 -15.597 21.794 1.00 95.88 460 GLY A C 1
ATOM 3582 O O . GLY A 1 460 ? -38.345 -15.747 20.582 1.00 95.88 460 GLY A O 1
ATOM 3583 N N . PHE A 1 461 ? -37.164 -14.927 22.309 1.00 97.50 461 PHE A N 1
ATOM 3584 C CA . PHE A 1 461 ? -36.162 -14.226 21.502 1.00 97.50 461 PHE A CA 1
ATOM 3585 C C . PHE A 1 461 ? -34.728 -14.492 21.980 1.00 97.50 461 PHE A C 1
ATOM 3587 O O . PHE A 1 461 ? -34.503 -14.899 23.125 1.00 97.50 461 PHE A O 1
ATOM 3594 N N . SER A 1 462 ? -33.752 -14.243 21.108 1.00 97.00 462 SER A N 1
ATOM 3595 C CA . SER A 1 462 ? -32.327 -14.131 21.449 1.00 97.00 462 SER A CA 1
ATOM 3596 C C . SER A 1 462 ? -31.818 -12.706 21.271 1.00 97.00 462 SER A C 1
ATOM 3598 O O . SER A 1 462 ? -32.412 -11.943 20.515 1.00 97.00 462 SER A O 1
ATOM 3600 N N . LEU A 1 463 ? -30.715 -12.349 21.928 1.00 93.81 463 LEU A N 1
ATOM 3601 C CA . LEU A 1 463 ? -30.038 -11.063 21.725 1.00 93.81 463 LEU A CA 1
ATOM 3602 C C . LEU A 1 463 ? -28.787 -11.210 20.858 1.00 93.81 463 LEU A C 1
ATOM 3604 O O . LEU A 1 463 ? -27.968 -12.089 21.115 1.00 93.81 463 LEU A O 1
ATOM 3608 N N . ASP A 1 464 ? -28.638 -10.308 19.891 1.00 90.31 464 ASP A N 1
ATOM 3609 C CA . ASP A 1 464 ? -27.405 -10.054 19.143 1.00 90.31 464 ASP A CA 1
ATOM 3610 C C . ASP A 1 464 ? -26.893 -8.647 19.489 1.00 90.31 464 ASP A C 1
ATOM 3612 O O . ASP A 1 464 ? -27.602 -7.643 19.344 1.00 90.31 464 ASP A O 1
ATOM 3616 N N . LEU A 1 465 ? -25.663 -8.575 19.991 1.00 83.69 465 LEU A N 1
ATOM 3617 C CA . LEU A 1 465 ? -25.008 -7.342 20.435 1.00 83.69 465 LEU A CA 1
ATOM 3618 C C . LEU A 1 465 ? -24.210 -6.664 19.312 1.00 83.69 465 LEU A C 1
ATOM 3620 O O . LEU A 1 465 ? -23.483 -5.706 19.573 1.00 83.69 465 LEU A O 1
ATOM 3624 N N . ALA A 1 466 ? -24.292 -7.165 18.077 1.00 77.44 466 ALA A N 1
ATOM 3625 C CA . ALA A 1 466 ? -23.541 -6.693 16.916 1.00 77.44 466 ALA A CA 1
ATOM 3626 C C . ALA A 1 466 ? -22.032 -6.572 17.197 1.00 77.44 466 ALA A C 1
ATOM 3628 O O . ALA A 1 466 ? -21.371 -5.629 16.755 1.00 77.44 466 ALA A O 1
ATOM 3629 N N . ARG A 1 467 ? -21.494 -7.537 17.959 1.00 72.31 467 ARG A N 1
ATOM 3630 C CA . ARG A 1 467 ? -20.096 -7.581 18.429 1.00 72.31 467 ARG A CA 1
ATOM 3631 C C . ARG A 1 467 ? -19.674 -6.383 19.290 1.00 72.31 467 ARG A C 1
ATOM 3633 O O . ARG A 1 467 ? -18.486 -6.087 19.372 1.00 72.31 467 ARG A O 1
ATOM 3640 N N . SER A 1 468 ? -20.618 -5.704 19.942 1.00 76.62 468 SER A N 1
ATOM 3641 C CA . SER A 1 468 ? -20.303 -4.638 20.892 1.00 76.62 468 SER A CA 1
ATOM 3642 C C . SER A 1 468 ? -20.148 -5.204 22.302 1.00 76.62 468 SER A C 1
ATOM 3644 O O . SER A 1 468 ? -21.102 -5.699 22.904 1.00 76.62 468 SER A O 1
ATOM 3646 N N . ARG A 1 469 ? -18.926 -5.149 22.834 1.00 70.31 469 ARG A N 1
ATOM 3647 C CA . ARG A 1 469 ? -18.590 -5.714 24.152 1.00 70.31 469 ARG A CA 1
ATOM 3648 C C . ARG A 1 469 ? -18.900 -4.756 25.290 1.00 70.31 469 ARG A C 1
ATOM 3650 O O . ARG A 1 469 ? -19.230 -5.188 26.389 1.00 70.31 469 ARG A O 1
ATOM 3657 N N . TYR A 1 470 ? -18.748 -3.458 25.056 1.00 75.31 470 TYR A N 1
ATOM 3658 C CA . TYR A 1 470 ? -18.723 -2.466 26.134 1.00 75.31 470 TYR A CA 1
ATOM 3659 C C . TYR A 1 470 ? -20.088 -1.818 26.401 1.00 75.31 470 TYR A C 1
ATOM 3661 O O . TYR A 1 470 ? -20.168 -0.751 27.015 1.00 75.31 470 TYR A O 1
ATOM 3669 N N . LEU A 1 471 ? -21.158 -2.481 25.961 1.00 82.81 471 LEU A N 1
ATOM 3670 C CA . LEU A 1 471 ? -22.527 -2.154 26.330 1.00 82.81 471 LEU A CA 1
ATOM 3671 C C . LEU A 1 471 ? -22.871 -2.808 27.668 1.00 82.81 471 LEU A C 1
ATOM 3673 O O . LEU A 1 471 ? -22.723 -4.013 27.851 1.00 82.81 471 LEU A O 1
ATOM 3677 N N . ASP A 1 472 ? -23.367 -2.005 28.599 1.00 86.12 472 ASP A N 1
ATOM 3678 C CA . ASP A 1 472 ? -24.012 -2.493 29.809 1.00 86.12 472 ASP A CA 1
ATOM 3679 C C . ASP A 1 472 ? -25.458 -2.845 29.467 1.00 86.12 472 ASP A C 1
ATOM 3681 O O . ASP A 1 472 ? -26.269 -1.964 29.175 1.00 86.12 472 ASP A O 1
ATOM 3685 N N . ILE A 1 473 ? -25.768 -4.142 29.456 1.00 89.94 473 ILE A N 1
ATOM 3686 C CA . ILE A 1 473 ? -27.084 -4.649 29.068 1.00 89.94 473 ILE A CA 1
ATOM 3687 C C . ILE A 1 473 ? -27.709 -5.359 30.251 1.00 89.94 473 ILE A C 1
ATOM 3689 O O . ILE A 1 473 ? -27.167 -6.343 30.753 1.00 89.94 473 ILE A O 1
ATOM 3693 N N . ASN A 1 474 ? -28.884 -4.894 30.653 1.00 92.62 474 ASN A N 1
ATOM 3694 C CA . ASN A 1 474 ? -29.715 -5.555 31.644 1.00 92.62 474 ASN A CA 1
ATOM 3695 C C . ASN A 1 474 ? -31.032 -5.977 31.009 1.00 92.62 474 ASN A C 1
ATOM 3697 O O . ASN A 1 474 ? -31.657 -5.217 30.269 1.00 92.62 474 ASN A O 1
ATOM 3701 N N . VAL A 1 475 ? -31.467 -7.191 31.328 1.00 95.44 475 VAL A N 1
ATOM 3702 C CA . VAL A 1 475 ? -32.785 -7.683 30.945 1.00 95.44 475 VAL A CA 1
ATOM 3703 C C . VAL A 1 475 ? -33.614 -7.865 32.201 1.00 95.44 475 VAL A C 1
ATOM 3705 O O . VAL A 1 475 ? -33.262 -8.626 33.107 1.00 95.44 475 VAL A O 1
ATOM 3708 N N . ARG A 1 476 ? -34.741 -7.161 32.224 1.00 96.75 476 ARG A N 1
ATOM 3709 C CA . ARG A 1 476 ? -35.780 -7.261 33.241 1.00 96.75 476 ARG A CA 1
ATOM 3710 C C . ARG A 1 476 ? -36.947 -8.055 32.674 1.00 96.75 476 ARG A C 1
ATOM 3712 O O . ARG A 1 476 ? -37.439 -7.710 31.604 1.00 96.75 476 ARG A O 1
ATOM 3719 N N . ARG A 1 477 ? -37.415 -9.084 33.382 1.00 96.69 477 ARG A N 1
ATOM 3720 C CA . ARG A 1 477 ? -38.676 -9.770 33.060 1.00 96.69 477 ARG A CA 1
ATOM 3721 C C . ARG A 1 477 ? -39.724 -9.440 34.107 1.00 96.69 477 ARG A C 1
ATOM 3723 O O . ARG A 1 477 ? -39.491 -9.679 35.290 1.00 96.69 477 ARG A O 1
ATOM 3730 N N . ALA A 1 478 ? -40.894 -9.009 33.659 1.00 93.75 478 ALA A N 1
ATOM 3731 C CA . ALA A 1 478 ? -42.107 -8.939 34.461 1.00 93.75 478 ALA A CA 1
ATOM 3732 C C . ALA A 1 478 ? -43.184 -9.874 33.896 1.00 93.75 478 ALA A C 1
ATOM 3734 O O . ALA A 1 478 ? -43.146 -10.246 32.724 1.00 93.75 478 ALA A O 1
ATOM 3735 N N . VAL A 1 479 ? -44.147 -10.268 34.722 1.00 92.44 479 VAL A N 1
ATOM 3736 C CA . VAL A 1 479 ? -45.368 -10.954 34.273 1.00 92.44 479 VAL A CA 1
ATOM 3737 C C . VAL A 1 479 ? -46.585 -10.204 34.788 1.00 92.44 479 VAL A C 1
ATOM 3739 O O . VAL A 1 479 ? -46.531 -9.595 35.854 1.00 92.44 479 VAL A O 1
ATOM 3742 N N . LEU A 1 480 ? -47.679 -10.249 34.038 1.00 89.12 480 LEU A N 1
ATOM 3743 C CA . LEU A 1 480 ? -48.936 -9.652 34.466 1.00 89.12 480 LEU A CA 1
ATOM 3744 C C . LEU A 1 480 ? -49.611 -10.564 35.495 1.00 89.12 480 LEU A C 1
ATOM 3746 O O . LEU A 1 480 ? -49.729 -11.769 35.276 1.00 89.12 480 LEU A O 1
ATOM 3750 N N . VAL A 1 481 ? -50.027 -9.994 36.624 1.00 86.94 481 VAL A N 1
ATOM 3751 C CA . VAL A 1 481 ? -50.700 -10.718 37.710 1.00 86.94 481 VAL A CA 1
ATOM 3752 C C . VAL A 1 481 ? -51.994 -9.998 38.067 1.00 86.94 481 VAL A C 1
ATOM 3754 O O . VAL A 1 481 ? -51.992 -8.795 38.334 1.00 86.94 481 VAL A O 1
ATOM 3757 N N . GLU A 1 482 ? -53.098 -10.740 38.094 1.00 86.12 482 GLU A N 1
ATOM 3758 C CA . GLU A 1 482 ? -54.379 -10.244 38.593 1.00 86.12 482 GLU A CA 1
ATOM 3759 C C . GLU A 1 482 ? -54.370 -10.158 40.122 1.00 86.12 482 GLU A C 1
ATOM 3761 O O . GLU A 1 482 ? -54.023 -11.107 40.827 1.00 86.12 482 GLU A O 1
ATOM 3766 N N . THR A 1 483 ? -54.783 -9.007 40.647 1.00 84.00 483 THR A N 1
ATOM 3767 C CA . THR A 1 483 ? -54.948 -8.768 42.083 1.00 84.00 483 THR A CA 1
ATOM 3768 C C . THR A 1 483 ? -56.356 -8.260 42.378 1.00 84.00 483 THR A C 1
ATOM 3770 O O . THR A 1 483 ? -57.078 -7.827 41.481 1.00 84.00 483 THR A O 1
ATOM 3773 N N . ALA A 1 484 ? -56.732 -8.225 43.659 1.00 80.25 484 ALA A N 1
ATOM 3774 C CA . ALA A 1 484 ? -58.021 -7.681 44.098 1.00 80.25 484 ALA A CA 1
ATOM 3775 C C . ALA A 1 484 ? -58.264 -6.210 43.681 1.00 80.25 484 ALA A C 1
ATOM 3777 O O . ALA A 1 484 ? -59.407 -5.764 43.695 1.00 80.25 484 ALA A O 1
ATOM 3778 N N . ASN A 1 485 ? -57.212 -5.470 43.304 1.00 78.88 485 ASN A N 1
ATOM 3779 C CA . ASN A 1 485 ? -57.270 -4.055 42.923 1.00 78.88 485 ASN A CA 1
ATOM 3780 C C . ASN A 1 485 ? -56.965 -3.808 41.427 1.00 78.88 485 ASN A C 1
ATOM 3782 O O . ASN A 1 485 ? -56.812 -2.651 41.029 1.00 78.88 485 ASN A O 1
ATOM 3786 N N . GLY A 1 486 ? -56.865 -4.862 40.604 1.00 82.75 486 GLY A N 1
ATOM 3787 C CA . GLY A 1 486 ? -56.542 -4.793 39.169 1.00 82.75 486 GLY A CA 1
ATOM 3788 C C . GLY A 1 486 ? -55.288 -5.585 38.772 1.00 82.75 486 GLY A C 1
ATOM 3789 O O . GLY A 1 486 ? -54.718 -6.312 39.589 1.00 82.75 486 GLY A O 1
ATOM 3790 N N . VAL A 1 487 ? -54.861 -5.447 37.513 1.00 83.25 487 VAL A N 1
ATOM 3791 C CA . VAL A 1 487 ? -53.669 -6.117 36.957 1.00 83.25 487 VAL A CA 1
ATOM 3792 C C . VAL A 1 487 ? -52.407 -5.293 37.228 1.00 83.25 487 VAL A C 1
ATOM 3794 O O . VAL A 1 487 ? -52.391 -4.087 36.979 1.00 83.25 487 VAL A O 1
ATOM 3797 N N . ILE A 1 488 ? -51.341 -5.941 37.707 1.00 85.31 488 ILE A N 1
ATOM 3798 C CA . ILE A 1 488 ? -50.020 -5.327 37.933 1.00 85.31 488 ILE A CA 1
ATOM 3799 C C . ILE A 1 488 ? -48.913 -6.069 37.172 1.00 85.31 488 ILE A C 1
ATOM 3801 O O . ILE A 1 488 ? -49.057 -7.250 36.861 1.00 85.31 488 ILE A O 1
ATOM 3805 N N . GLU A 1 489 ? -47.788 -5.393 36.919 1.00 88.12 489 GLU A N 1
ATOM 3806 C CA . GLU A 1 489 ? -46.534 -6.032 36.497 1.00 88.12 489 GLU A CA 1
ATOM 3807 C C . GLU A 1 489 ? -45.752 -6.512 37.731 1.00 88.12 489 GLU A C 1
ATOM 3809 O O . GLU A 1 489 ? -45.314 -5.703 38.548 1.00 88.12 489 GLU A O 1
ATOM 3814 N N . ASP A 1 490 ? -45.564 -7.825 37.861 1.00 89.94 490 ASP A N 1
ATOM 3815 C CA . ASP A 1 490 ? -44.763 -8.447 38.919 1.00 89.94 490 ASP A CA 1
ATOM 3816 C C . ASP A 1 490 ? -43.378 -8.829 38.374 1.00 89.94 490 ASP A C 1
ATOM 3818 O O . ASP A 1 490 ? -43.257 -9.656 37.459 1.00 89.94 490 ASP A O 1
ATOM 3822 N N . GLU A 1 491 ? -42.324 -8.206 38.906 1.00 93.75 491 GLU A N 1
ATOM 3823 C CA . GLU A 1 491 ? -40.948 -8.416 38.454 1.00 93.75 491 GLU A CA 1
ATOM 3824 C C . GLU A 1 491 ? -40.440 -9.801 38.869 1.00 93.75 491 GLU A C 1
ATOM 3826 O O . GLU A 1 491 ? -40.466 -10.197 40.033 1.00 93.75 491 GLU A O 1
ATOM 3831 N N . ARG A 1 492 ? -39.944 -10.559 37.891 1.00 95.31 492 ARG A N 1
ATOM 3832 C CA . ARG A 1 492 ? -39.397 -11.906 38.094 1.00 95.31 492 ARG A CA 1
ATOM 3833 C C . ARG A 1 492 ? -37.884 -11.910 38.180 1.00 95.31 492 ARG A C 1
ATOM 3835 O O . ARG A 1 492 ? -37.329 -12.724 38.912 1.00 95.31 492 ARG A O 1
ATOM 3842 N N . PHE A 1 493 ? -37.223 -11.039 37.425 1.00 94.56 493 PHE A N 1
ATOM 3843 C CA . PHE A 1 493 ? -35.792 -10.793 37.557 1.00 94.56 493 PHE A CA 1
ATOM 3844 C C . PHE A 1 493 ? -35.389 -9.494 36.864 1.00 94.56 493 PHE A C 1
ATOM 3846 O O . PHE A 1 493 ? -36.054 -9.053 35.927 1.00 94.56 493 PHE A O 1
ATOM 3853 N N . ASN A 1 494 ? -34.225 -8.984 37.256 1.00 94.44 494 ASN A N 1
ATOM 3854 C CA . ASN A 1 494 ? -33.471 -7.951 36.564 1.00 94.44 494 ASN A CA 1
ATOM 3855 C C . ASN A 1 494 ? -31.979 -8.274 36.710 1.00 94.44 494 ASN A C 1
ATOM 3857 O O . ASN A 1 494 ? -31.474 -8.352 37.831 1.00 94.44 494 ASN A O 1
ATOM 3861 N N . ARG A 1 495 ? -31.298 -8.579 35.603 1.00 93.31 495 ARG A N 1
ATOM 3862 C CA . ARG A 1 495 ? -29.897 -9.024 35.634 1.00 93.31 495 ARG A CA 1
ATOM 3863 C C . ARG A 1 495 ? -29.154 -8.705 34.333 1.00 93.31 495 ARG A C 1
ATOM 3865 O O . ARG A 1 495 ? -29.817 -8.557 33.302 1.00 93.31 495 ARG A O 1
ATOM 3872 N N . PRO A 1 496 ? -27.809 -8.699 34.360 1.00 92.25 496 PRO A N 1
ATOM 3873 C CA . PRO A 1 496 ? -27.002 -8.560 33.156 1.00 92.25 496 PRO A CA 1
ATOM 3874 C C . PRO A 1 496 ? -27.305 -9.638 32.110 1.00 92.25 496 PRO A C 1
ATOM 3876 O O . PRO A 1 496 ? -27.622 -10.780 32.460 1.00 92.25 496 PRO A O 1
ATOM 3879 N N . ALA A 1 497 ? -27.178 -9.267 30.840 1.00 90.19 497 ALA A N 1
ATOM 3880 C CA . ALA A 1 497 ? -27.322 -10.145 29.683 1.00 90.19 497 ALA A CA 1
ATOM 3881 C C . ALA A 1 497 ? -26.041 -10.164 28.843 1.00 90.19 497 ALA A C 1
ATOM 3883 O O . ALA A 1 497 ? -25.241 -9.230 28.895 1.00 90.19 497 ALA A O 1
ATOM 3884 N N . LYS A 1 498 ? -25.862 -11.220 28.052 1.00 87.31 498 LYS A N 1
ATOM 3885 C CA . LYS A 1 498 ? -24.744 -11.361 27.109 1.00 87.31 498 LYS A CA 1
ATOM 3886 C C . LYS A 1 498 ? -25.226 -11.754 25.716 1.00 87.31 498 LYS A C 1
ATOM 3888 O O . LYS A 1 498 ? -26.374 -12.152 25.521 1.00 87.31 498 LYS A O 1
ATOM 3893 N N . ASP A 1 499 ? -24.308 -11.670 24.763 1.00 87.19 499 ASP A N 1
ATOM 3894 C CA . ASP A 1 499 ? -24.546 -12.079 23.384 1.00 87.19 499 ASP A CA 1
ATOM 3895 C C . ASP A 1 499 ? -25.002 -13.534 23.268 1.00 87.19 499 ASP A C 1
ATOM 3897 O O . ASP A 1 499 ? -24.469 -14.433 23.927 1.00 87.19 499 ASP A O 1
ATOM 3901 N N . GLY A 1 500 ? -26.044 -13.742 22.465 1.00 89.25 500 GLY A N 1
ATOM 3902 C CA . GLY A 1 500 ? -26.684 -15.035 22.256 1.00 89.25 500 GLY A CA 1
ATOM 3903 C C . GLY A 1 500 ? -27.595 -15.524 23.390 1.00 89.25 500 GLY A C 1
ATOM 3904 O O . GLY A 1 500 ? -28.167 -16.611 23.251 1.00 89.25 500 GLY A O 1
ATOM 3905 N N . ASP A 1 501 ? -27.768 -14.777 24.491 1.00 93.62 501 ASP A N 1
ATOM 3906 C CA . ASP A 1 501 ? -28.715 -15.153 25.551 1.00 93.62 501 ASP A CA 1
ATOM 3907 C C . ASP A 1 501 ? -30.137 -15.302 24.990 1.00 93.62 501 ASP A C 1
ATOM 3909 O O . ASP A 1 501 ? -30.574 -14.529 24.136 1.00 93.62 501 ASP A O 1
ATOM 3913 N N . ARG A 1 502 ? -30.866 -16.310 25.488 1.00 96.62 502 ARG A N 1
ATOM 3914 C CA . ARG A 1 502 ? -32.221 -16.661 25.039 1.00 96.62 502 ARG A CA 1
ATOM 3915 C C . ARG A 1 502 ? -33.246 -16.476 26.148 1.00 96.62 502 ARG A C 1
ATOM 3917 O O . ARG A 1 502 ? -33.030 -16.899 27.286 1.00 96.62 502 ARG A O 1
ATOM 3924 N N . TYR A 1 503 ? -34.398 -15.930 25.784 1.00 96.56 503 TYR A N 1
ATOM 3925 C CA . TYR A 1 503 ? -35.492 -15.615 26.692 1.00 96.56 503 TYR A CA 1
ATOM 3926 C C . TYR A 1 503 ? -36.795 -16.216 26.169 1.00 96.56 503 TYR A C 1
ATOM 3928 O O . TYR A 1 503 ? -37.399 -15.690 25.242 1.00 96.56 503 TYR A O 1
ATOM 3936 N N . THR A 1 504 ? -37.206 -17.340 26.760 1.00 96.12 504 THR A N 1
ATOM 3937 C CA . THR A 1 504 ? -38.338 -18.164 26.291 1.00 96.12 504 THR A CA 1
ATOM 3938 C C . THR A 1 504 ? -39.500 -18.244 27.275 1.00 96.12 504 THR A C 1
ATOM 3940 O O . THR A 1 504 ? -40.542 -18.802 26.953 1.00 96.12 504 THR A O 1
ATOM 3943 N N . GLN A 1 505 ? -39.323 -17.747 28.501 1.00 94.88 505 GLN A N 1
ATOM 3944 C CA . GLN A 1 505 ? -40.387 -17.773 29.501 1.00 94.88 505 GLN A CA 1
ATOM 3945 C C . GLN A 1 505 ? -41.379 -16.659 29.213 1.00 94.88 505 GLN A C 1
ATOM 3947 O O . GLN A 1 505 ? -40.979 -15.570 28.827 1.00 94.88 505 GLN A O 1
ATOM 3952 N N . GLU A 1 506 ? -42.659 -16.908 29.450 1.00 92.06 506 GLU A N 1
ATOM 3953 C CA . GLU A 1 506 ? -43.679 -15.903 29.177 1.00 92.06 506 GLU A CA 1
ATOM 3954 C C . GLU A 1 506 ? -43.499 -14.656 30.055 1.00 92.06 506 GLU A C 1
ATOM 3956 O O . GLU A 1 506 ? -43.084 -14.734 31.225 1.00 92.06 506 GLU A O 1
ATOM 3961 N N . GLY A 1 507 ? -43.806 -13.496 29.478 1.00 93.88 507 GLY A N 1
ATOM 3962 C CA . GLY A 1 507 ? -43.754 -12.218 30.170 1.00 93.88 507 GLY A CA 1
ATOM 3963 C C . GLY A 1 507 ? -43.388 -11.031 29.288 1.00 93.88 507 GLY A C 1
ATOM 3964 O O . GLY A 1 507 ? -43.238 -11.122 28.070 1.00 93.88 507 GLY A O 1
ATOM 3965 N N . ILE A 1 508 ? -43.236 -9.895 29.956 1.00 94.31 508 ILE A N 1
ATOM 3966 C CA . ILE A 1 508 ? -42.821 -8.616 29.396 1.00 94.31 508 ILE A CA 1
ATOM 3967 C C . ILE A 1 508 ? -41.333 -8.460 29.692 1.00 94.31 508 ILE A C 1
ATOM 3969 O O . ILE A 1 508 ? -40.925 -8.396 30.854 1.00 94.31 508 ILE A O 1
ATOM 3973 N N . TYR A 1 509 ? -40.518 -8.406 28.647 1.00 96.12 509 TYR A N 1
ATOM 3974 C CA . TYR A 1 509 ? -39.078 -8.232 28.755 1.00 96.12 509 TYR A CA 1
ATOM 3975 C C . TYR A 1 509 ? -38.702 -6.799 28.434 1.00 96.12 509 TYR A C 1
ATOM 3977 O O . TYR A 1 509 ? -38.936 -6.341 27.323 1.00 96.12 509 TYR A O 1
ATOM 3985 N N . THR A 1 510 ? -38.082 -6.106 29.382 1.00 95.62 510 THR A N 1
ATOM 3986 C CA . THR A 1 510 ? -37.447 -4.805 29.167 1.00 95.62 510 THR A CA 1
ATOM 3987 C C . THR A 1 510 ? -35.942 -5.020 29.043 1.00 95.62 510 THR A C 1
ATOM 3989 O O . THR A 1 510 ? -35.294 -5.459 29.991 1.00 95.62 510 THR A O 1
ATOM 3992 N N . ILE A 1 511 ? -35.395 -4.731 27.869 1.00 95.31 511 ILE A N 1
ATOM 3993 C CA . ILE A 1 511 ? -33.970 -4.788 27.555 1.00 95.31 511 ILE A CA 1
ATOM 3994 C C . ILE A 1 511 ? -33.442 -3.360 27.646 1.00 95.31 511 ILE A C 1
ATOM 3996 O O . ILE A 1 511 ? -33.792 -2.526 26.812 1.00 95.31 511 ILE A O 1
ATOM 4000 N N . SER A 1 512 ? -32.622 -3.075 28.648 1.00 92.62 512 SER A N 1
ATOM 4001 C CA . SER A 1 512 ? -31.973 -1.779 28.832 1.00 92.62 512 SER A CA 1
ATOM 4002 C C . SER A 1 512 ? -30.509 -1.895 28.443 1.00 92.62 512 SER A C 1
ATOM 4004 O O . SER A 1 512 ? -29.786 -2.717 28.998 1.00 92.62 512 SER A O 1
ATOM 4006 N N . VAL A 1 513 ? -30.090 -1.071 27.490 1.00 91.38 513 VAL A N 1
ATOM 4007 C CA . VAL A 1 513 ? -28.725 -0.990 26.970 1.00 91.38 513 VAL A CA 1
ATOM 4008 C C . VAL A 1 513 ? -28.185 0.388 27.310 1.00 91.38 513 VAL A C 1
ATOM 4010 O O . VAL A 1 513 ? -28.854 1.382 27.042 1.00 91.38 513 VAL A O 1
ATOM 4013 N N . SER A 1 514 ? -26.983 0.469 27.863 1.00 89.44 514 SER A N 1
ATOM 4014 C CA . SER A 1 514 ? -26.259 1.731 28.018 1.00 89.44 514 SER A CA 1
ATOM 4015 C C . SER A 1 514 ? -24.820 1.590 27.551 1.00 89.44 514 SER A C 1
ATOM 4017 O O . SER A 1 514 ? -24.179 0.569 27.791 1.00 89.44 514 SER A O 1
ATOM 4019 N N . ASN A 1 515 ? -24.297 2.616 26.890 1.00 86.31 515 ASN A N 1
ATOM 4020 C CA . ASN A 1 515 ? -22.901 2.672 26.483 1.00 86.31 515 ASN A CA 1
ATOM 4021 C C . ASN A 1 515 ? -22.143 3.579 27.453 1.00 86.31 515 ASN A C 1
ATOM 4023 O O . ASN A 1 515 ? -22.315 4.797 27.460 1.00 86.31 515 ASN A O 1
ATOM 4027 N N . ARG A 1 516 ? -21.279 2.982 28.274 1.00 83.31 516 ARG A N 1
ATOM 4028 C CA . ARG A 1 516 ? -20.537 3.695 29.325 1.00 83.31 516 ARG A CA 1
ATOM 4029 C C . ARG A 1 516 ? -19.595 4.787 28.810 1.00 83.31 516 ARG A C 1
ATOM 4031 O O . ARG A 1 516 ? -19.257 5.691 29.565 1.00 83.31 516 ARG A O 1
ATOM 4038 N N . TYR A 1 517 ? -19.174 4.720 27.546 1.00 82.06 517 TYR A N 1
ATOM 4039 C CA . TYR A 1 517 ? -18.269 5.706 26.953 1.00 82.06 517 TYR A CA 1
ATOM 4040 C C . TYR A 1 517 ? -18.999 6.878 26.301 1.00 82.06 517 TYR A C 1
ATOM 4042 O O . TYR A 1 517 ? -18.417 7.955 26.138 1.00 82.06 517 TYR A O 1
ATOM 4050 N N . THR A 1 518 ? -20.257 6.683 25.897 1.00 82.12 518 THR A N 1
ATOM 4051 C CA . THR A 1 518 ? -21.079 7.756 25.327 1.00 82.12 518 THR A CA 1
ATOM 4052 C C . THR A 1 518 ? -22.046 8.367 26.329 1.00 82.12 518 THR A C 1
ATOM 4054 O O . THR A 1 518 ? -22.357 9.546 26.194 1.00 82.12 518 THR A O 1
ATOM 4057 N N . GLY A 1 519 ? -22.450 7.611 27.353 1.00 82.38 519 GLY A N 1
ATOM 4058 C CA . GLY A 1 519 ? -23.541 7.960 28.264 1.00 82.38 519 GLY A CA 1
ATOM 4059 C C . GLY A 1 519 ? -24.928 7.719 27.657 1.00 82.38 519 GLY A C 1
ATOM 4060 O O . GLY A 1 519 ? -25.931 7.909 28.339 1.00 82.38 519 GLY A O 1
ATOM 4061 N N . GLU A 1 520 ? -24.991 7.288 26.394 1.00 85.25 520 GLU A N 1
ATOM 4062 C CA . GLU A 1 520 ? -26.241 7.004 25.696 1.00 85.25 520 GLU A CA 1
ATOM 4063 C C . GLU A 1 520 ? -26.875 5.716 26.219 1.00 85.25 520 GLU A C 1
ATOM 4065 O O . GLU A 1 520 ? -26.182 4.779 26.635 1.00 85.25 520 GLU A O 1
ATOM 4070 N N . SER A 1 521 ? -28.205 5.658 26.171 1.00 90.25 521 SER A N 1
ATOM 4071 C CA . SER A 1 521 ? -28.957 4.462 26.537 1.00 90.25 521 SER A CA 1
ATOM 4072 C C . SER A 1 521 ? -30.173 4.256 25.645 1.00 90.25 521 SER A C 1
ATOM 4074 O O . SER A 1 521 ? -30.819 5.209 25.213 1.00 90.25 521 SER A O 1
ATOM 4076 N N . THR A 1 522 ? -30.504 2.992 25.409 1.00 90.56 522 THR A N 1
ATOM 4077 C CA . THR A 1 522 ? -31.677 2.568 24.648 1.00 90.56 522 THR A CA 1
ATOM 4078 C C . THR A 1 522 ? -32.436 1.528 25.453 1.00 90.56 522 THR A C 1
ATOM 4080 O O . THR A 1 522 ? -31.842 0.672 26.105 1.00 90.56 522 THR A O 1
ATOM 4083 N N . THR A 1 523 ? -33.765 1.567 25.397 1.00 92.69 523 THR A N 1
ATOM 4084 C CA . THR A 1 523 ? -34.606 0.511 25.967 1.00 92.69 523 THR A CA 1
ATOM 4085 C C . THR A 1 523 ? -35.517 -0.076 24.898 1.00 92.69 523 THR A C 1
ATOM 4087 O O . THR A 1 523 ? -36.120 0.661 24.117 1.00 92.69 523 THR A O 1
ATOM 4090 N N . LYS A 1 524 ? -35.619 -1.405 24.865 1.00 93.25 524 LYS A N 1
ATOM 4091 C CA . LYS A 1 524 ? -36.575 -2.144 24.033 1.00 93.25 524 LYS A CA 1
ATOM 4092 C C . LYS A 1 524 ? -37.444 -3.027 24.916 1.00 93.25 524 LYS A C 1
ATOM 4094 O O . LYS A 1 524 ? -36.944 -3.642 25.853 1.00 93.25 524 LYS A O 1
ATOM 4099 N N . THR A 1 525 ? -38.723 -3.124 24.588 1.00 94.56 525 THR A N 1
ATOM 4100 C CA . THR A 1 525 ? -39.660 -4.035 25.243 1.00 94.56 525 THR A CA 1
ATOM 4101 C C . THR A 1 525 ? -40.073 -5.125 24.266 1.00 94.56 525 THR A C 1
ATOM 4103 O O . THR A 1 525 ? -40.530 -4.797 23.176 1.00 94.56 525 THR A O 1
ATOM 4106 N N . ILE A 1 526 ? -39.931 -6.397 24.638 1.00 95.31 526 ILE A N 1
ATOM 4107 C CA . ILE A 1 526 ? -40.388 -7.556 23.857 1.00 95.31 526 ILE A CA 1
ATOM 4108 C C . ILE A 1 526 ? -41.378 -8.363 24.698 1.00 95.31 526 ILE A C 1
ATOM 4110 O O . ILE A 1 526 ? -41.155 -8.587 25.890 1.00 95.31 526 ILE A O 1
ATOM 4114 N N . PHE A 1 527 ? -42.467 -8.807 24.083 1.00 94.12 527 PHE A N 1
ATOM 4115 C CA . PHE A 1 527 ? -43.466 -9.659 24.724 1.00 94.12 527 PHE A CA 1
ATOM 4116 C C . PHE A 1 527 ? -43.222 -11.111 24.333 1.00 94.12 527 PHE A C 1
ATOM 4118 O O . PHE A 1 527 ? -43.076 -11.406 23.150 1.00 94.12 527 PHE A O 1
ATOM 4125 N N . VAL A 1 528 ? -43.170 -12.012 25.311 1.00 94.75 528 VAL A N 1
ATOM 4126 C CA . VAL A 1 528 ? -42.937 -13.443 25.081 1.00 94.75 528 VAL A CA 1
ATOM 4127 C C . VAL A 1 528 ? -44.130 -14.250 25.569 1.00 94.75 528 VAL A C 1
ATOM 4129 O O . VAL A 1 528 ? -44.577 -14.057 26.701 1.00 94.75 528 VAL A O 1
ATOM 4132 N N . GLY A 1 529 ? -44.595 -15.180 24.735 1.00 90.50 529 GLY A N 1
ATOM 4133 C CA . GLY A 1 529 ? -45.713 -16.080 25.031 1.00 90.50 529 GLY A CA 1
ATOM 4134 C C . GLY A 1 529 ? -47.040 -15.686 24.384 1.00 90.50 529 GLY A C 1
ATOM 4135 O O . GLY A 1 529 ? -47.124 -14.703 23.649 1.00 90.50 529 GLY A O 1
ATOM 4136 N N . SER A 1 530 ? -48.074 -16.471 24.688 1.00 83.81 530 SER A N 1
ATOM 4137 C CA . SER A 1 530 ? -49.429 -16.358 24.119 1.00 83.81 530 SER A CA 1
ATOM 4138 C C . SER A 1 530 ? -50.527 -16.389 25.190 1.00 83.81 530 SER A C 1
ATOM 4140 O O . SER A 1 530 ? -51.681 -16.719 24.922 1.00 83.81 530 SER A O 1
ATOM 4142 N N . GLN A 1 531 ? -50.192 -16.052 26.442 1.00 80.88 531 GLN A N 1
ATOM 4143 C CA . GLN A 1 531 ? -51.205 -15.946 27.494 1.00 80.88 531 GLN A CA 1
ATOM 4144 C C . GLN A 1 531 ? -52.264 -14.903 27.134 1.00 80.88 531 GLN A C 1
ATOM 4146 O O . GLN A 1 531 ? -51.936 -13.769 26.792 1.00 80.88 531 GLN A O 1
ATOM 4151 N N . GLU A 1 532 ? -53.535 -15.254 27.321 1.00 81.50 532 GLU A N 1
ATOM 4152 C CA . GLU A 1 532 ? -54.688 -14.412 26.977 1.00 81.50 532 GLU A CA 1
ATOM 4153 C C . GLU A 1 532 ? -54.618 -13.011 27.612 1.00 81.50 532 GLU A C 1
ATOM 4155 O O . GLU A 1 532 ? -54.906 -12.006 26.959 1.00 81.50 532 GLU A O 1
ATOM 4160 N N . LEU A 1 533 ? -54.148 -12.916 28.860 1.00 78.19 533 LEU A N 1
ATOM 4161 C CA . LEU A 1 533 ? -53.959 -11.645 29.564 1.00 78.19 533 LEU A CA 1
ATOM 4162 C C . LEU A 1 533 ? -52.859 -10.779 28.917 1.00 78.19 533 LEU A C 1
ATOM 4164 O O . LEU A 1 533 ? -53.010 -9.564 28.793 1.00 78.19 533 LEU A O 1
ATOM 4168 N N . LEU A 1 534 ? -51.766 -11.406 28.467 1.00 79.00 534 LEU A N 1
ATOM 4169 C CA . LEU A 1 534 ? -50.662 -10.745 27.766 1.00 79.00 534 LEU A CA 1
ATOM 4170 C C . LEU A 1 534 ? -51.081 -10.319 26.353 1.00 79.00 534 LEU A C 1
ATOM 4172 O O . LEU A 1 534 ? -50.804 -9.193 25.948 1.00 79.00 534 LEU A O 1
ATOM 4176 N N . GLU A 1 535 ? -51.808 -11.167 25.625 1.00 79.50 535 GLU A N 1
ATOM 4177 C CA . GLU A 1 535 ? -52.384 -10.807 24.327 1.00 79.50 535 GLU A CA 1
ATOM 4178 C C . GLU A 1 535 ? -53.350 -9.627 24.448 1.00 79.50 535 GLU A C 1
ATOM 4180 O O . GLU A 1 535 ? -53.311 -8.698 23.640 1.00 79.50 535 GLU A O 1
ATOM 4185 N N . THR A 1 536 ? -54.201 -9.636 25.476 1.00 79.75 536 THR A N 1
ATOM 4186 C CA . THR A 1 536 ? -55.146 -8.549 25.751 1.00 79.75 536 THR A CA 1
ATOM 4187 C C . THR A 1 536 ? -54.400 -7.262 26.102 1.00 79.75 536 THR A C 1
ATOM 4189 O O . THR A 1 536 ? -54.746 -6.193 25.597 1.00 79.75 536 THR A O 1
ATOM 4192 N N . TYR A 1 537 ? -53.321 -7.350 26.887 1.00 80.31 537 TYR A N 1
ATOM 4193 C CA . TYR A 1 537 ? -52.448 -6.213 27.198 1.00 80.31 537 TYR A CA 1
ATOM 4194 C C . TYR A 1 537 ? -51.830 -5.588 25.948 1.00 80.31 537 TYR A C 1
ATOM 4196 O O . TYR A 1 537 ? -51.871 -4.365 25.779 1.00 80.31 537 TYR A O 1
ATOM 4204 N N . VAL A 1 538 ? -51.311 -6.425 25.047 1.00 80.50 538 VAL A N 1
ATOM 4205 C CA . VAL A 1 538 ? -50.730 -5.988 23.774 1.00 80.50 538 VAL A CA 1
ATOM 4206 C C . VAL A 1 538 ? -51.800 -5.352 22.878 1.00 80.50 538 VAL A C 1
ATOM 4208 O O . VAL A 1 538 ? -51.599 -4.239 22.392 1.00 80.50 538 VAL A O 1
ATOM 4211 N N . ARG A 1 539 ? -52.976 -5.982 22.717 1.00 80.06 539 ARG A N 1
ATOM 4212 C CA . ARG A 1 539 ? -54.097 -5.437 21.919 1.00 80.06 539 ARG A CA 1
ATOM 4213 C C . ARG A 1 539 ? -54.607 -4.093 22.448 1.00 80.06 539 ARG A C 1
ATOM 4215 O O . ARG A 1 539 ? -55.024 -3.247 21.660 1.00 80.06 539 ARG A O 1
ATOM 4222 N N . ASN A 1 540 ? -54.540 -3.875 23.761 1.00 82.88 540 ASN A N 1
ATOM 4223 C CA . ASN A 1 540 ? -54.983 -2.638 24.408 1.00 82.88 540 ASN A CA 1
ATOM 4224 C C . ASN A 1 540 ? -53.933 -1.511 24.407 1.00 82.88 540 ASN A C 1
ATOM 4226 O O . ASN A 1 540 ? -54.176 -0.445 24.989 1.00 82.88 540 ASN A O 1
ATOM 4230 N N . GLY A 1 541 ? -52.797 -1.706 23.729 1.00 77.19 541 GLY A N 1
ATOM 4231 C CA . GLY A 1 541 ? -51.744 -0.701 23.591 1.00 77.19 541 GLY A CA 1
ATOM 4232 C C . GLY A 1 541 ? -50.922 -0.513 24.864 1.00 77.19 541 GLY A C 1
ATOM 4233 O O . GLY A 1 541 ? -50.570 0.618 25.191 1.00 77.19 541 GLY A O 1
ATOM 4234 N N . PHE A 1 542 ? -50.646 -1.604 25.588 1.00 80.31 542 PHE A N 1
ATOM 4235 C CA . PHE A 1 542 ? -49.755 -1.629 26.759 1.00 80.31 542 PHE A CA 1
ATOM 4236 C C . PHE A 1 542 ? -50.264 -0.803 27.952 1.00 80.31 542 PHE A C 1
ATOM 4238 O O . PHE A 1 542 ? -49.491 -0.258 28.736 1.00 80.31 542 PHE A O 1
ATOM 4245 N N . SER A 1 543 ? -51.586 -0.683 28.097 1.00 74.25 543 SER A N 1
ATOM 4246 C CA . SER A 1 543 ? -52.212 0.054 29.196 1.00 74.25 543 SER A CA 1
ATOM 4247 C C . SER A 1 543 ? -52.817 -0.901 30.218 1.00 74.25 543 SER A C 1
ATOM 4249 O O . SER A 1 543 ? -53.822 -1.558 29.943 1.00 74.25 543 SER A O 1
ATOM 4251 N N . LEU A 1 544 ? -52.245 -0.923 31.426 1.00 74.38 544 LEU A N 1
ATOM 4252 C CA . LEU A 1 544 ? -52.793 -1.678 32.560 1.00 74.38 544 LEU A CA 1
ATOM 4253 C C . LEU A 1 544 ? -54.202 -1.196 32.943 1.00 74.38 544 LEU A C 1
ATOM 4255 O O . LEU A 1 544 ? -55.044 -1.989 33.351 1.00 74.38 544 LEU A O 1
ATOM 4259 N N . GLU A 1 545 ? -54.501 0.094 32.759 1.00 70.62 545 GLU A N 1
ATOM 4260 C CA . GLU A 1 545 ? -55.828 0.657 33.049 1.00 70.62 545 GLU A CA 1
ATOM 4261 C C . GLU A 1 545 ? -56.923 0.136 32.113 1.00 70.62 545 GLU A C 1
ATOM 4263 O O . GLU A 1 545 ? -58.093 0.120 32.494 1.00 70.62 545 GLU A O 1
ATOM 4268 N N . ARG A 1 546 ? -56.545 -0.297 30.904 1.00 69.50 546 ARG A N 1
ATOM 4269 C CA . ARG A 1 546 ? -57.449 -0.866 29.896 1.00 69.50 546 ARG A CA 1
ATOM 4270 C C . ARG A 1 546 ? -57.619 -2.382 30.022 1.00 69.50 546 ARG A C 1
ATOM 4272 O O . ARG A 1 546 ? -58.334 -2.963 29.216 1.00 69.50 546 ARG A O 1
ATOM 4279 N N . LEU A 1 547 ? -56.976 -3.011 31.008 1.00 65.56 547 LEU A N 1
ATOM 4280 C CA . LEU A 1 547 ? -57.174 -4.422 31.367 1.00 65.56 547 LEU A CA 1
ATOM 4281 C C . LEU A 1 547 ? -58.212 -4.624 32.484 1.00 65.56 547 LEU A C 1
ATOM 4283 O O . LEU A 1 547 ? -58.320 -5.726 33.014 1.00 65.56 547 LEU A O 1
ATOM 4287 N N . LYS A 1 548 ? -58.922 -3.558 32.874 1.00 58.50 548 LYS A N 1
ATOM 4288 C CA . LYS A 1 548 ? -59.964 -3.589 33.907 1.00 58.50 548 LYS A CA 1
ATOM 4289 C C . LYS A 1 548 ? -61.256 -4.245 33.446 1.00 58.50 548 LYS A C 1
ATOM 4291 O O . LYS A 1 548 ? -61.660 -3.984 32.290 1.00 58.50 548 LYS A O 1
#

Foldseek 3Di:
DDDDDPPQPPQDDDDDQVQQWADEDPVQPDDIHDGDPDQKAFGHPVRCCVRVVDLVSQWDFDDPVLVVVPFDAPDDDPVGGHTWKEFGSYAANDPQWGWIQGNRSDIHIDGPPHRTDYDMDGDDDPVDDPCPDLVNLQVVLVVCVVVVNLVSSLVSLVVSPPPPNSVVVSLVSLQVNLVVCLVVLVLVSNLVSLVVNFPPDCSQVVNLVSLVVNLVVCVVVVVLPVSLVSLLLSAQEDCSVVSNVVSCVVVVKDKAWDPFAKAFQAPPNLSNDRHHDDDLHPCPPDGQWTKMKTQFPDWDADPVRFIETEHEPPTWIKMATHGPADQCQGPNRNQKHWDFQAQHHHPVLRGGTGGLGAKKKWKWWQALVRDIDRIDIFHPLVCSNPGSDNNRMDTDDGFTKMKMKIKTKMAGNVDDDPNSGITIMMGIGIHGYAYPDFDKWKAAPPPRDTDDFLEERAQWTWIAPVRGNQKFKKKWWWAWDQDPVFIDTHTPDIGTDDHGDTDGDFTKIWIWIAHPVNRDIDIGIYGYHDPPLSVQCSVVPNDRVSSD

pLDDT: mean 86.59, std 12.97, range [22.58, 98.44]